Protein AF-A0A2G3EDQ9-F1 (afdb_monomer)

Sequence (408 aa):
MSFHFKKRKYGIIYRYVVIAIGIIINITFGLIVNSFLNLPLYLDITGTVFVASVAGLLPAVLTGLLTNVIISFIIPNAFYFALLSVLAAIVAAYFVRYDKLHNIKGLIIYFIILALLGGNLTTLIHWLLLGEPQYKAVADLAHAITSTANNGVVFYLGVILVNTIIQGIDKSLASAIGFGLARFIPNKIKEDIYNSGWRQKPIPKEEIIASKIEGYRNTLLMKIIVMLVIVASSFVAIISLVSINIYFEDCKEEYSINRSVYTESVGVEDGMNVIFHSMSLPSAKLVWHCPYVVLFSSDDGKIDGPNYREYALVKLSGENDCDTIYAENIMTNNQSSEFGDWDTWEKKNKEGVECHISFRKKKNSIELAAEDAGIIIRNTTKIKEMPKIVYFALTGDECAITDIRIYK

Mean predicted aligned error: 16.29 Å

Secondary structure (DSSP, 8-state):
--PPP---GGGHHHHHHHHHHHHHHHHHHHHHIIIII--S---TTHHHHHHHHHH-HHHHHHHHHHHHHHHHTTSGGGGGGHHHHHHHHHHHHHHHHTT-TTSHHHHHHHHHHHHHHHHHHHHHHIIIIISS-SSHHHHHHHHHHTTT---HHHHHHHHHHHHHHHHHHHHHHHHHHHHHHHHTS-HHHHHHHHHSS-S-----HHHHHHHHHTTTHHHHHHHHHHHHHHHHHHHHHHHHHHHHHHHHHHHHHHHHHTTS--PPPEE--TT-EEEEEEEE-TT--STT-SEEEEEEE-SSS-TT-TT-EEEEEEETTS-BPPPPSSEEEEEEEEE-TTT--HHHHHHHHHH-EEEEEEEEEETTEEEEEEEETTEEEEEEEEESS--S--EEEEEESSEEEEEEEEE-

Structure (mmCIF, N/CA/C/O backbone):
data_AF-A0A2G3EDQ9-F1
#
_entry.id   AF-A0A2G3EDQ9-F1
#
loop_
_atom_site.group_PDB
_atom_site.id
_atom_site.type_symbol
_atom_site.label_atom_id
_atom_site.label_alt_id
_atom_site.label_comp_id
_atom_site.label_asym_id
_atom_site.label_entity_id
_atom_site.label_seq_id
_atom_site.pdbx_PDB_ins_code
_atom_site.Cartn_x
_atom_site.Cartn_y
_atom_site.Cartn_z
_atom_site.occupancy
_atom_site.B_iso_or_equiv
_atom_site.auth_seq_id
_atom_site.auth_comp_id
_atom_site.auth_asym_id
_atom_site.auth_atom_id
_atom_site.pdbx_PDB_model_num
ATOM 1 N N . MET A 1 1 ? -17.637 1.745 35.707 1.00 40.81 1 MET A N 1
ATOM 2 C CA . MET A 1 1 ? -18.800 0.822 35.688 1.00 40.81 1 MET A CA 1
ATOM 3 C C . MET A 1 1 ? -18.420 -0.491 36.373 1.00 40.81 1 MET A C 1
ATOM 5 O O . MET A 1 1 ? -17.334 -0.984 36.092 1.00 40.81 1 MET A O 1
ATOM 9 N N . SER A 1 2 ? -19.222 -1.007 37.312 1.00 32.91 2 SER A N 1
ATOM 10 C CA . SER A 1 2 ? -19.000 -2.311 37.969 1.00 32.91 2 SER A CA 1
ATOM 11 C C . SER A 1 2 ? -20.007 -3.305 37.396 1.00 32.91 2 SER A C 1
ATOM 13 O O . SER A 1 2 ? -21.205 -3.078 37.528 1.00 32.91 2 SER A O 1
ATOM 15 N N . PHE A 1 3 ? -19.541 -4.343 36.701 1.00 46.22 3 PHE A N 1
ATOM 16 C CA . PHE A 1 3 ? -20.404 -5.332 36.052 1.00 46.22 3 PHE A CA 1
ATOM 17 C C . PHE A 1 3 ? -20.507 -6.589 36.924 1.00 46.22 3 PHE A C 1
ATOM 19 O O . PHE A 1 3 ? -19.488 -7.163 37.307 1.00 46.22 3 PHE A O 1
ATOM 26 N N . HIS A 1 4 ? -21.729 -7.026 37.239 1.00 41.38 4 HIS A N 1
ATOM 27 C CA . HIS A 1 4 ? -21.984 -8.295 37.927 1.00 41.38 4 HIS A CA 1
ATOM 28 C C . HIS A 1 4 ? -22.074 -9.445 36.912 1.00 41.38 4 HIS A C 1
ATOM 30 O O . HIS A 1 4 ? -22.873 -9.410 35.976 1.00 41.38 4 HIS A O 1
ATOM 36 N N . PHE A 1 5 ? -21.250 -10.480 37.092 1.00 48.59 5 PHE A N 1
ATOM 37 C CA . PHE A 1 5 ? -21.144 -11.589 36.143 1.00 48.59 5 PHE A CA 1
ATOM 38 C C . PHE A 1 5 ? -22.142 -12.718 36.444 1.00 48.59 5 PHE A C 1
ATOM 40 O O . PHE A 1 5 ? -22.149 -13.289 37.533 1.00 48.59 5 PHE A O 1
ATOM 47 N N . LYS A 1 6 ? -22.933 -13.115 35.436 1.00 53.16 6 LYS A N 1
ATOM 48 C CA . LYS A 1 6 ? -23.719 -14.365 35.416 1.00 53.16 6 LYS A CA 1
ATOM 49 C C . LYS A 1 6 ? -23.576 -15.018 34.042 1.00 53.16 6 LYS A C 1
ATOM 51 O O . LYS A 1 6 ? -23.957 -14.431 33.034 1.00 53.16 6 LYS A O 1
ATOM 56 N N . LYS A 1 7 ? -23.048 -16.246 33.987 1.00 47.47 7 LYS A N 1
ATOM 57 C CA . LYS A 1 7 ? -22.826 -16.993 32.735 1.00 47.47 7 LYS A CA 1
ATOM 58 C C . LYS A 1 7 ? -24.171 -17.234 32.030 1.00 47.47 7 LYS A C 1
ATOM 60 O O . LYS A 1 7 ? -24.994 -17.999 32.526 1.00 47.47 7 LYS A O 1
ATOM 65 N N . ARG A 1 8 ? -24.405 -16.589 30.883 1.00 55.50 8 ARG A N 1
ATOM 66 C CA . ARG A 1 8 ? -25.641 -16.727 30.088 1.00 55.50 8 ARG A CA 1
ATOM 67 C C . ARG A 1 8 ? -25.301 -17.007 28.621 1.00 55.50 8 ARG A C 1
ATOM 69 O O . ARG A 1 8 ? -24.430 -16.357 28.053 1.00 55.50 8 ARG A O 1
ATOM 76 N N . LYS A 1 9 ? -25.988 -17.975 27.997 1.00 54.25 9 LYS A N 1
ATOM 77 C CA . LYS A 1 9 ? -25.802 -18.340 26.571 1.00 54.25 9 LYS A CA 1
ATOM 78 C C . LYS A 1 9 ? -26.316 -17.266 25.590 1.00 54.25 9 LYS A C 1
ATOM 80 O O . LYS A 1 9 ? -25.857 -17.224 24.457 1.00 54.25 9 LYS A O 1
ATOM 85 N N . TYR A 1 10 ? -27.217 -16.383 26.026 1.00 58.97 10 TYR A N 1
ATOM 86 C CA . TYR A 1 10 ? -28.000 -15.493 25.153 1.00 58.97 10 TYR A CA 1
ATOM 87 C C . TYR A 1 10 ? -27.247 -14.290 24.544 1.00 58.97 10 TYR A C 1
ATOM 89 O O . TYR A 1 10 ? -27.772 -13.645 23.645 1.00 58.97 10 TYR A O 1
ATOM 97 N N . GLY A 1 11 ? -26.017 -13.985 24.973 1.00 66.38 11 GLY A N 1
ATOM 98 C CA . GLY A 1 11 ? -25.281 -12.804 24.487 1.00 66.38 11 GLY A CA 1
ATOM 99 C C . GLY A 1 11 ? -24.448 -12.991 23.209 1.00 66.38 11 GLY A C 1
ATOM 100 O O . GLY A 1 11 ? -23.880 -12.026 22.704 1.00 66.38 11 GLY A O 1
ATOM 101 N N . ILE A 1 12 ? -24.345 -14.221 22.691 1.00 77.06 12 ILE A N 1
ATOM 102 C CA . ILE A 1 12 ? -23.493 -14.539 21.530 1.00 77.06 12 ILE A CA 1
ATOM 103 C C . ILE A 1 12 ? -23.987 -13.837 20.259 1.00 77.06 12 ILE A C 1
ATOM 105 O O . ILE A 1 12 ? -23.182 -13.276 19.523 1.00 77.06 12 ILE A O 1
ATOM 109 N N . ILE A 1 13 ? -25.301 -13.817 20.028 1.00 84.44 13 ILE A N 1
ATOM 110 C CA . ILE A 1 13 ? -25.895 -13.190 18.838 1.00 84.44 13 ILE A CA 1
ATOM 111 C C . ILE A 1 13 ? -25.602 -11.687 18.827 1.00 84.44 13 ILE A C 1
ATOM 113 O O . ILE A 1 13 ? -25.106 -11.164 17.833 1.00 84.44 13 ILE A O 1
ATOM 117 N N . TYR A 1 14 ? -25.809 -11.004 19.959 1.00 86.50 14 TYR A N 1
ATOM 118 C CA . TYR A 1 14 ? -25.550 -9.567 20.074 1.00 86.50 14 TYR A CA 1
ATOM 119 C C . TYR A 1 14 ? -24.096 -9.192 19.770 1.00 86.50 14 TYR A C 1
ATOM 121 O O . TYR A 1 14 ? -23.846 -8.118 19.233 1.00 86.50 14 TYR A O 1
ATOM 129 N N . ARG A 1 15 ? -23.128 -10.073 20.052 1.00 85.25 15 ARG A N 1
ATOM 130 C CA . ARG A 1 15 ? -21.724 -9.839 19.683 1.00 85.25 15 ARG A CA 1
ATOM 131 C C . ARG A 1 15 ? -21.505 -9.836 18.185 1.00 85.25 15 ARG A C 1
ATOM 133 O O . ARG A 1 15 ? -20.870 -8.917 17.687 1.00 85.25 15 ARG A O 1
ATOM 140 N N . TYR A 1 16 ? -22.001 -10.855 17.488 1.00 89.00 16 TYR A N 1
ATOM 141 C CA . TYR A 1 16 ? -21.851 -10.931 16.037 1.00 89.00 16 TYR A CA 1
ATOM 142 C C . TYR A 1 16 ? -22.556 -9.764 15.351 1.00 89.00 16 TYR A C 1
ATOM 144 O O . TYR A 1 16 ? -21.994 -9.173 14.436 1.00 89.00 16 TYR A O 1
ATOM 152 N N . VAL A 1 17 ? -23.723 -9.363 15.865 1.00 92.50 17 VAL A N 1
ATOM 153 C CA . VAL A 1 17 ? -24.429 -8.162 15.405 1.00 92.50 17 VAL A CA 1
ATOM 154 C C . VAL A 1 17 ? -23.576 -6.908 15.609 1.00 92.50 17 VAL A C 1
ATOM 156 O O . VAL A 1 17 ? -23.418 -6.125 14.681 1.00 92.50 17 VAL A O 1
ATOM 159 N N . VAL A 1 18 ? -22.970 -6.726 16.786 1.00 93.06 18 VAL A N 1
ATOM 160 C CA . VAL A 1 18 ? -22.102 -5.568 17.058 1.00 93.06 18 VAL A CA 1
ATOM 161 C C . VAL A 1 18 ? -20.852 -5.560 16.173 1.00 93.06 18 VAL A C 1
ATOM 163 O O . VAL A 1 18 ? -20.477 -4.496 15.692 1.00 93.06 18 VAL A O 1
ATOM 166 N N . ILE A 1 19 ? -20.243 -6.719 15.905 1.00 93.25 19 ILE A N 1
ATOM 167 C CA . ILE A 1 19 ? -19.115 -6.844 14.965 1.00 93.25 19 ILE A CA 1
ATOM 168 C C . ILE A 1 19 ? -19.551 -6.440 13.553 1.00 93.25 19 ILE A C 1
ATOM 170 O O . ILE A 1 19 ? -18.892 -5.614 12.929 1.00 93.25 19 ILE A O 1
ATOM 174 N N . ALA A 1 20 ? -20.678 -6.970 13.067 1.00 95.69 20 ALA A N 1
ATOM 175 C CA . ALA A 1 20 ? -21.206 -6.641 11.744 1.00 95.69 20 ALA A CA 1
ATOM 176 C C . ALA A 1 20 ? -21.510 -5.140 11.609 1.00 95.69 20 ALA A C 1
ATOM 178 O O . ALA A 1 20 ? -21.110 -4.517 10.629 1.00 95.69 20 ALA A O 1
ATOM 179 N N . ILE A 1 21 ? -22.134 -4.536 12.626 1.00 96.12 21 ILE A N 1
ATOM 180 C CA . ILE A 1 21 ? -22.368 -3.087 12.685 1.00 96.12 21 ILE A CA 1
ATOM 181 C C . ILE A 1 21 ? -21.040 -2.322 12.655 1.00 96.12 21 ILE A C 1
ATOM 183 O O . ILE A 1 21 ? -20.920 -1.347 11.922 1.00 96.12 21 ILE A O 1
ATOM 187 N N . GLY A 1 22 ? -20.032 -2.765 13.410 1.00 97.19 22 GLY A N 1
ATOM 188 C CA . GLY A 1 22 ? -18.701 -2.158 13.396 1.00 97.19 22 GLY A CA 1
ATOM 189 C C . GLY A 1 22 ? -18.058 -2.167 12.007 1.00 97.19 22 GLY A C 1
ATOM 190 O O . GLY A 1 22 ? -17.542 -1.141 11.573 1.00 97.19 22 GLY A O 1
ATOM 191 N N . ILE A 1 23 ? -18.146 -3.288 11.285 1.00 96.44 23 ILE A N 1
ATOM 192 C CA . ILE A 1 23 ? -17.636 -3.403 9.910 1.00 96.44 23 ILE A CA 1
ATOM 193 C C . ILE A 1 23 ? -18.372 -2.422 8.988 1.00 96.44 23 ILE A C 1
ATOM 195 O O . ILE A 1 23 ? -17.733 -1.663 8.263 1.00 96.44 23 ILE A O 1
ATOM 199 N N . ILE A 1 24 ? -19.707 -2.382 9.060 1.00 96.25 24 ILE A N 1
ATOM 200 C CA . ILE A 1 24 ? -20.528 -1.467 8.254 1.00 96.25 24 ILE A CA 1
ATOM 201 C C . ILE A 1 24 ? -20.167 -0.007 8.545 1.00 96.25 24 ILE A C 1
ATOM 203 O O . ILE A 1 24 ? -20.029 0.778 7.611 1.00 96.25 24 ILE A O 1
ATOM 207 N N . ILE A 1 25 ? -19.977 0.359 9.817 1.00 96.25 25 ILE A N 1
ATOM 208 C CA . ILE A 1 25 ? -19.559 1.709 10.213 1.00 96.25 25 ILE A CA 1
ATOM 209 C C . ILE A 1 25 ? -18.210 2.049 9.580 1.00 96.25 25 ILE A C 1
ATOM 211 O O . ILE A 1 25 ? -18.101 3.098 8.955 1.00 96.25 25 ILE A O 1
ATOM 215 N N . ASN A 1 26 ? -17.202 1.181 9.709 1.00 95.31 26 ASN A N 1
ATOM 216 C CA . ASN A 1 26 ? -15.881 1.448 9.141 1.00 95.31 26 ASN A CA 1
ATOM 217 C C . ASN A 1 26 ? -15.952 1.668 7.622 1.00 95.31 26 ASN A C 1
ATOM 219 O O . ASN A 1 26 ? -15.421 2.658 7.127 1.00 95.31 26 ASN A O 1
ATOM 223 N N . ILE A 1 27 ? -16.650 0.783 6.900 1.00 92.12 27 ILE A N 1
ATOM 224 C CA . ILE A 1 27 ? -16.809 0.883 5.442 1.00 92.12 27 ILE A CA 1
ATOM 225 C C . ILE A 1 27 ? -17.548 2.173 5.073 1.00 92.12 27 ILE A C 1
ATOM 227 O O . ILE A 1 27 ? -17.094 2.922 4.216 1.00 92.12 27 ILE A O 1
ATOM 231 N N . THR A 1 28 ? -18.665 2.465 5.742 1.00 91.12 28 THR A N 1
ATOM 232 C CA . THR A 1 28 ? -19.499 3.636 5.433 1.00 91.12 28 THR A CA 1
ATOM 233 C C . THR A 1 28 ? -18.738 4.938 5.667 1.00 91.12 28 THR A C 1
ATOM 235 O O . THR A 1 28 ? -18.740 5.809 4.804 1.00 91.12 28 THR A O 1
ATOM 238 N N . PHE A 1 29 ? -18.058 5.078 6.807 1.00 89.75 29 PHE A N 1
ATOM 239 C CA . PHE A 1 29 ? -17.274 6.279 7.098 1.00 89.75 29 PHE A CA 1
ATOM 240 C C . PHE A 1 29 ? -16.071 6.421 6.162 1.00 89.75 29 PHE A C 1
ATOM 242 O O . PHE A 1 29 ? -15.833 7.524 5.674 1.00 89.75 29 PHE A O 1
ATOM 249 N N . GLY A 1 30 ? -15.378 5.321 5.848 1.00 84.56 30 GLY A N 1
ATOM 250 C CA . GLY A 1 30 ? -14.291 5.325 4.868 1.00 84.56 30 GLY A CA 1
ATOM 251 C C . GLY A 1 30 ? -14.747 5.796 3.487 1.00 84.56 30 GLY A C 1
ATOM 252 O O . GLY A 1 30 ? -14.107 6.655 2.884 1.00 84.56 30 GLY A O 1
ATOM 253 N N . LEU A 1 31 ? -15.900 5.309 3.017 1.00 82.06 31 LEU A N 1
ATOM 254 C CA . LEU A 1 31 ? -16.490 5.743 1.749 1.00 82.06 31 LEU A CA 1
ATOM 255 C C . LEU A 1 31 ? -16.952 7.204 1.788 1.00 82.06 31 LEU A C 1
ATOM 257 O O . LEU A 1 31 ? -16.724 7.935 0.831 1.00 82.06 31 LEU A O 1
ATOM 261 N N . ILE A 1 32 ? -17.572 7.660 2.882 1.00 83.94 32 ILE A N 1
ATOM 262 C CA . ILE A 1 32 ? -18.048 9.048 2.993 1.00 83.94 32 ILE A CA 1
ATOM 263 C C . ILE A 1 32 ? -16.886 10.037 2.880 1.00 83.94 32 ILE A C 1
ATOM 265 O O . ILE A 1 32 ? -16.965 11.011 2.132 1.00 83.94 32 ILE A O 1
ATOM 269 N N . VAL A 1 33 ? -15.804 9.794 3.618 1.00 81.75 33 VAL A N 1
ATOM 270 C CA . VAL A 1 33 ? -14.663 10.711 3.636 1.00 81.75 33 VAL A CA 1
ATOM 271 C C . VAL A 1 33 ? -13.962 10.746 2.283 1.00 81.75 33 VAL A C 1
ATOM 273 O O . VAL A 1 33 ? -13.669 11.833 1.786 1.00 81.75 33 VAL A O 1
ATOM 276 N N . ASN A 1 34 ? -13.763 9.575 1.674 1.00 72.56 34 ASN A N 1
ATOM 277 C CA . ASN A 1 34 ? -13.078 9.453 0.395 1.00 72.56 34 ASN A CA 1
ATOM 278 C C . ASN A 1 34 ? -13.922 10.012 -0.767 1.00 72.56 34 ASN A C 1
ATOM 280 O O . ASN A 1 34 ? -13.425 10.786 -1.572 1.00 72.56 34 ASN A O 1
ATOM 284 N N . SER A 1 35 ? -15.216 9.686 -0.834 1.00 73.12 35 SER A N 1
ATOM 285 C CA . SER A 1 35 ? -16.055 10.031 -1.992 1.00 73.12 35 SER A CA 1
ATOM 286 C C . SER A 1 35 ? -16.769 11.382 -1.901 1.00 73.12 35 SER A C 1
ATOM 288 O O . SER A 1 35 ? -17.098 11.945 -2.940 1.00 73.12 35 SER A O 1
ATOM 290 N N . PHE A 1 36 ? -17.050 11.905 -0.701 1.00 70.00 36 PHE A N 1
ATOM 291 C CA . PHE A 1 36 ? -17.861 13.127 -0.551 1.00 70.00 36 PHE A CA 1
ATOM 292 C C . PHE A 1 36 ? -17.095 14.323 0.008 1.00 70.00 36 PHE A C 1
ATOM 294 O O . PHE A 1 36 ? -17.443 15.458 -0.310 1.00 70.00 36 PHE A O 1
ATOM 301 N N . LEU A 1 37 ? -16.092 14.096 0.860 1.00 70.50 37 LEU A N 1
ATOM 302 C CA . LEU A 1 37 ? -15.406 15.181 1.568 1.00 70.50 37 LEU A CA 1
ATOM 303 C C . LEU A 1 37 ? -14.033 15.523 0.976 1.00 70.50 37 LEU A C 1
ATOM 305 O O . LEU A 1 37 ? -13.543 16.616 1.249 1.00 70.50 37 LEU A O 1
ATOM 309 N N . ASN A 1 38 ? -13.425 14.634 0.177 1.00 70.69 38 ASN A N 1
ATOM 310 C CA . ASN A 1 38 ? -12.073 14.803 -0.383 1.00 70.69 38 ASN A CA 1
ATOM 311 C C . ASN A 1 38 ? -11.037 15.248 0.672 1.00 70.69 38 ASN A C 1
ATOM 313 O O . ASN A 1 38 ? -10.124 16.026 0.394 1.00 70.69 38 ASN A O 1
ATOM 317 N N . LEU A 1 39 ? -11.192 14.771 1.911 1.00 74.75 39 LEU A N 1
ATOM 318 C CA . LEU A 1 39 ? -10.264 15.046 3.004 1.00 74.75 39 LEU A CA 1
ATOM 319 C C . LEU A 1 39 ? -9.207 13.935 3.068 1.00 74.75 39 LEU A C 1
ATOM 321 O O . LEU A 1 39 ? -9.553 12.776 2.848 1.00 74.75 39 LEU A O 1
ATOM 325 N N . PRO A 1 40 ? -7.951 14.236 3.452 1.00 74.44 40 PRO A N 1
ATOM 326 C CA . PRO A 1 40 ? -6.901 13.232 3.649 1.00 74.44 40 PRO A CA 1
ATOM 327 C C . PRO A 1 40 ? -7.097 12.465 4.974 1.00 74.44 40 PRO A C 1
ATOM 329 O O . PRO A 1 40 ? -6.183 12.352 5.786 1.00 74.44 40 PRO A O 1
ATOM 332 N N . LEU A 1 41 ? -8.316 11.993 5.232 1.00 82.00 41 LEU A N 1
ATOM 333 C CA . LEU A 1 41 ? -8.727 11.254 6.426 1.00 82.00 41 LEU A CA 1
ATOM 334 C C . LEU A 1 41 ? -9.335 9.909 5.994 1.00 82.00 41 LEU A C 1
ATOM 336 O O . LEU A 1 41 ? -9.728 9.740 4.844 1.00 82.00 41 LEU A O 1
ATOM 340 N N . TYR A 1 42 ? -9.428 8.953 6.914 1.00 81.94 42 TYR A N 1
ATOM 341 C CA . TYR A 1 42 ? -9.903 7.597 6.630 1.00 81.94 42 TYR A CA 1
ATOM 342 C C . TYR A 1 42 ? -11.126 7.207 7.466 1.00 81.94 42 TYR A C 1
ATOM 344 O O . TYR A 1 42 ? -12.017 6.536 6.961 1.00 81.94 42 TYR A O 1
ATOM 352 N N . LEU A 1 43 ? -11.189 7.597 8.746 1.00 89.81 43 LEU A N 1
ATOM 353 C CA . LEU A 1 43 ? -12.246 7.236 9.712 1.00 89.81 43 LEU A CA 1
ATOM 354 C C . LEU A 1 43 ? -12.594 5.731 9.782 1.00 89.81 43 LEU A C 1
ATOM 356 O O . LEU A 1 43 ? -13.623 5.323 10.330 1.00 89.81 43 LEU A O 1
ATOM 360 N N . ASP A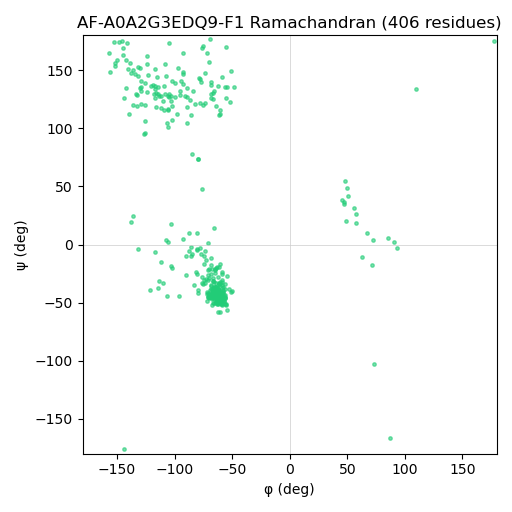 1 44 ? -11.677 4.898 9.316 1.00 88.19 44 ASP A N 1
ATOM 361 C CA . ASP A 1 44 ? -11.771 3.459 9.063 1.00 88.19 44 ASP A CA 1
ATOM 362 C C . ASP A 1 44 ? -11.694 2.584 10.323 1.00 88.19 44 ASP A C 1
ATOM 364 O O . ASP A 1 44 ? -11.928 1.379 10.270 1.00 88.19 44 ASP A O 1
ATOM 368 N N . ILE A 1 45 ? -11.384 3.181 11.476 1.00 94.19 45 ILE A N 1
ATOM 369 C CA . ILE A 1 45 ? -11.376 2.500 12.777 1.00 94.19 45 ILE A CA 1
ATOM 370 C C . ILE A 1 45 ? -12.567 2.877 13.663 1.00 94.19 45 ILE A C 1
ATOM 372 O O . ILE A 1 45 ? -12.642 2.419 14.803 1.00 94.19 45 ILE A O 1
ATOM 376 N N . THR A 1 46 ? -13.489 3.718 13.191 1.00 97.06 46 THR A N 1
ATOM 377 C CA . THR A 1 46 ? -14.619 4.224 13.993 1.00 97.06 46 THR A CA 1
ATOM 378 C C . THR A 1 46 ? -15.447 3.087 14.595 1.00 97.06 46 THR A C 1
ATOM 380 O 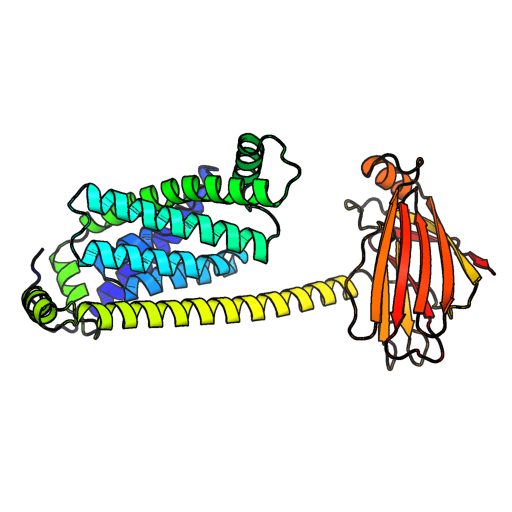O . THR A 1 46 ? -15.671 3.017 15.808 1.00 97.06 46 THR A O 1
ATOM 383 N N . GLY A 1 47 ? -15.855 2.146 13.750 1.00 96.75 47 GLY A N 1
ATOM 384 C CA . GLY A 1 47 ? -16.545 0.921 14.123 1.00 96.75 47 GLY A CA 1
ATOM 385 C C . GLY A 1 47 ? -15.671 -0.013 14.957 1.00 96.75 47 GLY A C 1
ATOM 386 O O . GLY A 1 47 ? -16.147 -0.595 15.926 1.00 96.75 47 GLY A O 1
ATOM 387 N N . THR A 1 48 ? -14.372 -0.094 14.671 1.00 96.62 48 THR A N 1
ATOM 388 C CA . THR A 1 48 ? -13.412 -0.869 15.476 1.00 96.62 48 THR A CA 1
ATOM 389 C C . THR A 1 48 ? -13.347 -0.371 16.928 1.00 96.62 48 THR A C 1
ATOM 391 O O . THR A 1 48 ? -13.425 -1.169 17.866 1.00 96.62 48 THR A O 1
ATOM 394 N N . VAL A 1 49 ? -13.278 0.947 17.139 1.00 96.44 49 VAL A N 1
ATOM 395 C CA . VAL A 1 49 ? -13.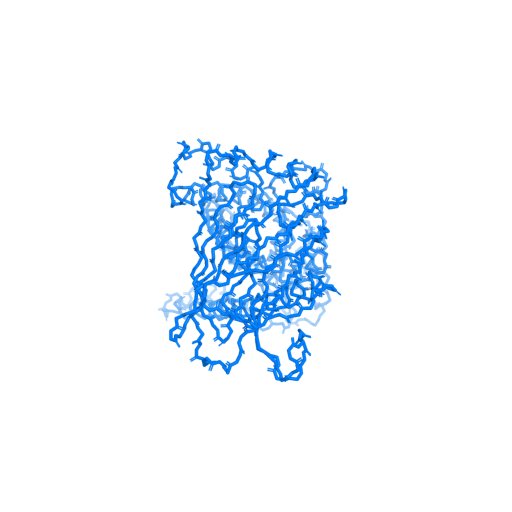278 1.581 18.471 1.00 96.44 49 VAL A CA 1
ATOM 396 C C . VAL A 1 49 ? -14.638 1.431 19.157 1.00 96.44 49 VAL A C 1
ATOM 398 O O . VAL A 1 49 ? -14.706 1.143 20.358 1.00 96.44 49 VAL A O 1
ATOM 401 N N . PHE A 1 50 ? -15.730 1.561 18.403 1.00 96.50 50 PHE A N 1
ATOM 402 C CA . PHE A 1 50 ? -17.079 1.276 18.892 1.00 96.50 50 PHE A CA 1
ATOM 403 C C . PHE A 1 50 ? -17.187 -0.160 19.432 1.00 96.50 50 PHE A C 1
ATOM 405 O O . PHE A 1 50 ? -17.579 -0.365 20.584 1.00 96.50 50 PHE A O 1
ATOM 412 N N . VAL A 1 51 ? -16.756 -1.156 18.654 1.00 95.00 51 VAL A N 1
ATOM 413 C CA . VAL A 1 51 ? -16.779 -2.565 19.068 1.00 95.00 51 VAL A CA 1
ATOM 414 C C . VAL A 1 51 ? -15.843 -2.808 20.254 1.00 95.00 51 VAL A C 1
ATOM 416 O O . VAL A 1 51 ? -16.229 -3.520 21.182 1.00 95.00 51 VAL A O 1
ATOM 419 N N . ALA A 1 52 ? -14.669 -2.170 20.302 1.00 92.62 52 ALA A N 1
ATOM 420 C CA . ALA A 1 52 ? -13.765 -2.253 21.455 1.00 92.62 52 ALA A CA 1
ATOM 421 C C . ALA A 1 52 ? -14.439 -1.779 22.747 1.00 92.62 52 ALA A C 1
ATOM 423 O O . ALA A 1 52 ? -14.235 -2.361 23.814 1.00 92.62 52 ALA A O 1
ATOM 424 N N . SER A 1 53 ? -15.287 -0.757 22.630 1.00 90.75 53 SER A N 1
ATOM 425 C CA . SER A 1 53 ? -16.004 -0.149 23.748 1.00 90.75 53 SER A CA 1
ATOM 426 C C . SER A 1 53 ? -17.165 -1.005 24.254 1.00 90.75 53 SER A C 1
ATOM 428 O O . SER A 1 53 ? -17.462 -1.019 25.451 1.00 90.75 53 SER A O 1
ATOM 430 N N . VAL A 1 54 ? -17.829 -1.725 23.348 1.00 90.38 54 VAL A N 1
ATOM 431 C CA . VAL A 1 54 ? -19.043 -2.499 23.647 1.00 90.38 54 VAL A CA 1
ATOM 432 C C . VAL A 1 54 ? -18.750 -3.970 23.932 1.00 90.38 54 VAL A C 1
ATOM 434 O O . VAL A 1 54 ? -19.306 -4.529 24.874 1.00 90.38 54 VAL A O 1
ATOM 437 N N . ALA A 1 55 ? -17.895 -4.597 23.127 1.00 87.44 55 ALA A N 1
ATOM 438 C CA . ALA A 1 55 ? -17.672 -6.041 23.113 1.00 87.44 55 ALA A CA 1
ATOM 439 C C . ALA A 1 55 ? -16.238 -6.454 23.496 1.00 87.44 55 ALA A C 1
ATOM 441 O O . ALA A 1 55 ? -15.972 -7.643 23.688 1.00 87.44 55 ALA A O 1
ATOM 442 N N . GLY A 1 56 ? -15.325 -5.493 23.662 1.00 84.88 56 GLY A N 1
ATOM 443 C CA . GLY A 1 56 ? -13.958 -5.725 24.122 1.00 84.88 56 GLY A CA 1
ATOM 444 C C . GLY A 1 56 ? -12.967 -6.054 23.003 1.00 84.88 56 GLY A C 1
ATOM 445 O O . GLY A 1 56 ? -13.228 -5.854 21.819 1.00 84.88 56 GLY A O 1
ATOM 446 N N . LEU A 1 57 ? -11.792 -6.548 23.403 1.00 84.75 57 LEU A N 1
ATOM 447 C CA . LEU A 1 57 ? -10.609 -6.625 22.543 1.00 84.75 57 LEU A CA 1
ATOM 448 C C . LEU A 1 57 ? -10.780 -7.523 21.309 1.00 84.75 57 LEU A C 1
ATOM 450 O O . LEU A 1 57 ? -10.575 -7.064 20.191 1.00 84.75 57 LEU A O 1
ATOM 454 N N . LEU A 1 58 ? -11.112 -8.803 21.498 1.00 82.75 58 LEU A N 1
ATOM 455 C CA . LEU A 1 58 ? -11.141 -9.759 20.384 1.00 82.75 58 LEU A CA 1
ATOM 456 C C . LEU A 1 58 ? -12.196 -9.412 19.321 1.00 82.75 58 LEU A C 1
ATOM 458 O O . LEU A 1 58 ? -11.841 -9.410 18.144 1.00 82.75 58 LEU A O 1
ATOM 462 N N . PRO A 1 59 ? -13.451 -9.065 19.683 1.00 89.00 59 PRO A N 1
ATOM 463 C CA . PRO A 1 59 ? -14.424 -8.581 18.706 1.00 89.00 59 PRO A CA 1
ATOM 464 C C . PRO A 1 59 ? -13.930 -7.360 17.926 1.00 89.00 59 PRO A C 1
ATOM 466 O O . PRO A 1 59 ? -14.158 -7.280 16.723 1.00 89.00 59 PRO A O 1
ATOM 469 N N . ALA A 1 60 ? -13.220 -6.436 18.579 1.00 91.75 60 ALA A N 1
ATOM 470 C CA . ALA A 1 60 ? -12.679 -5.253 17.919 1.00 91.75 60 ALA A CA 1
ATOM 471 C C . ALA A 1 60 ? -11.551 -5.593 16.941 1.00 91.75 60 ALA A C 1
ATOM 473 O O . ALA A 1 60 ? -11.575 -5.136 15.805 1.00 91.75 60 ALA A O 1
ATOM 474 N N . VAL A 1 61 ? -10.606 -6.447 17.347 1.00 89.19 61 VAL A N 1
ATOM 475 C CA . VAL A 1 61 ? -9.540 -6.949 16.463 1.00 89.19 61 VAL A CA 1
ATOM 476 C C . VAL A 1 61 ? -10.142 -7.623 15.231 1.00 89.19 61 VAL A C 1
ATOM 478 O O . VAL A 1 61 ? -9.730 -7.326 14.114 1.00 89.19 61 VAL A O 1
ATOM 481 N N . LEU A 1 62 ? -11.158 -8.471 15.424 1.00 86.88 62 LEU A N 1
ATOM 482 C CA . LEU A 1 62 ? -11.851 -9.136 14.322 1.00 86.88 62 LEU A CA 1
ATOM 483 C C . LEU A 1 62 ? -12.568 -8.132 13.410 1.00 86.88 62 LEU A C 1
ATOM 485 O O . LEU A 1 62 ? -12.493 -8.258 12.195 1.00 86.88 62 LEU A O 1
ATOM 489 N N . THR A 1 63 ? -13.215 -7.116 13.987 1.00 94.50 63 THR A N 1
ATOM 490 C CA . THR A 1 63 ? -13.887 -6.041 13.238 1.00 94.50 63 THR A CA 1
ATOM 491 C C . THR A 1 63 ? -12.895 -5.300 12.343 1.00 94.50 63 THR A C 1
ATOM 493 O O . THR A 1 63 ? -13.128 -5.187 11.142 1.00 94.50 63 THR A O 1
ATOM 496 N N . GLY A 1 64 ? -11.772 -4.838 12.902 1.00 92.06 64 GLY A N 1
ATOM 497 C CA . GLY A 1 64 ? -10.753 -4.103 12.152 1.00 92.06 64 GLY A CA 1
ATOM 498 C C . GLY A 1 64 ? -10.094 -4.948 11.062 1.00 92.06 64 GLY A C 1
ATOM 499 O O . GLY A 1 64 ? -9.938 -4.486 9.935 1.00 92.06 64 GLY A O 1
ATOM 500 N N . LEU A 1 65 ? -9.764 -6.205 11.364 1.00 87.94 65 LEU A N 1
ATOM 501 C CA . LEU A 1 65 ? -9.151 -7.113 10.397 1.00 87.94 65 LEU A CA 1
ATOM 502 C C . LEU A 1 65 ? -10.106 -7.453 9.245 1.00 87.94 65 LEU A C 1
ATOM 504 O O . LEU A 1 65 ? -9.738 -7.290 8.085 1.00 87.94 65 LEU A O 1
ATOM 508 N N . LEU A 1 66 ? -11.343 -7.866 9.550 1.00 88.44 66 LEU A N 1
ATOM 509 C CA . LEU A 1 66 ? -12.328 -8.218 8.523 1.00 88.44 66 LEU A CA 1
ATOM 510 C C . LEU A 1 66 ? -12.710 -7.020 7.658 1.00 88.44 66 LEU A C 1
ATOM 512 O O . LEU A 1 66 ? -12.888 -7.190 6.460 1.00 88.44 66 LEU A O 1
ATOM 516 N N . THR A 1 67 ? -12.795 -5.818 8.235 1.00 93.75 67 THR A N 1
ATOM 517 C CA . THR A 1 67 ? -13.043 -4.591 7.462 1.00 93.75 67 THR A CA 1
ATOM 518 C C . THR A 1 67 ? -12.003 -4.436 6.351 1.00 93.75 67 THR A C 1
ATOM 520 O O . THR A 1 67 ? -12.374 -4.284 5.192 1.00 93.75 67 THR A O 1
ATOM 523 N N . ASN A 1 68 ? -10.712 -4.515 6.686 1.00 90.12 68 ASN A N 1
ATOM 524 C CA . ASN A 1 68 ? -9.641 -4.306 5.708 1.00 90.12 68 ASN A CA 1
ATOM 525 C C . ASN A 1 68 ? -9.569 -5.432 4.669 1.00 90.12 68 ASN A C 1
ATOM 527 O O . ASN A 1 68 ? -9.332 -5.150 3.501 1.00 90.12 68 ASN A O 1
ATOM 531 N N . VAL A 1 69 ? -9.846 -6.681 5.061 1.00 85.31 69 VAL A N 1
ATOM 532 C CA . VAL A 1 69 ? -9.946 -7.811 4.117 1.00 85.31 69 VAL A CA 1
ATOM 533 C C . VAL A 1 69 ? -11.135 -7.655 3.165 1.00 85.31 69 VAL A C 1
ATOM 535 O O . VAL A 1 69 ? -11.036 -7.973 1.989 1.00 85.31 69 VAL A O 1
ATOM 538 N N . ILE A 1 70 ? -12.281 -7.167 3.644 1.00 86.62 70 ILE A N 1
ATOM 539 C CA . ILE A 1 70 ? -13.452 -6.949 2.784 1.00 86.62 70 ILE A CA 1
ATOM 540 C C . ILE A 1 70 ? -13.184 -5.800 1.807 1.00 86.62 70 ILE A C 1
ATOM 542 O O . ILE A 1 70 ? -13.465 -5.926 0.618 1.00 86.62 70 ILE A O 1
ATOM 546 N N . ILE A 1 71 ? -12.617 -4.692 2.290 1.00 85.75 71 ILE A N 1
ATOM 547 C CA . ILE A 1 71 ? -12.294 -3.541 1.440 1.00 85.75 71 ILE A CA 1
ATOM 548 C C . ILE A 1 71 ? -11.188 -3.890 0.439 1.00 85.75 71 ILE A C 1
ATOM 550 O O . ILE A 1 71 ? -11.207 -3.350 -0.664 1.00 85.75 71 ILE A O 1
ATOM 554 N N . SER A 1 72 ? -10.274 -4.818 0.749 1.00 82.81 72 SER A N 1
ATOM 555 C CA . SER A 1 72 ? -9.193 -5.175 -0.177 1.00 82.81 72 SER A CA 1
ATOM 556 C C . SER A 1 72 ? -9.664 -5.810 -1.483 1.00 82.81 72 SER A C 1
ATOM 558 O O . SER A 1 72 ? -8.944 -5.741 -2.471 1.00 82.81 72 SER A O 1
ATOM 560 N N . PHE A 1 73 ? -10.879 -6.366 -1.529 1.00 82.00 73 PHE A N 1
ATOM 561 C CA . PHE A 1 73 ? -11.489 -6.813 -2.789 1.00 82.00 73 PHE A CA 1
ATOM 562 C C . PHE A 1 73 ? -11.857 -5.657 -3.730 1.00 82.00 73 PHE A C 1
ATOM 564 O O . PHE A 1 73 ? -12.090 -5.886 -4.911 1.00 82.00 73 PHE A O 1
ATOM 571 N N . ILE A 1 74 ? -11.940 -4.431 -3.209 1.00 81.56 74 ILE A N 1
ATOM 572 C CA . ILE A 1 74 ? -12.265 -3.214 -3.963 1.00 81.56 74 ILE A CA 1
ATOM 573 C C . ILE A 1 74 ? -11.008 -2.356 -4.143 1.00 81.56 74 ILE A C 1
ATOM 575 O O . ILE A 1 74 ? -10.759 -1.834 -5.223 1.00 81.56 74 ILE A O 1
ATOM 579 N N . ILE A 1 75 ? -10.217 -2.201 -3.078 1.00 78.56 75 ILE A N 1
ATOM 580 C CA . ILE A 1 75 ? -9.000 -1.388 -3.041 1.00 78.56 75 ILE A CA 1
ATOM 581 C C . ILE A 1 75 ? -7.864 -2.285 -2.537 1.00 78.56 75 ILE A C 1
ATOM 583 O O . ILE A 1 75 ? -7.705 -2.398 -1.319 1.00 78.56 75 ILE A O 1
ATOM 587 N N . PRO A 1 76 ? -7.061 -2.907 -3.421 1.00 74.44 76 PRO A N 1
ATOM 588 C CA . PRO A 1 76 ? -6.059 -3.909 -3.035 1.00 74.44 76 PRO A CA 1
ATOM 589 C C . PRO A 1 76 ? -5.139 -3.461 -1.889 1.00 74.44 76 PRO A C 1
ATOM 591 O O . PRO A 1 76 ? -4.918 -4.200 -0.926 1.00 74.44 76 PRO A O 1
ATOM 594 N N . ASN A 1 77 ? -4.720 -2.192 -1.912 1.00 75.56 77 ASN A N 1
ATOM 595 C CA . ASN A 1 77 ? -3.833 -1.604 -0.906 1.00 75.56 77 ASN A CA 1
ATOM 596 C C . ASN A 1 77 ? -4.424 -1.570 0.516 1.00 75.56 77 ASN A C 1
ATOM 598 O O . ASN A 1 77 ? -3.673 -1.472 1.486 1.00 75.56 77 ASN A O 1
ATOM 602 N N . ALA A 1 78 ? -5.748 -1.677 0.679 1.00 80.12 78 ALA A N 1
ATOM 603 C CA . ALA A 1 78 ? -6.407 -1.659 1.987 1.00 80.12 78 ALA A CA 1
ATOM 604 C C . ALA A 1 78 ? -5.974 -2.828 2.888 1.00 80.12 78 ALA A C 1
ATOM 606 O O . ALA A 1 78 ? -5.950 -2.693 4.112 1.00 80.12 78 ALA A O 1
ATOM 607 N N . PHE A 1 79 ? -5.569 -3.959 2.302 1.00 81.88 79 PHE A N 1
ATOM 608 C CA . PHE A 1 79 ? -5.126 -5.126 3.064 1.00 81.88 79 PHE A CA 1
ATOM 609 C C . PHE A 1 79 ? -3.932 -4.806 3.980 1.00 81.88 79 PHE A C 1
ATOM 611 O O . PHE A 1 79 ? -3.885 -5.256 5.129 1.00 81.88 79 PHE A O 1
ATOM 618 N N . TYR A 1 80 ? -3.003 -3.965 3.514 1.00 81.00 80 TYR A N 1
ATOM 619 C CA . TYR A 1 80 ? -1.799 -3.586 4.259 1.00 81.00 80 TYR A CA 1
ATOM 620 C C . TYR A 1 80 ? -2.116 -2.791 5.540 1.00 81.00 80 TYR A C 1
ATOM 622 O O . TYR A 1 80 ? -1.369 -2.852 6.519 1.00 81.00 80 TYR A O 1
ATOM 630 N N . PHE A 1 81 ? -3.271 -2.119 5.594 1.00 84.88 81 PHE A N 1
ATOM 631 C CA . PHE A 1 81 ? -3.725 -1.332 6.747 1.00 84.88 81 PHE A CA 1
ATOM 632 C C . PHE A 1 81 ? -4.465 -2.168 7.810 1.00 84.88 81 PHE A C 1
ATOM 634 O O . PHE A 1 81 ? -4.794 -1.662 8.891 1.00 84.88 81 PHE A O 1
ATOM 641 N N . ALA A 1 82 ? -4.659 -3.474 7.585 1.00 86.12 82 ALA A N 1
ATOM 642 C CA . ALA A 1 82 ? -5.266 -4.370 8.571 1.00 86.12 82 ALA A CA 1
ATOM 643 C C . ALA A 1 82 ? -4.486 -4.388 9.898 1.00 86.12 82 ALA A C 1
ATOM 645 O O . ALA A 1 82 ? -5.089 -4.336 10.974 1.00 86.12 82 ALA A O 1
ATOM 646 N N . LEU A 1 83 ? -3.148 -4.386 9.839 1.00 83.25 83 LEU A N 1
ATOM 647 C CA . LEU A 1 83 ? -2.296 -4.355 11.031 1.00 83.25 83 LEU A CA 1
ATOM 648 C C . LEU A 1 83 ? -2.519 -3.081 11.860 1.00 83.25 83 LEU A C 1
ATOM 650 O O . LEU A 1 83 ? -2.661 -3.154 13.082 1.00 83.25 83 LEU A O 1
ATOM 654 N N . LEU A 1 84 ? -2.618 -1.924 11.201 1.00 87.25 84 LEU A N 1
ATOM 655 C CA . LEU A 1 84 ? -2.926 -0.643 11.844 1.00 87.25 84 LEU A CA 1
ATOM 656 C C . LEU A 1 84 ? -4.263 -0.695 12.591 1.00 87.25 84 LEU A C 1
ATOM 658 O O . LEU A 1 84 ? -4.348 -0.287 13.752 1.00 87.25 84 LEU A O 1
ATOM 662 N N . SER A 1 85 ? -5.290 -1.265 11.959 1.00 90.62 85 SER A N 1
ATOM 663 C CA . SER A 1 85 ? -6.612 -1.432 12.570 1.00 90.62 85 SER A CA 1
ATOM 664 C C . SER A 1 85 ? -6.591 -2.367 13.784 1.00 90.62 85 SER A C 1
ATOM 666 O O . SER A 1 85 ? -7.251 -2.092 14.790 1.00 90.62 85 SER A O 1
ATOM 668 N N . VAL A 1 86 ? -5.798 -3.443 13.742 1.00 88.88 86 VAL A N 1
ATOM 669 C CA . VAL A 1 86 ? -5.606 -4.356 14.882 1.00 88.88 86 VAL A CA 1
ATOM 670 C C . VAL A 1 86 ? -4.910 -3.654 16.052 1.00 88.88 86 VAL A C 1
ATOM 672 O O . VAL A 1 86 ? -5.357 -3.776 17.196 1.00 88.88 86 VAL A O 1
ATOM 675 N N . LEU A 1 87 ? -3.851 -2.883 15.789 1.00 86.31 87 LEU A N 1
ATOM 676 C CA . LEU A 1 87 ? -3.153 -2.114 16.823 1.00 86.31 87 LEU A CA 1
ATOM 677 C C . LEU A 1 87 ? -4.078 -1.069 17.459 1.00 86.31 87 LEU A C 1
ATOM 679 O O . LEU A 1 87 ? -4.145 -0.974 18.687 1.00 86.31 87 LEU A O 1
ATOM 683 N N . ALA A 1 88 ? -4.856 -0.350 16.645 1.00 91.75 88 ALA A N 1
ATOM 684 C CA . ALA A 1 88 ? -5.845 0.606 17.132 1.00 91.75 88 ALA A CA 1
ATOM 685 C C . ALA A 1 88 ? -6.910 -0.065 18.016 1.00 91.75 88 ALA A C 1
ATOM 687 O O . ALA A 1 88 ? -7.220 0.444 19.096 1.00 91.75 88 ALA A O 1
ATOM 688 N N . ALA A 1 89 ? -7.411 -1.243 17.621 1.00 92.31 89 ALA A N 1
ATOM 689 C CA . ALA A 1 89 ? -8.349 -2.029 18.423 1.00 92.31 89 ALA A CA 1
ATOM 690 C C . ALA A 1 89 ? -7.777 -2.375 19.805 1.00 92.31 89 ALA A C 1
ATOM 692 O O . ALA A 1 89 ? -8.484 -2.308 20.813 1.00 92.31 89 ALA A O 1
ATOM 693 N N . ILE A 1 90 ? -6.489 -2.722 19.866 1.00 86.56 90 ILE A N 1
ATOM 694 C CA . ILE A 1 90 ? -5.823 -3.088 21.117 1.00 86.56 90 ILE A CA 1
ATOM 695 C C . ILE A 1 90 ? -5.650 -1.894 22.037 1.00 86.56 90 ILE A C 1
ATOM 697 O O . ILE A 1 90 ? -5.974 -1.988 23.225 1.00 86.56 90 ILE A O 1
ATOM 701 N N . VAL A 1 91 ? -5.188 -0.770 21.494 1.00 87.50 91 VAL A N 1
ATOM 702 C CA . VAL A 1 91 ? -5.046 0.473 22.253 1.00 87.50 91 VAL A CA 1
ATOM 703 C C . VAL A 1 91 ? -6.416 0.922 22.776 1.00 87.50 91 VAL A C 1
ATOM 705 O O . VAL A 1 91 ? -6.559 1.154 23.978 1.00 87.50 91 VAL A O 1
ATOM 708 N N . ALA A 1 92 ? -7.449 0.943 21.928 1.00 91.75 92 ALA A N 1
ATOM 709 C CA . ALA A 1 92 ? -8.814 1.295 22.323 1.00 91.75 92 ALA A CA 1
ATOM 710 C C . ALA A 1 92 ? -9.353 0.374 23.424 1.00 91.75 92 ALA A C 1
ATOM 712 O O . ALA A 1 92 ? -9.772 0.847 24.483 1.00 91.75 92 ALA A O 1
ATOM 713 N N . ALA A 1 93 ? -9.273 -0.945 23.234 1.00 88.31 93 ALA A N 1
ATOM 714 C CA . ALA A 1 93 ? -9.758 -1.907 24.216 1.00 88.31 93 ALA A CA 1
ATOM 715 C C . ALA A 1 93 ? -9.005 -1.808 25.552 1.00 88.31 93 ALA A C 1
ATOM 717 O O . ALA A 1 93 ? -9.618 -1.937 26.613 1.00 88.31 93 ALA A O 1
ATOM 718 N N . TYR A 1 94 ? -7.694 -1.549 25.531 1.00 82.88 94 TYR A N 1
ATOM 719 C CA . TYR A 1 94 ? -6.901 -1.342 26.742 1.00 82.88 94 TYR A CA 1
ATOM 720 C C . TYR A 1 94 ? -7.365 -0.099 27.514 1.00 82.88 94 TYR A C 1
ATOM 722 O O . TYR A 1 94 ? -7.643 -0.182 28.714 1.00 82.88 94 TYR A O 1
ATOM 730 N N . PHE A 1 95 ? -7.484 1.049 26.844 1.00 86.19 95 PHE A N 1
ATOM 731 C CA . PHE A 1 95 ? -7.869 2.303 27.495 1.00 86.19 95 PHE A CA 1
ATOM 732 C C . PHE A 1 95 ? -9.308 2.279 28.022 1.00 86.19 95 PHE A C 1
ATOM 734 O O . PHE A 1 95 ? -9.550 2.762 29.132 1.00 86.19 95 PHE A O 1
ATOM 741 N N . VAL A 1 96 ? -10.233 1.651 27.289 1.00 86.81 96 VAL A N 1
ATOM 742 C CA . VAL A 1 96 ? -11.606 1.411 27.758 1.00 86.81 96 VAL A CA 1
ATOM 743 C C . VAL A 1 96 ? -11.609 0.484 28.974 1.00 86.81 96 VAL A C 1
ATOM 745 O O . VAL A 1 96 ? -12.226 0.799 29.990 1.00 86.81 96 VAL A O 1
ATOM 748 N N . ARG A 1 97 ? -10.900 -0.651 28.911 1.00 80.06 97 ARG A N 1
ATOM 749 C CA . ARG A 1 97 ? -10.923 -1.674 29.970 1.00 80.06 97 ARG A CA 1
ATOM 750 C C . ARG A 1 97 ? -10.432 -1.151 31.314 1.00 80.06 97 ARG A C 1
ATOM 752 O O . ARG A 1 97 ? -10.987 -1.509 32.350 1.00 80.06 97 ARG A O 1
ATOM 759 N N . TYR A 1 98 ? -9.378 -0.343 31.302 1.00 73.94 98 TYR A N 1
ATOM 760 C CA . TYR A 1 98 ? -8.814 0.237 32.521 1.00 73.94 98 TYR A CA 1
ATOM 761 C C . TYR A 1 98 ? -9.470 1.558 32.918 1.00 73.94 98 TYR A C 1
ATOM 763 O O . TYR A 1 98 ? -8.962 2.217 33.823 1.00 73.94 98 TYR A O 1
ATOM 771 N N . ASP A 1 99 ? -10.574 1.927 32.258 1.00 78.75 99 ASP A N 1
ATOM 772 C CA . ASP A 1 99 ? -11.307 3.163 32.508 1.00 78.75 99 ASP A CA 1
ATOM 773 C C . ASP A 1 99 ? -10.352 4.364 32.495 1.00 78.75 99 ASP A C 1
ATOM 775 O O . ASP A 1 99 ? -10.389 5.202 33.378 1.00 78.75 99 ASP A O 1
ATOM 779 N N . LYS A 1 100 ? -9.401 4.420 31.553 1.00 75.56 100 LYS A N 1
ATOM 780 C CA . LYS A 1 100 ? -8.394 5.498 31.491 1.00 75.56 100 LYS A CA 1
ATOM 781 C C . LYS A 1 100 ? -8.885 6.723 30.724 1.00 75.56 100 LYS A C 1
ATOM 783 O O . LYS A 1 100 ? -8.231 7.753 30.757 1.00 75.56 100 LYS A O 1
ATOM 788 N N . LEU A 1 101 ? -10.022 6.616 30.041 1.00 85.69 101 LEU A N 1
ATOM 789 C CA . LEU A 1 101 ? -10.569 7.670 29.182 1.00 85.69 101 LEU A CA 1
ATOM 790 C C . LEU A 1 101 ? -11.414 8.704 29.943 1.00 85.69 101 LEU A C 1
ATOM 792 O O . LEU A 1 101 ? -11.782 9.719 29.363 1.00 85.69 101 LEU A O 1
ATOM 796 N N . HIS A 1 102 ? -11.721 8.479 31.229 1.00 82.31 102 HIS A N 1
ATOM 797 C CA . HIS A 1 102 ? -12.475 9.446 32.040 1.00 82.31 102 HIS A CA 1
ATOM 798 C C . HIS A 1 102 ? -11.664 10.705 32.382 1.00 82.31 102 HIS A C 1
ATOM 800 O O . HIS A 1 102 ? -12.249 11.730 32.719 1.00 82.31 102 HIS A O 1
ATOM 806 N N . ASN A 1 103 ? -10.327 10.630 32.345 1.00 84.44 103 ASN A N 1
ATOM 807 C CA . ASN A 1 103 ? -9.452 11.754 32.650 1.00 84.44 103 ASN A CA 1
ATOM 808 C C . ASN A 1 103 ? -8.793 12.304 31.378 1.00 84.44 103 ASN A C 1
ATOM 810 O O . ASN A 1 103 ? -8.441 11.569 30.455 1.00 84.44 103 ASN A O 1
ATOM 814 N N . ILE A 1 104 ? -8.593 13.624 31.346 1.00 87.50 104 ILE A N 1
ATOM 815 C CA . ILE A 1 104 ? -8.027 14.304 30.173 1.00 87.50 104 ILE A CA 1
ATOM 816 C C . ILE A 1 104 ? -6.612 13.807 29.847 1.00 87.50 104 ILE A C 1
ATOM 818 O O . ILE A 1 104 ? -6.254 13.667 28.684 1.00 87.50 104 ILE A O 1
ATOM 822 N N . LYS A 1 105 ? -5.825 13.451 30.873 1.00 81.44 105 LYS A N 1
ATOM 823 C CA . LYS A 1 105 ? -4.467 12.918 30.700 1.00 81.44 105 LYS A CA 1
ATOM 824 C C . LYS A 1 105 ? -4.468 11.583 29.955 1.00 81.44 105 LYS A C 1
ATOM 826 O O . LYS A 1 105 ? -3.677 11.398 29.039 1.00 81.44 105 LYS A O 1
ATOM 831 N N . GLY A 1 106 ? -5.343 10.653 30.328 1.00 80.88 106 GLY A N 1
ATOM 832 C CA . GLY A 1 106 ? -5.456 9.358 29.667 1.00 80.88 106 GLY A CA 1
ATOM 833 C C . GLY A 1 106 ? -6.000 9.483 28.249 1.00 80.88 106 GLY A C 1
ATOM 834 O O . GLY A 1 106 ? -5.519 8.779 27.368 1.00 80.88 106 GLY A O 1
ATOM 835 N N . LEU A 1 107 ? -6.912 10.428 28.008 1.00 87.25 107 LEU A N 1
ATOM 836 C CA . LEU A 1 107 ? -7.388 10.751 26.663 1.00 87.25 107 LEU A CA 1
ATOM 837 C C . LEU A 1 107 ? -6.263 11.299 25.763 1.00 87.25 107 LEU A C 1
ATOM 839 O O . LEU A 1 107 ? -6.093 10.827 24.643 1.00 87.25 107 LEU A O 1
ATOM 843 N N . ILE A 1 108 ? -5.447 12.232 26.267 1.00 85.12 108 ILE A N 1
ATOM 844 C CA . ILE A 1 108 ? -4.294 12.777 25.530 1.00 85.12 108 ILE A CA 1
ATOM 845 C C . ILE A 1 108 ? -3.277 11.673 25.214 1.00 85.12 108 ILE A C 1
ATOM 847 O O . ILE A 1 108 ? -2.840 11.547 24.074 1.00 85.12 108 ILE A O 1
ATOM 851 N N . ILE A 1 109 ? -2.927 10.835 26.198 1.00 81.69 109 ILE A N 1
ATOM 852 C CA . ILE A 1 109 ? -1.983 9.725 25.989 1.00 81.69 109 ILE A CA 1
ATOM 853 C C . ILE A 1 109 ? -2.526 8.740 24.944 1.00 81.69 109 ILE A C 1
ATOM 855 O O . ILE A 1 109 ? -1.768 8.272 24.099 1.00 81.69 109 ILE A O 1
ATOM 859 N N . TYR A 1 110 ? -3.825 8.437 24.982 1.00 85.62 110 TYR A N 1
ATOM 860 C CA . TYR A 1 110 ? -4.477 7.579 23.993 1.00 85.62 110 TYR A CA 1
ATOM 861 C C . TYR A 1 110 ? -4.302 8.119 22.565 1.00 85.62 110 TYR A C 1
ATOM 863 O O . TYR A 1 110 ? -3.864 7.377 21.686 1.00 85.62 110 TYR A O 1
ATOM 871 N N . PHE A 1 111 ? -4.564 9.411 22.346 1.00 88.88 111 PHE A N 1
ATOM 872 C CA . PHE A 1 111 ? -4.410 10.031 21.027 1.00 88.88 111 PHE A CA 1
ATOM 873 C C . PHE A 1 111 ? -2.956 10.096 20.564 1.00 88.88 111 PHE A C 1
ATOM 875 O O . PHE A 1 111 ? -2.685 9.782 19.410 1.00 88.88 111 PHE A O 1
ATOM 882 N N . ILE A 1 112 ? -2.012 10.414 21.454 1.00 82.44 112 ILE A N 1
ATOM 883 C CA . ILE A 1 112 ? -0.580 10.419 21.117 1.00 82.44 112 ILE A CA 1
ATOM 884 C C . ILE A 1 112 ? -0.121 9.025 20.673 1.00 82.44 112 ILE A C 1
ATOM 886 O O . ILE A 1 112 ? 0.579 8.901 19.671 1.00 82.44 112 ILE A O 1
ATOM 890 N N . ILE A 1 113 ? -0.534 7.968 21.381 1.00 81.56 113 ILE A N 1
ATOM 891 C CA . ILE A 1 113 ? -0.180 6.590 21.012 1.00 81.56 113 ILE A CA 1
ATOM 892 C C . ILE A 1 113 ? -0.731 6.246 19.625 1.00 81.56 113 ILE A C 1
ATOM 894 O O . ILE A 1 113 ? 0.003 5.702 18.803 1.00 81.56 113 ILE A O 1
ATOM 898 N N . LEU A 1 114 ? -1.998 6.569 19.344 1.00 85.62 114 LEU A N 1
ATOM 899 C CA . LEU A 1 114 ? -2.589 6.304 18.031 1.00 85.62 114 LEU A CA 1
ATOM 900 C C . LEU A 1 114 ? -1.943 7.129 16.914 1.00 85.62 114 LEU A C 1
ATOM 902 O O . LEU A 1 114 ? -1.718 6.584 15.838 1.00 85.62 114 LEU A O 1
ATOM 906 N N . ALA A 1 115 ? -1.605 8.394 17.171 1.00 84.81 115 ALA A N 1
ATOM 907 C CA . ALA A 1 115 ? -0.925 9.262 16.214 1.00 84.81 115 ALA A CA 1
ATOM 908 C C . ALA A 1 115 ? 0.456 8.710 15.843 1.00 84.81 115 ALA A C 1
ATOM 910 O O . ALA A 1 115 ? 0.774 8.581 14.665 1.00 84.81 115 ALA A O 1
ATOM 911 N N . LEU A 1 116 ? 1.256 8.323 16.843 1.00 77.94 116 LEU A N 1
ATOM 912 C CA . LEU A 1 116 ? 2.593 7.774 16.622 1.00 77.94 116 LEU A CA 1
ATOM 913 C C . LEU A 1 116 ? 2.541 6.419 15.911 1.00 77.94 116 LEU A C 1
ATOM 915 O O . LEU A 1 116 ? 3.272 6.218 14.945 1.00 77.94 116 LEU A O 1
ATOM 919 N N . LEU A 1 117 ? 1.671 5.501 16.345 1.00 80.38 117 LEU A N 1
ATOM 920 C CA . LEU A 1 117 ? 1.506 4.205 15.675 1.00 80.38 117 LEU A CA 1
ATOM 921 C C . LEU A 1 117 ? 1.015 4.381 14.235 1.00 80.38 117 LEU A C 1
ATOM 923 O O . LEU A 1 117 ? 1.569 3.775 13.323 1.00 80.38 117 LEU A O 1
ATOM 927 N N . GLY A 1 118 ? 0.004 5.231 14.044 1.00 80.75 118 GLY A N 1
ATOM 928 C CA . GLY A 1 118 ? -0.578 5.547 12.747 1.00 80.75 118 GLY A CA 1
ATOM 929 C C . GLY A 1 118 ? 0.445 6.153 11.798 1.00 80.75 118 GLY A C 1
ATOM 930 O O . GLY A 1 118 ? 0.691 5.588 10.739 1.00 80.75 118 GLY A O 1
ATOM 931 N N . GLY A 1 119 ? 1.067 7.266 12.187 1.00 80.38 119 GLY A N 1
ATOM 932 C CA . GLY A 1 119 ? 2.006 8.008 11.349 1.00 80.38 119 GLY A CA 1
ATOM 933 C C . GLY A 1 119 ? 3.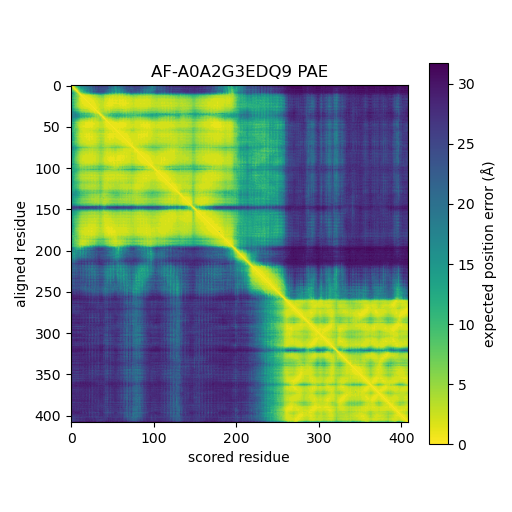218 7.184 10.930 1.00 80.38 119 GLY A C 1
ATOM 934 O O . GLY A 1 119 ? 3.489 7.066 9.739 1.00 80.38 119 GLY A O 1
ATOM 935 N N . ASN A 1 120 ? 3.903 6.552 11.889 1.00 76.69 120 ASN A N 1
ATOM 936 C CA . ASN A 1 120 ? 5.107 5.770 11.593 1.00 76.69 120 ASN A CA 1
ATOM 937 C C . ASN A 1 120 ? 4.798 4.560 10.709 1.00 76.69 120 ASN A C 1
ATOM 939 O O . ASN A 1 120 ? 5.491 4.330 9.721 1.00 76.69 120 ASN A O 1
ATOM 943 N N . LEU A 1 121 ? 3.757 3.791 11.043 1.00 82.19 121 LEU A N 1
ATOM 944 C CA . LEU A 1 121 ? 3.459 2.568 10.304 1.00 82.19 121 LEU A CA 1
ATOM 945 C C . LEU A 1 121 ? 2.855 2.874 8.926 1.00 82.19 121 LEU A C 1
ATOM 947 O O . LEU A 1 121 ? 3.157 2.164 7.978 1.00 82.19 121 LEU A O 1
ATOM 951 N N . THR A 1 122 ? 2.081 3.958 8.789 1.00 83.75 122 THR A N 1
ATOM 952 C CA . THR A 1 122 ? 1.595 4.432 7.480 1.00 83.75 122 THR A CA 1
ATOM 953 C C . THR A 1 122 ? 2.755 4.825 6.579 1.00 8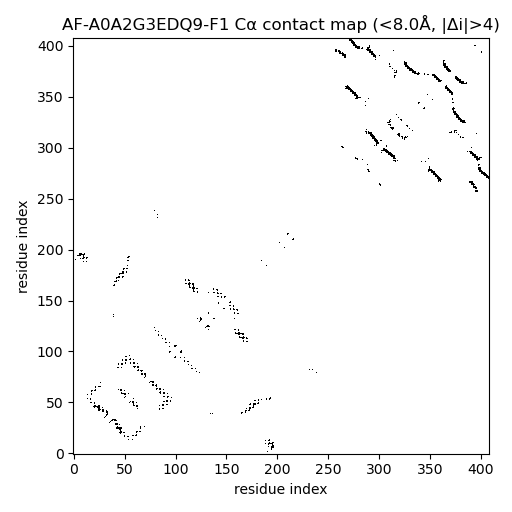3.75 122 THR A C 1
ATOM 955 O O . THR A 1 122 ? 2.835 4.334 5.460 1.00 83.75 122 THR A O 1
ATOM 958 N N . THR A 1 123 ? 3.685 5.652 7.071 1.00 82.88 123 THR A N 1
ATOM 959 C CA . THR A 1 123 ? 4.852 6.047 6.274 1.00 82.88 123 THR A CA 1
ATOM 960 C C . THR A 1 123 ? 5.712 4.842 5.906 1.00 82.88 123 THR A C 1
ATOM 962 O O . THR A 1 123 ? 6.160 4.754 4.770 1.00 82.88 123 THR A O 1
ATOM 965 N N . LEU A 1 124 ? 5.897 3.885 6.824 1.00 79.00 124 LEU A N 1
ATOM 966 C CA . LEU A 1 124 ? 6.634 2.654 6.537 1.00 79.00 124 LEU A CA 1
ATOM 967 C C . LEU A 1 124 ? 5.962 1.824 5.434 1.00 79.00 124 LEU A C 1
ATOM 969 O O . LEU A 1 124 ? 6.645 1.359 4.527 1.00 79.00 124 LEU A O 1
ATOM 973 N N . ILE A 1 125 ? 4.638 1.651 5.504 1.00 80.25 125 ILE A N 1
ATOM 974 C CA . ILE A 1 125 ? 3.849 0.942 4.486 1.00 80.25 125 ILE A CA 1
ATOM 975 C C . ILE A 1 125 ? 3.983 1.647 3.133 1.00 80.25 125 ILE A C 1
ATOM 977 O O . ILE A 1 125 ? 4.275 0.992 2.138 1.00 80.25 125 ILE A O 1
ATOM 981 N N . HIS A 1 126 ? 3.822 2.973 3.097 1.00 82.88 126 HIS A N 1
ATOM 982 C CA . HIS A 1 126 ? 3.960 3.763 1.872 1.00 82.88 126 HIS A CA 1
ATOM 983 C C . HIS A 1 126 ? 5.363 3.636 1.270 1.00 82.88 126 HIS A C 1
ATOM 985 O O . HIS A 1 126 ? 5.483 3.354 0.088 1.00 82.88 126 HIS A O 1
ATOM 991 N N . TRP A 1 127 ? 6.426 3.732 2.069 1.00 77.19 127 TRP A N 1
ATOM 992 C CA . TRP A 1 127 ? 7.792 3.637 1.541 1.00 77.19 127 TRP A CA 1
ATOM 993 C C . TRP A 1 127 ? 8.174 2.239 1.061 1.00 77.19 127 TRP A C 1
ATOM 995 O O . TRP A 1 127 ? 8.814 2.108 0.024 1.00 77.19 127 TRP A O 1
ATOM 1005 N N . LEU A 1 128 ? 7.816 1.197 1.820 1.00 71.94 128 LEU A N 1
ATOM 1006 C CA . LEU A 1 128 ? 8.198 -0.176 1.483 1.00 71.94 128 LEU A CA 1
ATOM 1007 C C . LEU A 1 128 ? 7.393 -0.749 0.317 1.00 71.94 128 LEU A C 1
ATOM 1009 O O . LEU A 1 128 ? 7.908 -1.617 -0.379 1.00 71.94 128 LEU A O 1
ATOM 1013 N N . LEU A 1 129 ? 6.139 -0.322 0.144 1.00 71.75 129 LEU A N 1
ATOM 1014 C CA . LEU A 1 129 ? 5.233 -0.915 -0.843 1.00 71.75 129 LEU A CA 1
ATOM 1015 C C . LEU A 1 129 ? 4.934 0.001 -2.027 1.00 71.75 129 LEU A C 1
ATOM 1017 O O . LEU A 1 129 ? 4.709 -0.507 -3.117 1.00 71.75 129 LEU A O 1
ATOM 1021 N N . LEU A 1 130 ? 4.890 1.319 -1.819 1.00 68.69 130 LEU A N 1
ATOM 1022 C CA . LEU A 1 130 ? 4.476 2.283 -2.844 1.00 68.69 130 LEU A CA 1
ATOM 1023 C C . LEU A 1 130 ? 5.629 3.175 -3.323 1.00 68.69 130 LEU A C 1
ATOM 1025 O O . LEU A 1 130 ? 5.482 3.850 -4.330 1.00 68.69 130 LEU A O 1
ATOM 1029 N N . GLY A 1 131 ? 6.754 3.231 -2.601 1.00 71.88 131 GLY A N 1
ATOM 1030 C CA . GLY A 1 131 ? 7.885 4.120 -2.901 1.00 71.88 131 GLY A CA 1
ATOM 1031 C C . GLY A 1 131 ? 7.622 5.610 -2.631 1.00 71.88 131 GLY A C 1
ATOM 1032 O O . GLY A 1 131 ? 8.569 6.376 -2.460 1.00 71.88 131 GLY A O 1
ATOM 1033 N N . GLU A 1 132 ? 6.357 6.019 -2.511 1.00 77.56 132 GLU A N 1
ATOM 1034 C CA . GLU A 1 132 ? 5.928 7.404 -2.320 1.00 77.56 132 GLU A CA 1
ATOM 1035 C C . GLU A 1 132 ? 4.689 7.534 -1.402 1.00 77.56 132 GLU A C 1
ATOM 1037 O O . GLU A 1 132 ? 3.982 6.551 -1.147 1.00 77.56 132 GLU A O 1
ATOM 1042 N N . PRO A 1 133 ? 4.396 8.736 -0.857 1.00 81.38 133 PRO A N 1
ATOM 1043 C CA . PRO A 1 133 ? 3.190 8.970 -0.065 1.00 81.38 133 PRO A CA 1
ATOM 1044 C C . PRO A 1 133 ? 1.907 8.831 -0.899 1.00 81.38 133 PRO A C 1
ATOM 1046 O O . PRO A 1 133 ? 1.753 9.481 -1.926 1.00 81.38 133 PRO A O 1
ATOM 1049 N N . GLN A 1 134 ? 0.923 8.082 -0.393 1.00 77.38 134 GLN A N 1
ATOM 1050 C CA . GLN A 1 134 ? -0.335 7.812 -1.113 1.00 77.38 134 GLN A CA 1
ATOM 1051 C C . GLN A 1 134 ? -1.174 9.063 -1.429 1.00 77.38 134 GLN A C 1
ATOM 1053 O O . GLN A 1 134 ? -1.875 9.109 -2.438 1.00 77.38 134 GLN A O 1
ATOM 1058 N N . TYR A 1 135 ? -1.161 10.067 -0.550 1.00 81.44 135 TYR A N 1
ATOM 1059 C CA . TYR A 1 135 ? -1.893 11.311 -0.773 1.00 81.44 135 TYR A CA 1
ATOM 1060 C C . TYR A 1 135 ? -0.941 12.415 -1.201 1.00 81.44 135 TYR A C 1
ATOM 1062 O O . TYR A 1 135 ? -0.058 12.804 -0.436 1.00 81.44 135 TYR A O 1
ATOM 1070 N N . LYS A 1 136 ? -1.217 13.021 -2.359 1.00 83.12 136 LYS A N 1
ATOM 1071 C CA . LYS A 1 136 ? -0.473 14.184 -2.854 1.00 83.12 136 LYS A CA 1
ATOM 1072 C C . LYS A 1 136 ? -0.366 15.306 -1.813 1.00 83.12 136 LYS A C 1
ATOM 1074 O O . LYS A 1 136 ? 0.710 15.846 -1.605 1.00 83.12 136 LYS A O 1
ATOM 1079 N N . ALA A 1 137 ? -1.444 15.579 -1.073 1.00 84.06 137 ALA A N 1
ATOM 1080 C CA . ALA A 1 137 ? -1.447 16.588 -0.011 1.00 84.06 137 ALA A CA 1
ATOM 1081 C C . ALA A 1 137 ? -0.403 16.323 1.096 1.00 84.06 137 ALA A C 1
ATOM 1083 O O . ALA A 1 137 ? 0.127 17.265 1.680 1.00 84.06 137 ALA A O 1
ATOM 1084 N N . VAL A 1 138 ? -0.096 15.052 1.387 1.00 86.31 138 VAL A N 1
ATOM 1085 C CA . VAL A 1 138 ? 0.952 14.673 2.349 1.00 86.31 138 VAL A CA 1
ATOM 1086 C C . VAL A 1 138 ? 2.329 14.988 1.778 1.00 86.31 138 VAL A C 1
ATOM 1088 O O . VAL A 1 138 ? 3.153 15.564 2.486 1.00 86.31 138 VAL A O 1
ATOM 1091 N N . ALA A 1 139 ? 2.567 14.638 0.512 1.00 86.00 139 ALA A N 1
ATOM 1092 C CA . ALA A 1 139 ? 3.822 14.922 -0.176 1.00 86.00 139 ALA A CA 1
ATOM 1093 C C . ALA A 1 139 ? 4.068 16.436 -0.287 1.00 86.00 139 ALA A C 1
ATOM 1095 O O . ALA A 1 139 ? 5.125 16.912 0.123 1.00 86.00 139 ALA A O 1
ATOM 1096 N N . ASP A 1 140 ? 3.069 17.200 -0.734 1.00 86.69 140 ASP A N 1
ATOM 1097 C CA . ASP A 1 140 ? 3.144 18.659 -0.873 1.00 86.69 140 ASP A CA 1
ATOM 1098 C C . ASP A 1 140 ? 3.453 19.334 0.473 1.00 86.69 140 ASP A C 1
ATOM 1100 O O . ASP A 1 140 ? 4.335 20.194 0.568 1.00 86.69 140 ASP A O 1
ATOM 1104 N N . LEU A 1 141 ? 2.772 18.914 1.547 1.00 87.50 141 LEU A N 1
ATOM 1105 C CA . LEU A 1 141 ? 3.007 19.469 2.878 1.00 87.50 141 LEU A CA 1
ATOM 1106 C C . LEU A 1 141 ? 4.384 19.073 3.424 1.00 87.50 141 LEU A C 1
ATOM 1108 O O . LEU A 1 141 ? 5.045 19.903 4.045 1.00 87.50 141 LEU A O 1
ATOM 1112 N N . ALA A 1 142 ? 4.838 17.841 3.168 1.00 88.62 142 ALA A N 1
ATOM 1113 C CA . ALA A 1 142 ? 6.176 17.391 3.537 1.00 88.62 142 ALA A CA 1
ATOM 1114 C C . ALA A 1 142 ? 7.254 18.216 2.816 1.00 88.62 142 ALA A C 1
ATOM 1116 O O . ALA A 1 142 ? 8.160 18.730 3.469 1.00 88.62 142 ALA A O 1
ATOM 1117 N N . HIS A 1 143 ? 7.112 18.443 1.506 1.00 86.56 143 HIS A N 1
ATOM 1118 C CA . HIS A 1 143 ? 8.017 19.299 0.738 1.00 86.56 143 HIS A CA 1
ATOM 1119 C C . HIS A 1 143 ? 8.065 20.731 1.281 1.00 86.56 143 HIS A C 1
ATOM 1121 O O . HIS A 1 143 ? 9.159 21.292 1.413 1.00 86.56 143 HIS A O 1
ATOM 1127 N N . ALA A 1 144 ? 6.909 21.293 1.653 1.00 87.25 144 ALA A N 1
ATOM 1128 C CA . ALA A 1 144 ? 6.809 22.637 2.213 1.00 87.25 144 ALA A CA 1
ATOM 1129 C C . ALA A 1 144 ? 7.573 22.784 3.542 1.00 87.25 144 ALA A C 1
ATOM 1131 O O . ALA A 1 144 ? 8.260 23.784 3.744 1.00 87.25 144 ALA A O 1
ATOM 1132 N N . ILE A 1 145 ? 7.503 21.788 4.436 1.00 86.19 145 ILE A N 1
ATOM 1133 C CA . ILE A 1 145 ? 8.192 21.845 5.739 1.00 86.19 145 ILE A CA 1
ATOM 1134 C C . ILE A 1 145 ? 9.675 21.464 5.665 1.00 86.19 145 ILE A C 1
ATOM 1136 O O . ILE A 1 145 ? 10.448 21.873 6.527 1.00 86.19 145 ILE A O 1
ATOM 1140 N N . THR A 1 146 ? 10.092 20.698 4.651 1.00 84.12 146 THR A N 1
ATOM 1141 C CA . THR A 1 146 ? 11.499 20.300 4.461 1.00 84.12 146 THR A CA 1
ATOM 1142 C C . THR A 1 146 ? 12.288 21.242 3.552 1.00 84.12 146 THR A C 1
ATOM 1144 O O . THR A 1 146 ? 13.442 20.954 3.239 1.00 84.12 146 THR A O 1
ATOM 1147 N N . SER A 1 147 ? 11.675 22.348 3.108 1.00 65.38 147 SER A N 1
ATOM 1148 C CA . SER A 1 147 ? 12.313 23.430 2.345 1.00 65.38 147 SER A CA 1
ATOM 1149 C C . SER A 1 147 ? 13.173 22.945 1.168 1.00 65.38 147 SER A C 1
ATOM 1151 O O . SER A 1 147 ? 14.351 23.287 1.074 1.00 65.38 147 SER A O 1
ATOM 1153 N N . THR A 1 148 ? 12.601 22.140 0.265 1.00 59.34 148 THR A N 1
ATOM 1154 C CA . THR A 1 148 ? 13.292 21.650 -0.955 1.00 59.34 148 THR A CA 1
ATOM 1155 C C . THR A 1 148 ? 14.587 20.871 -0.679 1.00 59.34 148 THR A C 1
ATOM 1157 O O . THR A 1 148 ? 15.495 20.848 -1.506 1.00 59.34 148 THR A O 1
ATOM 1160 N N . ALA A 1 149 ? 14.728 20.245 0.493 1.00 53.41 149 ALA A N 1
ATOM 1161 C CA . ALA A 1 149 ? 15.903 19.432 0.770 1.00 53.41 149 ALA A CA 1
ATOM 1162 C C . ALA A 1 149 ? 16.000 18.277 -0.247 1.00 53.41 149 ALA A C 1
ATOM 1164 O O . ALA A 1 149 ? 15.228 17.326 -0.176 1.00 53.41 149 ALA A O 1
ATOM 1165 N N . ASN A 1 150 ? 17.013 18.304 -1.122 1.00 58.00 150 ASN A N 1
ATOM 1166 C CA . ASN A 1 150 ? 17.396 17.192 -2.015 1.00 58.00 150 ASN A CA 1
ATOM 1167 C C . ASN A 1 150 ? 17.917 15.952 -1.252 1.00 58.00 150 ASN A C 1
ATOM 1169 O O . ASN A 1 150 ? 18.550 15.068 -1.824 1.00 58.00 150 ASN A O 1
ATOM 1173 N N . ASN A 1 151 ? 17.699 15.892 0.063 1.00 68.75 151 ASN A N 1
ATOM 1174 C CA . ASN A 1 151 ? 18.086 14.784 0.913 1.00 68.75 151 ASN A CA 1
ATOM 1175 C C . ASN A 1 151 ? 16.845 13.938 1.212 1.00 68.75 151 ASN A C 1
ATOM 1177 O O . ASN A 1 151 ? 15.999 14.332 2.019 1.00 68.75 151 ASN A O 1
ATOM 1181 N N . GLY A 1 152 ? 16.774 12.754 0.597 1.00 74.19 152 GLY A N 1
ATOM 1182 C CA . GLY A 1 152 ? 15.662 11.816 0.767 1.00 74.19 152 GLY A CA 1
ATOM 1183 C C . GLY A 1 152 ? 15.370 11.450 2.227 1.00 74.19 152 GLY A C 1
ATOM 1184 O O . GLY A 1 152 ? 14.219 11.200 2.571 1.00 74.19 152 GLY A O 1
ATOM 1185 N N . VAL A 1 153 ? 16.365 11.508 3.122 1.00 79.38 153 VAL A N 1
ATOM 1186 C CA . VAL A 1 153 ? 16.167 11.265 4.562 1.00 79.38 153 VAL A CA 1
ATOM 1187 C C . VAL A 1 153 ? 15.392 12.405 5.222 1.00 79.38 153 VAL A C 1
ATOM 1189 O O . VAL A 1 153 ? 14.506 12.160 6.037 1.00 79.38 153 VAL A O 1
ATOM 1192 N N . VAL A 1 154 ? 15.698 13.658 4.875 1.00 82.81 154 VAL A N 1
ATOM 1193 C CA . VAL A 1 154 ? 15.003 14.827 5.439 1.00 82.81 154 VAL A CA 1
ATOM 1194 C C . VAL A 1 154 ? 13.555 14.849 4.959 1.00 82.81 154 VAL A C 1
ATOM 1196 O O . VAL A 1 154 ? 12.654 15.042 5.774 1.00 82.81 154 VAL A O 1
ATOM 1199 N N . PHE A 1 155 ? 13.328 14.563 3.673 1.00 84.81 155 PHE A N 1
ATOM 1200 C CA . PHE A 1 155 ? 11.982 14.410 3.121 1.00 84.81 155 PHE A CA 1
ATOM 1201 C C . PHE A 1 155 ? 11.196 13.297 3.827 1.00 84.81 155 PHE A C 1
ATOM 1203 O O . PHE A 1 155 ? 10.082 13.532 4.292 1.00 84.81 155 PHE A O 1
ATOM 1210 N N . TYR A 1 156 ? 11.805 12.121 4.011 1.00 81.50 156 TYR A N 1
ATOM 1211 C CA . TYR A 1 156 ? 11.201 11.003 4.739 1.00 81.50 156 TYR A CA 1
ATOM 1212 C C . TYR A 1 156 ? 10.775 11.380 6.167 1.00 81.50 156 TYR A C 1
ATOM 1214 O O . TYR A 1 156 ? 9.647 11.100 6.581 1.00 81.50 156 TYR A O 1
ATOM 1222 N N . LEU A 1 157 ? 11.637 12.075 6.918 1.00 83.12 157 LEU A N 1
ATOM 1223 C CA . LEU A 1 157 ? 11.300 12.569 8.259 1.00 83.12 157 LEU A CA 1
ATOM 1224 C C . LEU A 1 157 ? 10.160 13.600 8.227 1.00 83.12 157 LEU A C 1
ATOM 1226 O O . LEU A 1 157 ? 9.298 13.587 9.109 1.00 83.12 157 LEU A O 1
ATOM 1230 N N . GLY A 1 158 ? 10.121 14.451 7.197 1.00 87.50 158 GLY A N 1
ATOM 1231 C CA . GLY A 1 158 ? 9.009 15.365 6.937 1.00 87.50 158 GLY A CA 1
ATOM 1232 C C . GLY A 1 158 ? 7.688 14.624 6.729 1.00 87.50 158 GLY A C 1
ATOM 1233 O O . GLY A 1 158 ? 6.687 14.955 7.366 1.00 87.50 158 GLY A O 1
ATOM 1234 N N . VAL A 1 159 ? 7.691 13.560 5.921 1.00 87.38 159 VAL A N 1
ATOM 1235 C CA . VAL A 1 159 ? 6.503 12.724 5.698 1.00 87.38 159 VAL A CA 1
ATOM 1236 C C . VAL A 1 159 ? 6.055 12.035 6.986 1.00 87.38 159 VAL A C 1
ATOM 1238 O O . VAL A 1 159 ? 4.860 12.035 7.278 1.00 87.38 159 VAL A O 1
ATOM 1241 N N . ILE A 1 160 ? 6.972 11.496 7.802 1.00 84.12 160 ILE A N 1
ATOM 1242 C CA . ILE A 1 160 ? 6.619 10.933 9.121 1.00 84.12 160 ILE A CA 1
ATOM 1243 C C . ILE A 1 160 ? 5.898 11.972 9.980 1.00 84.12 160 ILE A C 1
ATOM 1245 O O . ILE A 1 160 ? 4.871 11.651 10.584 1.00 84.12 160 ILE A O 1
ATOM 1249 N N . LEU A 1 161 ? 6.410 13.203 10.044 1.00 87.88 161 LEU A N 1
ATOM 1250 C CA . LEU A 1 161 ? 5.803 14.261 10.847 1.00 87.88 161 LEU A CA 1
ATOM 1251 C C . LEU A 1 161 ? 4.389 14.592 10.353 1.00 87.88 161 LEU A C 1
ATOM 1253 O O . LEU A 1 161 ? 3.447 14.588 11.148 1.00 87.88 161 LEU A O 1
ATOM 1257 N N . VAL A 1 162 ? 4.231 14.816 9.046 1.00 91.19 162 VAL A N 1
ATOM 1258 C CA . VAL A 1 162 ? 2.933 15.127 8.430 1.00 91.19 162 VAL A CA 1
ATOM 1259 C C . VAL A 1 162 ? 1.934 13.990 8.646 1.00 91.19 162 VAL A C 1
ATOM 1261 O O . VAL A 1 162 ? 0.834 14.229 9.150 1.00 91.19 162 VAL A O 1
ATOM 1264 N N . ASN A 1 163 ? 2.321 12.747 8.350 1.00 88.62 163 ASN A N 1
ATOM 1265 C CA . ASN A 1 163 ? 1.460 11.583 8.547 1.00 88.62 163 ASN A CA 1
ATOM 1266 C C . ASN A 1 163 ? 1.099 11.381 10.018 1.00 88.62 163 ASN A C 1
ATOM 1268 O O . ASN A 1 163 ? -0.035 11.025 10.317 1.00 88.62 163 ASN A O 1
ATOM 1272 N N . THR A 1 164 ? 2.013 11.640 10.953 1.00 86.62 164 THR A N 1
ATOM 1273 C CA . THR A 1 164 ? 1.715 11.559 12.393 1.00 86.62 164 THR A CA 1
ATOM 1274 C C . THR A 1 164 ? 0.634 12.559 12.795 1.00 86.62 164 THR A C 1
ATOM 1276 O O . THR A 1 164 ? -0.267 12.209 13.556 1.00 86.62 164 THR A O 1
ATOM 1279 N N . ILE A 1 165 ? 0.682 13.784 12.266 1.00 90.69 165 ILE A N 1
ATOM 1280 C CA . ILE A 1 165 ? -0.325 14.815 12.547 1.00 90.69 165 ILE A CA 1
ATOM 1281 C C . ILE A 1 165 ? -1.674 14.425 11.937 1.00 90.69 165 ILE A C 1
ATOM 1283 O O . ILE A 1 165 ? -2.679 14.392 12.649 1.00 90.69 165 ILE A O 1
ATOM 1287 N N 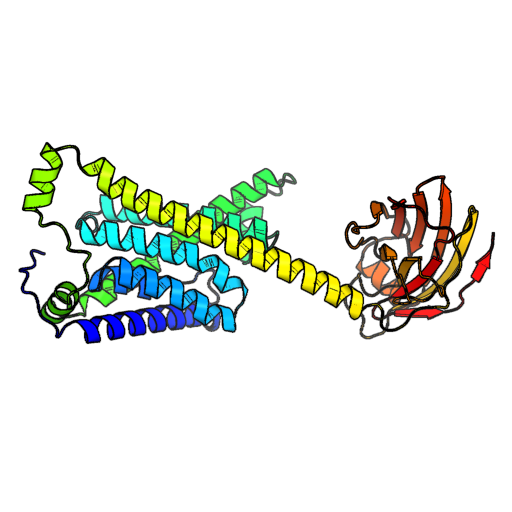. ILE A 1 166 ? -1.695 14.086 10.646 1.00 90.12 166 ILE A N 1
ATOM 1288 C CA . ILE A 1 166 ? -2.924 13.728 9.926 1.00 90.12 166 ILE A CA 1
ATOM 1289 C C . ILE A 1 166 ? -3.568 12.487 10.545 1.00 90.12 166 ILE A C 1
ATOM 1291 O O . ILE A 1 166 ? -4.753 12.512 10.877 1.00 90.12 166 ILE A O 1
ATOM 1295 N N . GLN A 1 167 ? -2.787 11.433 10.797 1.00 87.81 167 GLN A N 1
ATOM 1296 C CA . GLN A 1 167 ? -3.290 10.225 11.450 1.00 87.81 167 GLN A CA 1
ATOM 1297 C C . GLN A 1 167 ? -3.706 10.490 12.897 1.00 87.81 167 GLN A C 1
ATOM 1299 O O . GLN A 1 167 ? -4.666 9.896 13.383 1.00 87.81 167 GLN A O 1
ATOM 1304 N N . GLY A 1 168 ? -3.038 11.407 13.595 1.00 89.06 168 GLY A N 1
ATOM 1305 C CA . GLY A 1 168 ? -3.472 11.857 14.912 1.00 89.06 168 GLY A CA 1
ATOM 1306 C C . GLY A 1 168 ? -4.872 12.466 14.878 1.00 89.06 168 GLY A C 1
ATOM 1307 O O . GLY A 1 168 ? -5.719 12.084 15.687 1.00 89.06 168 GLY A O 1
ATOM 1308 N N . ILE A 1 169 ? -5.140 13.362 13.925 1.00 92.06 169 ILE A N 1
ATOM 1309 C CA . ILE A 1 169 ? -6.456 13.988 13.735 1.00 92.06 169 ILE A CA 1
ATOM 1310 C C . ILE A 1 169 ? -7.500 12.933 13.354 1.00 92.06 169 ILE A C 1
ATOM 1312 O O . ILE A 1 169 ? -8.535 12.835 14.016 1.00 92.06 169 ILE A O 1
ATOM 1316 N N . ASP A 1 170 ? -7.202 12.104 12.351 1.00 92.06 170 ASP A N 1
ATOM 1317 C CA . ASP A 1 170 ? -8.078 11.035 11.867 1.00 92.06 170 ASP A CA 1
ATOM 1318 C C . ASP A 1 170 ? -8.504 10.089 12.994 1.00 92.06 170 ASP A C 1
ATOM 1320 O O . ASP A 1 170 ? -9.691 9.921 13.285 1.00 92.06 170 ASP A O 1
ATOM 1324 N N . LYS A 1 171 ? -7.526 9.506 13.691 1.00 90.69 171 LYS A N 1
ATOM 1325 C CA . LYS A 1 171 ? -7.773 8.485 14.711 1.00 90.69 171 LYS A CA 1
ATOM 1326 C C . LYS A 1 171 ? -8.427 9.079 15.954 1.00 90.69 171 LYS A C 1
ATOM 1328 O O . LYS A 1 171 ? -9.200 8.383 16.620 1.00 90.69 171 LYS A O 1
ATOM 1333 N N . SER A 1 172 ? -8.177 10.356 16.249 1.00 91.31 172 SER A N 1
ATOM 1334 C CA . SER A 1 172 ? -8.875 11.077 17.317 1.00 91.31 172 SER A CA 1
ATOM 1335 C C . SER A 1 172 ? -10.347 11.285 16.976 1.00 91.31 172 SER A C 1
ATOM 1337 O O . SER A 1 172 ? -11.209 10.967 17.799 1.00 91.31 172 SER A O 1
ATOM 1339 N N . LEU A 1 173 ? -10.644 11.743 15.757 1.00 93.69 173 LEU A N 1
ATOM 1340 C CA . LEU A 1 173 ? -12.009 11.948 15.281 1.00 93.69 173 LEU A CA 1
ATOM 1341 C C . LEU A 1 173 ? -12.780 10.622 15.213 1.00 93.69 173 LEU A C 1
ATOM 1343 O O . LEU A 1 173 ? -13.854 10.505 15.806 1.00 93.69 173 LEU A O 1
ATOM 1347 N N . ALA A 1 174 ? -12.194 9.593 14.598 1.00 95.00 174 ALA A N 1
ATOM 1348 C CA . ALA A 1 174 ? -12.770 8.252 14.515 1.00 95.00 174 ALA A CA 1
ATOM 1349 C C . ALA A 1 174 ? -13.063 7.667 15.905 1.00 95.00 174 ALA A C 1
ATOM 1351 O O . ALA A 1 174 ? -14.138 7.118 16.158 1.00 95.00 174 ALA A O 1
ATOM 1352 N N . SER A 1 175 ? -12.128 7.831 16.847 1.00 94.88 175 SER A N 1
ATOM 1353 C CA . SER A 1 175 ? -12.312 7.354 18.218 1.00 94.88 175 SER A CA 1
ATOM 1354 C C . SER A 1 175 ? -13.403 8.121 18.955 1.00 94.88 175 SER A C 1
ATOM 1356 O O . SER A 1 175 ? -14.209 7.507 19.651 1.00 94.88 175 SER A O 1
ATOM 1358 N N . ALA A 1 176 ? -13.461 9.446 18.805 1.00 94.00 176 ALA A N 1
ATOM 1359 C CA . ALA A 1 176 ? -14.499 10.267 19.420 1.00 94.00 176 ALA A CA 1
ATOM 1360 C C . ALA A 1 176 ? -15.897 9.845 18.942 1.00 94.00 176 ALA A C 1
ATOM 1362 O O . ALA A 1 176 ? -16.792 9.646 19.768 1.00 94.00 176 ALA A O 1
ATOM 1363 N N . ILE A 1 177 ? -16.057 9.622 17.633 1.00 95.25 177 ILE A N 1
ATOM 1364 C CA . ILE A 1 177 ? -17.303 9.119 17.043 1.00 95.25 177 ILE A CA 1
ATOM 1365 C C . ILE A 1 177 ? -17.610 7.715 17.579 1.00 95.25 177 ILE A C 1
ATOM 1367 O O . ILE A 1 177 ? -18.705 7.485 18.089 1.00 95.25 177 ILE A O 1
ATOM 1371 N N . GLY A 1 178 ? -16.645 6.790 17.555 1.00 95.94 178 GLY A N 1
ATOM 1372 C CA . GLY A 1 178 ? -16.828 5.418 18.038 1.00 9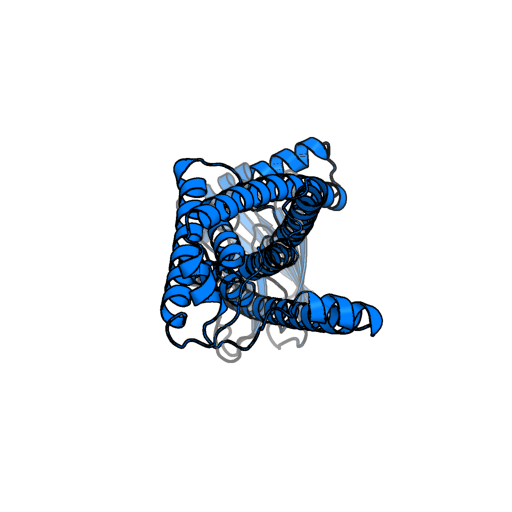5.94 178 GLY A CA 1
ATOM 1373 C C . GLY A 1 178 ? -17.230 5.338 19.518 1.00 95.94 178 GLY A C 1
ATOM 1374 O O . GLY A 1 178 ? -18.166 4.618 19.879 1.00 95.94 178 GLY A O 1
ATOM 1375 N N . PHE A 1 179 ? -16.583 6.125 20.384 1.00 93.50 179 PHE A N 1
ATOM 1376 C CA . PHE A 1 179 ? -16.953 6.240 21.798 1.00 93.50 179 PHE A CA 1
ATOM 1377 C C . PHE A 1 179 ? -18.332 6.877 21.984 1.00 93.50 179 PHE A C 1
ATOM 1379 O O . PHE A 1 179 ? -19.088 6.443 22.857 1.00 93.50 179 PHE A O 1
ATOM 1386 N N . GLY A 1 180 ? -18.678 7.877 21.168 1.00 93.94 180 GLY A N 1
ATOM 1387 C CA . GLY A 1 180 ? -20.009 8.481 21.133 1.00 93.94 180 GLY A CA 1
ATOM 1388 C C . GLY A 1 180 ? -21.090 7.458 20.782 1.00 93.94 180 GLY A C 1
ATOM 1389 O O . GLY A 1 180 ? -22.044 7.293 21.541 1.00 93.94 180 GLY A O 1
ATOM 1390 N N . LEU A 1 181 ? -20.892 6.692 19.705 1.00 94.88 181 LEU A N 1
ATOM 1391 C CA . LEU A 1 181 ? -21.799 5.624 19.272 1.00 94.88 181 LEU A CA 1
ATOM 1392 C C . LEU A 1 181 ? -22.005 4.568 20.367 1.00 94.88 181 LEU A C 1
ATOM 1394 O O . LEU A 1 181 ? -23.125 4.121 20.618 1.00 94.88 181 LEU A O 1
ATOM 1398 N N . ALA A 1 182 ? -20.943 4.221 21.097 1.00 91.88 182 ALA A N 1
ATOM 1399 C CA . ALA A 1 182 ? -21.016 3.251 22.184 1.00 91.88 182 ALA A CA 1
ATOM 1400 C C . ALA A 1 182 ? -21.894 3.718 23.359 1.00 91.88 182 ALA A C 1
ATOM 1402 O O . ALA A 1 182 ? -22.387 2.879 24.122 1.00 91.88 182 ALA A O 1
ATOM 1403 N N . ARG A 1 183 ? -22.124 5.029 23.532 1.00 90.12 183 ARG A N 1
ATOM 1404 C CA . ARG A 1 183 ? -23.005 5.559 24.590 1.00 90.12 183 ARG A CA 1
ATOM 1405 C C . ARG A 1 183 ? -24.482 5.273 24.332 1.00 90.12 183 ARG A C 1
ATOM 1407 O O . ARG A 1 183 ? -25.216 5.126 25.303 1.00 90.12 183 ARG A O 1
ATOM 1414 N N . PHE A 1 184 ? -24.897 5.108 23.076 1.00 92.06 184 PHE A N 1
ATOM 1415 C CA . PHE A 1 184 ? -26.287 4.787 22.734 1.00 92.06 184 PHE A CA 1
ATOM 1416 C C . PHE A 1 184 ? -26.675 3.337 23.042 1.00 92.06 184 PHE A C 1
ATOM 1418 O O . PHE A 1 184 ? -27.860 3.024 23.121 1.00 92.06 184 PHE A O 1
ATOM 1425 N N . ILE A 1 185 ? -25.702 2.442 23.250 1.00 90.31 185 ILE A N 1
ATOM 1426 C CA . ILE A 1 185 ? -25.984 1.038 23.559 1.00 90.31 185 ILE A CA 1
ATOM 1427 C C . ILE A 1 185 ? -26.387 0.882 25.041 1.00 90.31 185 ILE A C 1
ATOM 1429 O O . ILE A 1 185 ? -25.574 1.199 25.923 1.00 90.31 185 ILE A O 1
ATOM 1433 N N . PRO A 1 186 ? -27.587 0.336 25.340 1.00 89.31 186 PRO A N 1
ATOM 1434 C CA . PRO A 1 186 ? -28.061 0.114 26.703 1.00 89.31 186 PRO A CA 1
ATOM 1435 C C . PRO A 1 186 ? -27.137 -0.788 27.528 1.00 89.31 186 PRO A C 1
ATOM 1437 O O . PRO A 1 186 ? -26.605 -1.786 27.035 1.00 89.31 186 PRO A O 1
ATOM 1440 N N . ASN A 1 187 ? -27.019 -0.497 28.826 1.00 83.50 187 ASN A N 1
ATOM 1441 C CA . ASN A 1 187 ? -26.141 -1.236 29.744 1.00 83.50 187 ASN A CA 1
ATOM 1442 C C . ASN A 1 187 ? -26.478 -2.728 29.830 1.00 83.50 187 ASN A C 1
ATOM 1444 O O . ASN A 1 187 ? -25.572 -3.550 29.900 1.00 83.50 187 ASN A O 1
ATOM 1448 N N . LYS A 1 188 ? -27.765 -3.081 29.731 1.00 84.00 188 LYS A N 1
ATOM 1449 C CA . LYS A 1 188 ? -28.226 -4.475 29.713 1.00 84.00 188 LYS A CA 1
ATOM 1450 C C . LYS A 1 188 ? -27.650 -5.262 28.528 1.00 84.00 188 LYS A C 1
ATOM 1452 O O . LYS A 1 188 ? -27.171 -6.374 28.707 1.00 84.00 188 LYS A O 1
ATOM 1457 N N . ILE A 1 189 ? -27.635 -4.661 27.334 1.00 84.75 189 ILE A N 1
ATOM 1458 C CA . ILE A 1 189 ? -27.079 -5.295 26.129 1.00 84.75 189 ILE A CA 1
ATOM 1459 C C . ILE A 1 189 ? -25.563 -5.439 26.265 1.00 84.75 189 ILE A C 1
ATOM 1461 O O . ILE A 1 189 ? -25.022 -6.500 25.965 1.00 84.75 189 ILE A O 1
ATOM 1465 N N . LYS A 1 190 ? -24.878 -4.408 26.780 1.00 81.44 190 LYS A N 1
ATOM 1466 C CA . LYS A 1 190 ? -23.440 -4.491 27.084 1.00 81.44 190 LYS A CA 1
ATOM 1467 C C . LYS A 1 190 ? -23.157 -5.642 28.045 1.00 81.44 190 LYS A C 1
ATOM 1469 O O . LYS A 1 190 ? -22.293 -6.460 27.765 1.00 81.44 190 LYS A O 1
ATOM 1474 N N . GLU A 1 191 ? -23.903 -5.754 29.139 1.00 77.56 191 GLU A N 1
ATOM 1475 C CA . GLU A 1 191 ? -23.750 -6.843 30.109 1.00 77.56 191 GLU A CA 1
ATOM 1476 C C . GLU A 1 191 ? -23.964 -8.226 29.493 1.00 77.56 191 GLU A C 1
ATOM 1478 O O . GLU A 1 191 ? -23.177 -9.136 29.758 1.00 77.56 191 GLU A O 1
ATOM 1483 N N . ASP A 1 192 ? -24.978 -8.398 28.647 1.00 81.50 192 ASP A N 1
ATOM 1484 C CA . ASP A 1 192 ? -25.229 -9.668 27.958 1.00 81.50 192 ASP A CA 1
ATOM 1485 C C . ASP A 1 192 ? -24.085 -10.013 26.985 1.00 81.50 192 ASP A C 1
ATOM 1487 O O . ASP A 1 192 ? -23.598 -11.153 26.942 1.00 81.50 192 ASP A O 1
ATOM 1491 N N . ILE A 1 193 ? -23.584 -9.013 26.254 1.00 81.56 193 ILE A N 1
ATOM 1492 C CA . ILE A 1 193 ? -22.397 -9.121 25.401 1.00 81.56 193 ILE A CA 1
ATOM 1493 C C . ILE A 1 193 ? -21.165 -9.480 26.238 1.00 81.56 193 ILE A C 1
ATOM 1495 O O . ILE A 1 193 ? -20.415 -10.364 25.844 1.00 81.56 193 ILE A O 1
ATOM 1499 N N . TYR A 1 194 ? -20.940 -8.893 27.411 1.00 71.56 194 TYR A N 1
ATOM 1500 C CA . TYR A 1 194 ? -19.791 -9.251 28.251 1.00 71.56 194 TYR A CA 1
ATOM 1501 C C . TYR A 1 194 ? -19.912 -10.676 28.817 1.00 71.56 194 TYR A C 1
ATOM 1503 O O . TYR A 1 194 ? -18.940 -11.433 28.823 1.00 71.56 194 TYR A O 1
ATOM 1511 N N . ASN A 1 195 ? -21.113 -11.091 29.219 1.00 70.75 195 ASN A N 1
ATOM 1512 C CA . ASN A 1 195 ? -21.361 -12.362 29.908 1.00 70.75 195 ASN A CA 1
ATOM 1513 C C . ASN A 1 195 ? -21.453 -13.609 29.002 1.00 70.75 195 ASN A C 1
ATOM 1515 O O . ASN A 1 195 ? -21.577 -14.735 29.500 1.00 70.75 195 ASN A O 1
ATOM 1519 N N . SER A 1 196 ? -21.385 -13.457 27.679 1.00 68.31 196 SER A N 1
ATOM 1520 C CA . SER A 1 196 ? -21.589 -14.555 26.723 1.00 68.31 196 SER A CA 1
ATOM 1521 C C . SER A 1 196 ? -20.368 -15.470 26.534 1.00 68.31 196 SER A C 1
ATOM 1523 O O . SER A 1 196 ? -19.702 -15.458 25.515 1.00 68.31 196 SER A O 1
ATOM 1525 N N . GLY A 1 197 ? -20.042 -16.327 27.497 1.00 55.81 197 GLY A N 1
ATOM 1526 C CA . GLY A 1 197 ? -19.315 -17.597 27.265 1.00 55.81 197 GLY A CA 1
ATOM 1527 C C . GLY A 1 197 ? -17.874 -17.604 26.698 1.00 55.81 197 GLY A C 1
ATOM 1528 O O . GLY A 1 197 ? -17.247 -18.660 26.739 1.00 55.81 197 GLY A O 1
ATOM 1529 N N . TRP A 1 198 ? -17.309 -16.497 26.208 1.00 56.50 198 TRP A N 1
ATOM 1530 C CA . TRP A 1 198 ? -15.965 -16.455 25.607 1.00 56.50 198 TRP A CA 1
ATOM 1531 C C . TRP A 1 198 ? -14.899 -16.180 26.679 1.00 56.50 198 TRP A C 1
ATOM 1533 O O . TRP A 1 198 ? -15.083 -15.352 27.568 1.00 56.50 198 TRP A O 1
ATOM 1543 N N . ARG A 1 199 ? -13.801 -16.945 26.628 1.00 49.22 199 ARG A N 1
ATOM 1544 C CA . ARG A 1 199 ? -12.828 -17.193 27.710 1.00 49.22 199 ARG A CA 1
ATOM 1545 C C . ARG A 1 199 ? -11.915 -16.017 28.102 1.00 49.22 199 ARG A C 1
ATOM 1547 O O . ARG A 1 199 ? -11.109 -16.187 29.011 1.00 49.22 199 ARG A O 1
ATOM 1554 N N . GLN A 1 200 ? -12.037 -14.835 27.496 1.00 49.06 200 GLN A N 1
ATOM 1555 C CA . GLN A 1 200 ? -11.365 -13.627 27.995 1.00 49.06 200 GLN A CA 1
ATOM 1556 C C . GLN A 1 200 ? -12.219 -12.971 29.085 1.00 49.06 200 GLN A C 1
ATOM 1558 O O . GLN A 1 200 ? -12.914 -11.987 28.848 1.00 49.06 200 GLN A O 1
ATOM 1563 N N . LYS A 1 201 ? -12.183 -13.535 30.297 1.00 51.66 201 LYS A N 1
ATOM 1564 C CA . LYS A 1 201 ? -12.780 -12.888 31.471 1.00 51.66 201 LYS A CA 1
ATOM 1565 C C . LYS A 1 201 ? -11.983 -11.614 31.787 1.00 51.66 201 LYS A C 1
ATOM 1567 O O . LYS A 1 201 ? -10.764 -11.702 31.971 1.00 51.66 201 LYS A O 1
ATOM 1572 N N . PRO A 1 202 ? -12.613 -10.432 31.871 1.00 49.25 202 PRO A N 1
ATOM 1573 C CA . PRO A 1 202 ? -11.986 -9.297 32.522 1.00 49.25 202 PRO A CA 1
ATOM 1574 C C . PRO A 1 202 ? -11.723 -9.693 33.977 1.00 49.25 202 PRO A C 1
ATOM 1576 O O . PRO A 1 202 ? -12.662 -9.985 34.709 1.00 49.25 202 PRO A O 1
ATOM 1579 N N . ILE A 1 203 ? -10.451 -9.762 34.365 1.00 51.50 203 ILE A N 1
ATOM 1580 C CA . ILE A 1 203 ? -10.038 -9.986 35.756 1.00 51.50 203 ILE A CA 1
ATOM 1581 C C . ILE A 1 203 ? -10.771 -8.950 36.638 1.00 51.50 203 ILE A C 1
ATOM 1583 O O . ILE A 1 203 ? -10.662 -7.754 36.334 1.00 51.50 203 ILE A O 1
ATOM 1587 N N . PRO A 1 204 ? -11.551 -9.366 37.656 1.00 55.50 204 PRO A N 1
ATOM 1588 C CA . PRO A 1 204 ? -12.230 -8.472 38.591 1.00 55.50 204 PRO A CA 1
ATOM 1589 C C . PRO A 1 204 ? -11.269 -7.451 39.201 1.00 55.50 204 PRO A C 1
ATOM 1591 O O . PRO A 1 204 ? -10.087 -7.736 39.390 1.00 55.50 204 PRO A O 1
ATOM 1594 N N . LYS A 1 205 ? -11.760 -6.253 39.545 1.00 56.62 205 LYS A N 1
ATOM 1595 C CA . LYS A 1 205 ? -10.913 -5.208 40.147 1.00 56.62 205 LYS A CA 1
ATOM 1596 C C . LYS A 1 205 ? -10.220 -5.699 41.426 1.00 56.62 205 LYS A C 1
ATOM 1598 O O . LYS A 1 205 ? -9.070 -5.329 41.642 1.00 56.62 205 LYS A O 1
ATOM 1603 N N . GLU A 1 206 ? -10.875 -6.560 42.208 1.00 57.66 206 GLU A N 1
ATOM 1604 C CA . GLU A 1 206 ? -10.282 -7.190 43.394 1.00 57.66 206 GLU A CA 1
ATOM 1605 C C . GLU A 1 206 ? -9.101 -8.113 43.040 1.00 57.66 206 GLU A C 1
ATOM 1607 O O . GLU A 1 206 ? -8.033 -7.983 43.632 1.00 57.66 206 GLU A O 1
ATOM 1612 N N . GLU A 1 207 ? -9.230 -8.967 42.018 1.00 55.38 207 GLU A N 1
ATOM 1613 C CA . GLU A 1 207 ? -8.124 -9.806 41.521 1.00 55.38 207 GLU A CA 1
ATOM 1614 C C . GLU A 1 207 ? -7.000 -8.966 40.887 1.00 55.38 207 GLU A C 1
ATOM 1616 O O . GLU A 1 207 ? -5.832 -9.325 40.992 1.00 55.38 207 GLU A O 1
ATOM 1621 N N . ILE A 1 208 ? -7.303 -7.816 40.269 1.00 56.31 208 ILE A N 1
ATOM 1622 C CA . ILE A 1 208 ? -6.274 -6.889 39.764 1.00 56.31 208 ILE A CA 1
ATOM 1623 C C . ILE A 1 208 ? -5.470 -6.293 40.928 1.00 56.31 208 ILE A C 1
ATOM 1625 O O . ILE A 1 208 ? -4.249 -6.165 40.820 1.00 56.31 208 ILE A O 1
ATOM 1629 N N . ILE A 1 209 ? -6.129 -5.937 42.034 1.00 59.31 209 ILE A N 1
ATOM 1630 C CA . ILE A 1 209 ? -5.474 -5.421 43.244 1.00 59.31 209 ILE A CA 1
ATOM 1631 C C . ILE A 1 209 ? -4.647 -6.525 43.917 1.00 59.31 209 ILE A C 1
ATOM 1633 O O . ILE A 1 209 ? -3.494 -6.272 44.260 1.00 59.31 209 ILE A O 1
ATOM 1637 N N . ALA A 1 210 ? -5.169 -7.752 44.003 1.00 56.56 210 ALA A N 1
ATOM 1638 C CA . ALA A 1 210 ? -4.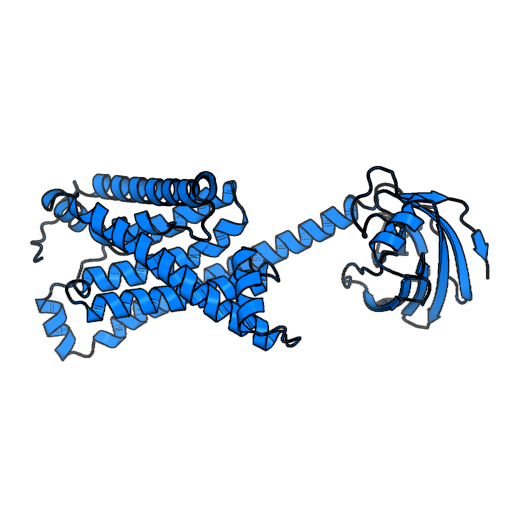428 -8.915 44.496 1.00 56.56 210 ALA A CA 1
ATOM 1639 C C . ALA A 1 210 ? -3.211 -9.245 43.604 1.00 56.56 210 ALA A C 1
ATOM 1641 O O . ALA A 1 210 ? -2.100 -9.405 44.096 1.00 56.56 210 ALA A O 1
ATOM 1642 N N . SER A 1 211 ? -3.364 -9.208 42.276 1.00 52.25 211 SER A N 1
ATOM 1643 C CA . SER A 1 211 ? -2.269 -9.438 41.314 1.00 52.25 211 SER A CA 1
ATOM 1644 C C . SER A 1 211 ? -1.197 -8.339 41.317 1.00 52.25 211 SER A C 1
ATOM 1646 O O . SER A 1 211 ? -0.065 -8.560 40.881 1.00 52.25 211 SER A O 1
ATOM 1648 N N . LYS A 1 212 ? -1.541 -7.138 41.808 1.00 51.19 212 LYS A N 1
ATOM 1649 C CA . LYS A 1 212 ? -0.609 -6.018 42.004 1.00 51.19 212 LYS A CA 1
ATOM 1650 C C . LYS A 1 212 ? 0.403 -6.312 43.116 1.00 51.19 212 LYS A C 1
ATOM 1652 O O . LYS A 1 212 ? 1.488 -5.743 43.074 1.00 51.19 212 LYS A O 1
ATOM 1657 N N . ILE A 1 213 ? 0.047 -7.185 44.063 1.00 53.25 213 ILE A N 1
ATOM 1658 C CA . ILE A 1 213 ? 0.903 -7.648 45.164 1.00 53.25 213 ILE A CA 1
ATOM 1659 C C . ILE A 1 213 ? 1.857 -8.763 44.681 1.00 53.25 213 ILE A C 1
ATOM 1661 O O . ILE A 1 213 ? 2.964 -8.882 45.189 1.00 53.25 213 ILE A O 1
ATOM 1665 N N . GLU A 1 214 ? 1.492 -9.506 43.630 1.00 50.22 214 GLU A N 1
ATOM 1666 C CA . GLU A 1 214 ? 2.202 -10.710 43.153 1.00 50.22 214 GLU A CA 1
ATOM 1667 C C . GLU A 1 214 ? 3.078 -10.518 41.890 1.00 50.22 214 GLU A C 1
ATOM 1669 O O . GLU A 1 214 ? 3.430 -11.476 41.206 1.00 50.22 214 GLU A O 1
ATOM 1674 N N . GLY A 1 215 ? 3.436 -9.284 41.514 1.00 54.50 215 GLY A N 1
ATOM 1675 C CA . GLY A 1 215 ? 4.355 -9.045 40.381 1.00 54.50 215 GLY A CA 1
ATOM 1676 C C . GLY A 1 215 ? 3.806 -9.421 38.987 1.00 54.50 215 GLY A C 1
ATOM 1677 O O . GLY A 1 215 ? 4.527 -9.371 37.990 1.00 54.50 215 GLY A O 1
ATOM 1678 N N . TYR A 1 216 ? 2.510 -9.729 38.872 1.00 48.62 216 TYR A N 1
ATOM 1679 C CA . TYR A 1 216 ? 1.887 -10.323 37.677 1.00 48.62 216 TYR A CA 1
ATOM 1680 C C . TYR A 1 216 ? 1.613 -9.336 36.518 1.00 48.62 216 TYR A C 1
ATOM 1682 O O . TYR A 1 216 ? 1.145 -9.721 35.440 1.00 48.62 216 TYR A O 1
ATOM 1690 N N . ARG A 1 217 ? 1.895 -8.033 36.698 1.00 47.91 217 ARG A N 1
ATOM 1691 C CA . ARG A 1 217 ? 1.697 -7.007 35.647 1.00 47.91 217 ARG A CA 1
ATOM 1692 C C . ARG A 1 217 ? 2.547 -7.273 34.405 1.00 47.91 217 ARG A C 1
ATOM 1694 O O . ARG A 1 217 ? 2.086 -6.990 33.300 1.00 47.91 217 ARG A O 1
ATOM 1701 N N . ASN A 1 218 ? 3.742 -7.833 34.580 1.00 52.91 218 ASN A N 1
ATOM 1702 C CA . ASN A 1 218 ? 4.660 -8.088 33.472 1.00 52.91 218 ASN A CA 1
ATOM 1703 C C . ASN A 1 218 ? 4.229 -9.307 32.646 1.00 52.91 218 ASN A C 1
ATOM 1705 O O . ASN A 1 218 ? 4.360 -9.290 31.428 1.00 52.91 218 ASN A O 1
ATOM 1709 N N . THR A 1 219 ? 3.621 -10.325 33.259 1.00 52.09 219 THR A N 1
ATOM 1710 C CA . THR A 1 219 ? 3.249 -11.581 32.588 1.00 52.09 219 THR A CA 1
ATOM 1711 C C . THR A 1 219 ? 2.077 -11.422 31.625 1.00 52.09 219 THR A C 1
ATOM 1713 O O . THR A 1 219 ? 2.090 -11.993 30.537 1.00 52.09 219 THR A O 1
ATOM 1716 N N . LEU A 1 220 ? 1.048 -10.653 31.990 1.00 49.59 220 LEU A N 1
ATOM 1717 C CA . LEU A 1 220 ? -0.149 -10.487 31.153 1.00 49.59 220 LEU A CA 1
ATOM 1718 C C . LEU A 1 220 ? 0.074 -9.479 30.020 1.00 49.59 220 LEU A C 1
ATOM 1720 O O . LEU A 1 220 ? -0.354 -9.718 28.892 1.00 49.59 220 LEU A O 1
ATOM 1724 N N . LEU A 1 221 ? 0.800 -8.394 30.310 1.00 49.91 221 LEU A N 1
ATOM 1725 C CA . LEU A 1 221 ? 1.238 -7.440 29.298 1.00 49.91 221 LEU A CA 1
ATOM 1726 C C . LEU A 1 221 ? 2.199 -8.115 28.310 1.00 49.91 221 LEU A C 1
ATOM 1728 O O . LEU A 1 221 ? 1.991 -7.975 27.112 1.00 49.91 221 LEU A O 1
ATOM 1732 N N . MET A 1 222 ? 3.158 -8.931 28.779 1.00 50.81 222 MET A N 1
ATOM 1733 C CA . MET A 1 222 ? 4.031 -9.690 27.875 1.00 50.81 222 MET A CA 1
ATOM 1734 C C . MET A 1 222 ? 3.285 -10.728 27.052 1.00 50.81 222 MET A C 1
ATOM 1736 O O . MET A 1 222 ? 3.601 -10.878 25.885 1.00 50.81 222 MET A O 1
ATOM 1740 N N . LYS A 1 223 ? 2.259 -11.404 27.577 1.00 52.97 223 LYS A N 1
ATOM 1741 C CA . LYS A 1 223 ? 1.444 -12.319 26.755 1.00 52.97 223 LYS A CA 1
ATOM 1742 C C . LYS A 1 223 ? 0.716 -11.589 25.623 1.00 52.97 223 LYS A C 1
ATOM 1744 O O . LYS A 1 223 ? 0.640 -12.113 24.518 1.00 52.97 223 LYS A O 1
ATOM 1749 N N . ILE A 1 224 ? 0.212 -10.380 25.882 1.00 52.53 224 ILE A N 1
ATOM 1750 C CA . ILE A 1 224 ? -0.433 -9.542 24.860 1.00 52.53 224 ILE A CA 1
ATOM 1751 C C . ILE A 1 224 ? 0.603 -8.987 23.877 1.00 52.53 224 ILE A C 1
ATOM 1753 O O . ILE A 1 224 ? 0.349 -9.026 22.680 1.00 52.53 224 ILE A O 1
ATOM 1757 N N . ILE A 1 225 ? 1.765 -8.527 24.355 1.00 51.47 225 ILE A N 1
ATOM 1758 C CA . ILE A 1 225 ? 2.872 -8.036 23.518 1.00 51.47 225 ILE A CA 1
ATOM 1759 C C . ILE A 1 225 ? 3.422 -9.162 22.638 1.00 51.47 225 ILE A C 1
ATOM 1761 O O . ILE A 1 225 ? 3.596 -8.960 21.448 1.00 51.47 225 ILE A O 1
ATOM 1765 N N . VAL A 1 226 ? 3.626 -10.365 23.174 1.00 50.56 226 VAL A N 1
ATOM 1766 C CA . VAL A 1 226 ? 4.082 -11.535 22.409 1.00 50.56 226 VAL A CA 1
ATOM 1767 C C . VAL A 1 226 ? 3.036 -11.943 21.376 1.00 50.56 226 VAL A C 1
ATOM 1769 O O . VAL A 1 226 ? 3.383 -12.140 20.219 1.00 50.56 226 VAL A O 1
ATOM 1772 N N . MET A 1 227 ? 1.750 -11.999 21.742 1.00 48.84 227 MET A N 1
ATOM 1773 C CA . MET A 1 227 ? 0.670 -12.254 20.779 1.00 48.84 227 MET A CA 1
ATOM 1774 C C . MET A 1 227 ? 0.646 -11.191 19.670 1.00 48.84 227 MET A C 1
ATOM 1776 O O . MET A 1 227 ? 0.497 -11.526 18.502 1.00 48.84 227 MET A O 1
ATOM 1780 N N . LEU A 1 228 ? 0.833 -9.920 20.027 1.00 49.94 228 LEU A N 1
ATOM 1781 C CA . LEU A 1 228 ? 0.920 -8.798 19.097 1.00 49.94 228 LEU A CA 1
ATOM 1782 C C . LEU A 1 228 ? 2.107 -8.900 18.147 1.00 49.94 228 LEU A C 1
ATOM 1784 O O . LEU A 1 228 ? 1.939 -8.708 16.950 1.00 49.94 228 LEU A O 1
ATOM 1788 N N . VAL A 1 229 ? 3.288 -9.209 18.678 1.00 52.47 229 VAL A N 1
ATOM 1789 C CA . VAL A 1 229 ? 4.519 -9.375 17.904 1.00 52.47 229 VAL A CA 1
ATOM 1790 C C . VAL A 1 229 ? 4.381 -10.559 16.958 1.00 52.47 229 VAL A C 1
ATOM 1792 O O . VAL A 1 229 ? 4.749 -10.434 15.797 1.00 52.47 229 VAL A O 1
ATOM 1795 N N . ILE A 1 230 ? 3.790 -11.672 17.400 1.00 52.59 230 ILE A N 1
ATOM 1796 C CA . ILE A 1 230 ? 3.533 -12.839 16.547 1.00 52.59 230 ILE A CA 1
ATOM 1797 C C . ILE A 1 230 ? 2.556 -12.481 15.425 1.00 52.59 230 ILE A C 1
ATOM 1799 O O . ILE A 1 230 ? 2.845 -12.766 14.268 1.00 52.59 230 ILE A O 1
ATOM 1803 N N . VAL A 1 231 ? 1.433 -11.824 15.739 1.00 52.78 231 VAL A N 1
ATOM 1804 C CA . VAL A 1 231 ? 0.442 -11.420 14.728 1.00 52.78 231 VAL A CA 1
ATOM 1805 C C . VAL A 1 231 ? 1.059 -10.438 13.735 1.00 52.78 231 VAL A C 1
ATOM 1807 O O . VAL A 1 231 ? 0.970 -10.674 12.535 1.00 52.78 231 VAL A O 1
ATOM 1810 N N . ALA A 1 232 ? 1.751 -9.402 14.211 1.00 52.31 232 ALA A N 1
ATOM 1811 C CA . ALA A 1 232 ? 2.434 -8.432 13.359 1.00 52.31 232 ALA A CA 1
ATOM 1812 C C . ALA A 1 232 ? 3.497 -9.096 12.470 1.00 52.31 232 ALA A C 1
ATOM 1814 O O . ALA A 1 232 ? 3.515 -8.858 11.269 1.00 52.31 232 ALA A O 1
ATOM 1815 N N . SER A 1 233 ? 4.321 -9.988 13.030 1.00 53.44 233 SER A N 1
ATOM 1816 C CA . SER A 1 233 ? 5.362 -10.707 12.279 1.00 53.44 233 SER A CA 1
ATOM 1817 C C . SER A 1 233 ? 4.765 -11.656 11.241 1.00 53.44 233 SER A C 1
ATOM 1819 O O . SER A 1 233 ? 5.254 -11.722 10.119 1.00 53.44 233 SER A O 1
ATOM 1821 N N . SER A 1 234 ? 3.677 -12.355 11.582 1.00 53.81 234 SER A N 1
ATOM 1822 C CA . SER A 1 234 ? 2.963 -13.217 10.634 1.00 53.81 234 SER A CA 1
ATOM 1823 C C . SER A 1 234 ? 2.334 -12.413 9.497 1.00 53.81 234 SER A C 1
ATOM 1825 O O . SER A 1 234 ? 2.373 -12.846 8.352 1.00 53.81 234 SER A O 1
ATOM 1827 N N . PHE A 1 235 ? 1.830 -11.212 9.791 1.00 61.59 235 PHE A N 1
ATOM 1828 C CA . PHE A 1 235 ? 1.280 -10.312 8.784 1.00 61.59 235 PHE A CA 1
ATOM 1829 C C . PHE A 1 235 ? 2.363 -9.782 7.847 1.00 61.59 235 PHE A C 1
ATOM 1831 O O . PHE A 1 235 ? 2.169 -9.814 6.640 1.00 61.59 235 PHE A O 1
ATOM 1838 N N . VAL A 1 236 ? 3.512 -9.360 8.386 1.00 56.75 236 VAL A N 1
ATOM 1839 C CA . VAL A 1 236 ? 4.670 -8.939 7.581 1.00 56.75 236 VAL A CA 1
ATOM 1840 C C . VAL A 1 236 ? 5.129 -10.076 6.674 1.00 56.75 236 VAL A C 1
ATOM 1842 O O . VAL A 1 236 ? 5.313 -9.852 5.488 1.00 56.75 236 VAL A O 1
ATOM 1845 N N . ALA A 1 237 ? 5.231 -11.304 7.187 1.00 57.12 237 ALA A N 1
ATOM 1846 C CA . ALA A 1 237 ? 5.621 -12.455 6.377 1.00 57.12 237 ALA A CA 1
ATOM 1847 C C . ALA A 1 237 ? 4.623 -12.744 5.242 1.00 57.12 237 ALA A C 1
ATOM 1849 O O . ALA A 1 237 ? 5.039 -12.983 4.112 1.00 57.12 237 ALA A O 1
ATOM 1850 N N . ILE A 1 238 ? 3.315 -12.689 5.522 1.00 66.25 238 ILE A N 1
ATOM 1851 C CA . ILE A 1 238 ? 2.267 -12.886 4.509 1.00 66.25 238 ILE A CA 1
ATOM 1852 C C . ILE A 1 238 ? 2.314 -11.769 3.464 1.00 66.25 238 ILE A C 1
ATOM 1854 O O . ILE A 1 238 ? 2.267 -12.060 2.275 1.00 66.25 238 ILE A O 1
ATOM 1858 N N . ILE A 1 239 ? 2.449 -10.512 3.894 1.00 65.25 239 ILE A N 1
ATOM 1859 C CA . ILE A 1 239 ? 2.571 -9.361 2.995 1.00 65.25 239 ILE A CA 1
ATOM 1860 C C . ILE A 1 239 ? 3.807 -9.509 2.116 1.00 65.25 239 ILE A C 1
ATOM 1862 O O . ILE A 1 239 ? 3.681 -9.408 0.907 1.00 65.25 239 ILE A O 1
ATOM 1866 N N . SER A 1 240 ? 4.975 -9.815 2.684 1.00 57.34 240 SER A N 1
ATOM 1867 C CA . SER A 1 240 ? 6.195 -10.025 1.905 1.00 57.34 240 SER A CA 1
ATOM 1868 C C . SER A 1 240 ? 6.038 -11.160 0.894 1.00 57.34 240 SER A C 1
ATOM 1870 O O . SER A 1 240 ? 6.455 -11.003 -0.244 1.00 57.34 240 SER A O 1
ATOM 1872 N N . LEU A 1 241 ? 5.398 -12.273 1.261 1.00 59.97 241 LEU A N 1
ATOM 1873 C CA . LEU A 1 241 ? 5.139 -13.379 0.333 1.00 59.97 241 LEU A CA 1
ATOM 1874 C C . LEU A 1 241 ? 4.203 -12.974 -0.811 1.00 59.97 241 LEU A C 1
ATOM 1876 O O . LEU A 1 241 ? 4.474 -13.297 -1.963 1.00 59.97 241 LEU A O 1
ATOM 1880 N N . VAL A 1 242 ? 3.118 -12.262 -0.499 1.00 70.44 242 VAL A N 1
ATOM 1881 C CA . VAL A 1 242 ? 2.161 -11.780 -1.504 1.00 70.44 242 VAL A CA 1
ATOM 1882 C C . VAL A 1 242 ? 2.807 -10.728 -2.402 1.00 70.44 242 VAL A C 1
ATOM 1884 O O . VAL A 1 242 ? 2.699 -10.844 -3.612 1.00 70.44 242 VAL A O 1
ATOM 1887 N N . SER A 1 243 ? 3.530 -9.757 -1.843 1.00 60.88 243 SER A N 1
ATOM 1888 C CA . SER A 1 243 ? 4.254 -8.734 -2.606 1.00 60.88 243 SER A CA 1
ATOM 1889 C C . SER A 1 243 ? 5.311 -9.341 -3.521 1.00 60.88 243 SER A C 1
ATOM 1891 O O . SER A 1 243 ? 5.436 -8.908 -4.657 1.00 60.88 243 SER A O 1
ATOM 1893 N N . ILE A 1 244 ? 6.040 -10.362 -3.063 1.00 63.03 244 ILE A N 1
ATOM 1894 C CA . ILE A 1 244 ? 7.003 -11.080 -3.906 1.00 63.03 244 ILE A CA 1
ATOM 1895 C C . ILE A 1 244 ? 6.280 -11.796 -5.052 1.00 63.03 244 ILE A C 1
ATOM 1897 O O . ILE A 1 244 ? 6.730 -11.718 -6.189 1.00 63.03 244 ILE A O 1
ATOM 1901 N N . ASN A 1 245 ? 5.160 -12.469 -4.776 1.00 68.81 245 ASN A N 1
ATOM 1902 C CA . ASN A 1 245 ? 4.394 -13.150 -5.820 1.00 68.81 245 ASN A CA 1
ATOM 1903 C C . ASN A 1 245 ? 3.804 -12.173 -6.839 1.00 68.81 245 ASN A C 1
ATOM 1905 O O . ASN A 1 245 ? 3.950 -12.426 -8.026 1.00 68.81 245 ASN A O 1
ATOM 1909 N N . ILE A 1 246 ? 3.210 -11.065 -6.388 1.00 63.69 246 ILE A N 1
ATOM 1910 C CA . ILE A 1 246 ? 2.665 -10.024 -7.269 1.00 63.69 246 ILE A CA 1
ATOM 1911 C C . ILE A 1 246 ? 3.784 -9.404 -8.100 1.00 63.69 246 ILE A C 1
ATOM 1913 O O . ILE A 1 246 ? 3.657 -9.351 -9.307 1.00 63.69 246 ILE A O 1
ATOM 1917 N N . TYR A 1 247 ? 4.921 -9.044 -7.499 1.00 61.56 247 TYR A N 1
ATOM 1918 C CA . TYR A 1 247 ? 6.070 -8.531 -8.249 1.00 61.56 247 TYR A CA 1
ATOM 1919 C C . TYR A 1 247 ? 6.536 -9.513 -9.334 1.00 61.56 247 TYR A C 1
ATOM 1921 O O . TYR A 1 247 ? 6.793 -9.120 -10.465 1.00 61.56 247 TYR A O 1
ATOM 1929 N N . PHE A 1 248 ? 6.610 -10.811 -9.021 1.00 58.16 248 PHE A N 1
ATOM 1930 C CA . PHE A 1 248 ? 6.973 -11.815 -10.020 1.00 58.16 248 PHE A CA 1
ATOM 1931 C C . PHE A 1 248 ? 5.885 -12.053 -11.074 1.00 58.16 248 PHE A C 1
ATOM 1933 O O . PHE A 1 248 ? 6.231 -12.431 -12.193 1.00 58.16 248 PHE A O 1
ATOM 1940 N N . GLU A 1 249 ? 4.606 -11.898 -10.735 1.00 58.75 249 GLU A N 1
ATOM 1941 C CA . GLU A 1 249 ? 3.492 -11.974 -11.684 1.00 58.75 249 GLU A CA 1
ATOM 1942 C C . GLU A 1 249 ? 3.464 -10.747 -12.597 1.00 58.75 249 GLU A C 1
ATOM 1944 O O . GLU A 1 249 ? 3.483 -10.939 -13.805 1.00 58.75 249 GLU A O 1
ATOM 1949 N N . ASP A 1 250 ? 3.565 -9.534 -12.051 1.00 55.09 250 ASP A N 1
ATOM 1950 C CA . ASP A 1 250 ? 3.650 -8.274 -12.796 1.00 55.09 250 ASP A CA 1
ATOM 1951 C C . ASP A 1 250 ? 4.858 -8.278 -13.735 1.00 55.09 250 ASP A C 1
ATOM 1953 O O . ASP A 1 250 ? 4.709 -8.008 -14.922 1.00 55.09 250 ASP A O 1
ATOM 1957 N N . CYS A 1 251 ? 6.044 -8.686 -13.257 1.00 56.72 251 CYS A N 1
ATOM 1958 C CA . CYS A 1 251 ? 7.205 -8.834 -14.133 1.00 56.72 251 CYS A CA 1
ATOM 1959 C C . CYS A 1 251 ? 6.923 -9.833 -15.263 1.00 56.72 251 CYS A C 1
ATOM 1961 O O . CYS A 1 251 ? 7.230 -9.556 -16.417 1.00 56.72 251 CYS A O 1
ATOM 1963 N N . LYS A 1 252 ? 6.336 -11.002 -14.968 1.00 55.38 252 LYS A N 1
ATOM 1964 C CA . LYS A 1 252 ? 6.005 -12.000 -16.002 1.00 55.38 252 LYS A CA 1
ATOM 1965 C C . LYS A 1 252 ? 4.963 -11.490 -16.995 1.00 55.38 252 LYS A C 1
ATOM 1967 O O . LYS A 1 252 ? 5.063 -11.808 -18.177 1.00 55.38 252 LYS A O 1
ATOM 1972 N N . GLU A 1 253 ? 3.970 -10.747 -16.523 1.00 51.72 253 GLU A N 1
ATOM 1973 C CA . GLU A 1 253 ? 2.893 -10.201 -17.338 1.00 51.72 253 GLU A CA 1
ATOM 1974 C C . GLU A 1 253 ? 3.420 -9.080 -18.242 1.00 51.72 253 GLU A C 1
ATOM 1976 O O . GLU A 1 253 ? 3.205 -9.142 -19.453 1.00 51.72 253 GLU A O 1
ATOM 1981 N N . GLU A 1 254 ? 4.231 -8.161 -17.710 1.00 52.25 254 GLU A N 1
ATOM 1982 C CA . GLU A 1 254 ? 4.946 -7.132 -18.476 1.00 52.25 254 GLU A CA 1
ATOM 1983 C C . GLU A 1 254 ? 5.869 -7.753 -19.540 1.00 52.25 254 GLU A C 1
ATOM 1985 O O . GLU A 1 254 ? 5.843 -7.346 -20.704 1.00 52.25 254 GLU A O 1
ATOM 1990 N N . TYR A 1 255 ? 6.605 -8.817 -19.191 1.00 53.94 255 TYR A N 1
ATOM 1991 C CA . TYR A 1 255 ? 7.398 -9.581 -20.159 1.00 53.94 255 TYR A CA 1
ATOM 1992 C C . TYR A 1 255 ? 6.544 -10.211 -21.270 1.00 53.94 255 TYR A C 1
ATOM 1994 O O . TYR A 1 255 ? 7.013 -10.320 -22.402 1.00 53.94 255 TYR A O 1
ATOM 2002 N N . SER A 1 256 ? 5.313 -10.635 -20.969 1.00 49.03 256 SER A N 1
ATOM 2003 C CA . SER A 1 256 ? 4.431 -11.314 -21.927 1.00 49.03 256 SER A CA 1
ATOM 2004 C C . SER A 1 256 ? 3.650 -10.361 -22.841 1.00 49.03 256 SER A C 1
ATOM 2006 O O . SER A 1 256 ? 3.434 -10.678 -24.011 1.00 49.03 256 SER A O 1
ATOM 2008 N N . ILE A 1 257 ? 3.247 -9.188 -22.341 1.00 51.91 257 ILE A N 1
ATOM 2009 C CA . ILE A 1 257 ? 2.432 -8.214 -23.083 1.00 51.91 257 ILE A CA 1
ATOM 2010 C C . ILE A 1 257 ? 3.309 -7.397 -24.042 1.00 51.91 257 ILE A C 1
ATOM 2012 O O . ILE A 1 257 ? 2.961 -7.246 -25.215 1.00 51.91 257 ILE A O 1
ATOM 2016 N N . ASN A 1 258 ? 4.500 -6.981 -23.603 1.00 53.66 258 ASN A N 1
ATOM 2017 C CA . ASN A 1 258 ? 5.385 -6.097 -24.372 1.00 53.66 258 ASN A CA 1
ATOM 2018 C C . ASN A 1 258 ? 6.213 -6.809 -25.469 1.00 53.66 258 ASN A C 1
ATOM 2020 O O . ASN A 1 258 ? 7.161 -6.247 -26.025 1.00 53.66 258 ASN A O 1
ATOM 2024 N N . ARG A 1 259 ? 5.913 -8.086 -25.752 1.00 65.19 259 ARG A N 1
ATOM 2025 C CA . ARG A 1 259 ? 6.684 -8.947 -26.673 1.00 65.19 259 ARG A CA 1
ATOM 2026 C C . ARG A 1 259 ? 5.824 -9.773 -27.618 1.00 65.19 259 ARG A C 1
ATOM 2028 O O . ARG A 1 259 ? 6.260 -10.802 -28.129 1.00 65.19 259 ARG A O 1
ATOM 2035 N N . SER A 1 260 ? 4.605 -9.314 -27.886 1.00 64.94 260 SER A N 1
ATOM 2036 C CA . SER A 1 260 ? 3.706 -9.988 -28.829 1.00 64.94 260 SER A CA 1
ATOM 2037 C C . SER A 1 260 ? 4.289 -10.107 -30.249 1.00 64.94 260 SER A C 1
ATOM 2039 O O . SER A 1 260 ? 3.896 -11.009 -30.991 1.00 64.94 260 SER A O 1
ATOM 2041 N N . VAL A 1 261 ? 5.241 -9.237 -30.623 1.00 84.25 261 VAL A N 1
ATOM 2042 C CA . VAL A 1 261 ? 5.919 -9.226 -31.928 1.00 84.25 261 VAL A CA 1
ATOM 2043 C C . VAL A 1 261 ? 7.395 -8.860 -31.761 1.00 84.25 261 VAL A C 1
ATOM 2045 O O . VAL A 1 261 ? 7.722 -7.896 -31.081 1.00 84.25 261 VAL A O 1
ATOM 2048 N N . TYR A 1 262 ? 8.284 -9.593 -32.431 1.00 90.94 262 TYR A N 1
ATOM 2049 C CA . TYR A 1 262 ? 9.729 -9.355 -32.431 1.00 90.94 262 TYR A CA 1
ATOM 2050 C C . TYR A 1 262 ? 10.328 -9.622 -33.819 1.00 90.94 262 TYR A C 1
ATOM 2052 O O . TYR A 1 262 ? 9.740 -10.326 -34.645 1.00 90.94 262 TYR A O 1
ATOM 2060 N N . THR A 1 263 ? 11.499 -9.048 -34.095 1.00 93.69 263 THR A N 1
ATOM 2061 C CA . THR A 1 263 ? 12.223 -9.260 -35.358 1.00 93.69 263 THR A CA 1
ATOM 2062 C C . THR A 1 263 ? 12.832 -10.654 -35.434 1.00 93.69 263 THR A C 1
ATOM 2064 O O . THR A 1 263 ? 13.024 -11.316 -34.416 1.00 93.69 263 THR A O 1
ATOM 2067 N N . GLU A 1 264 ? 13.250 -11.085 -36.626 1.00 93.00 264 GLU A N 1
ATOM 2068 C CA . GLU A 1 264 ? 14.149 -12.237 -36.709 1.00 93.00 264 GLU A CA 1
ATOM 2069 C C . GLU A 1 264 ? 15.393 -12.008 -35.838 1.00 93.00 264 GLU A C 1
ATOM 2071 O O . GLU A 1 264 ? 15.969 -10.917 -35.793 1.00 93.00 264 GLU A O 1
ATOM 2076 N N . SER A 1 265 ? 15.763 -13.045 -35.095 1.00 93.81 265 SER A N 1
ATOM 2077 C CA . SER A 1 265 ? 16.880 -13.028 -34.161 1.00 93.81 265 SER A CA 1
ATOM 2078 C C . SER A 1 265 ? 18.212 -13.141 -34.892 1.00 93.81 265 SER A C 1
ATOM 2080 O O . SER A 1 265 ? 18.362 -13.987 -35.779 1.00 93.81 265 SER A O 1
ATOM 2082 N N . VAL A 1 266 ? 19.221 -12.397 -34.450 1.00 96.00 266 VAL A N 1
ATOM 2083 C CA . VAL A 1 266 ? 20.566 -12.441 -35.034 1.00 96.00 266 VAL A CA 1
ATOM 2084 C C . VAL A 1 266 ? 21.598 -12.714 -33.945 1.0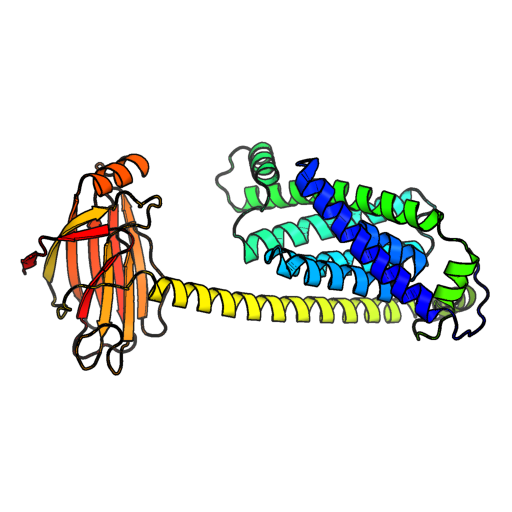0 96.00 266 VAL A C 1
ATOM 2086 O O . VAL A 1 266 ? 21.502 -12.206 -32.830 1.00 96.00 266 VAL A O 1
ATOM 2089 N N . GLY A 1 267 ? 22.587 -13.557 -34.245 1.00 96.56 267 GLY A N 1
ATOM 2090 C CA . GLY A 1 267 ? 23.668 -13.866 -33.311 1.00 96.56 267 GLY A CA 1
ATOM 2091 C C . GLY A 1 267 ? 24.551 -12.644 -33.052 1.00 96.56 267 GLY A C 1
ATOM 2092 O O . GLY A 1 267 ? 25.021 -12.006 -33.987 1.00 96.56 267 GLY A O 1
ATOM 2093 N N . VAL A 1 268 ? 24.809 -12.334 -31.783 1.00 96.25 268 VAL A N 1
ATOM 2094 C CA . VAL A 1 268 ? 25.642 -11.198 -31.382 1.00 96.25 268 VAL A CA 1
ATOM 2095 C C . VAL A 1 268 ? 27.118 -11.487 -31.647 1.00 96.25 268 VAL A C 1
ATOM 2097 O O . VAL A 1 268 ? 27.712 -12.412 -31.072 1.00 96.25 268 VAL A O 1
ATOM 2100 N N . GLU A 1 269 ? 27.730 -10.629 -32.461 1.00 94.94 269 GLU A N 1
ATOM 2101 C CA . GLU A 1 269 ? 29.165 -10.613 -32.736 1.00 94.94 269 GLU A CA 1
ATOM 2102 C C . GLU A 1 269 ? 29.875 -9.421 -32.083 1.00 94.94 269 GLU A C 1
ATOM 2104 O O . GLU A 1 269 ? 29.283 -8.372 -31.833 1.00 94.94 269 GLU A O 1
ATOM 2109 N N . ASP A 1 270 ? 31.180 -9.570 -31.832 1.00 95.44 270 ASP A N 1
ATOM 2110 C CA . ASP A 1 270 ? 32.004 -8.450 -31.376 1.00 95.44 270 ASP A CA 1
ATOM 2111 C C . ASP A 1 270 ? 32.161 -7.401 -32.486 1.00 95.44 270 ASP A C 1
ATOM 2113 O O . ASP A 1 270 ? 32.583 -7.736 -33.596 1.00 95.44 270 ASP A O 1
ATOM 2117 N N . GLY A 1 271 ? 31.832 -6.143 -32.178 1.00 94.31 271 GLY A N 1
ATOM 2118 C CA . GLY A 1 271 ? 31.890 -5.024 -33.121 1.00 94.31 271 GLY A CA 1
ATOM 2119 C C . GLY A 1 271 ? 30.641 -4.851 -33.987 1.00 94.31 271 GLY A C 1
ATOM 2120 O O . GLY A 1 271 ? 30.647 -3.999 -34.865 1.00 94.31 271 GLY A O 1
ATOM 2121 N N . MET A 1 272 ? 29.581 -5.629 -33.756 1.00 96.62 272 MET A N 1
ATOM 2122 C CA . MET A 1 272 ? 28.329 -5.516 -34.505 1.00 96.62 272 MET A CA 1
ATOM 2123 C C . MET A 1 272 ? 27.602 -4.203 -34.193 1.00 96.62 272 MET A C 1
ATOM 2125 O O . MET A 1 272 ? 27.480 -3.820 -33.029 1.00 96.62 272 MET A O 1
ATOM 2129 N N . ASN A 1 273 ? 27.073 -3.553 -35.227 1.00 97.62 273 ASN A N 1
ATOM 2130 C CA . ASN A 1 273 ? 26.254 -2.351 -35.137 1.00 97.62 273 ASN A CA 1
ATOM 2131 C C . ASN A 1 273 ? 24.899 -2.587 -35.808 1.00 97.62 273 ASN A C 1
ATOM 2133 O O . ASN A 1 273 ? 24.797 -3.302 -36.808 1.00 97.62 273 ASN A O 1
ATOM 2137 N N . VAL A 1 274 ? 23.864 -1.972 -35.250 1.00 97.56 274 VAL A N 1
ATOM 2138 C CA . VAL A 1 274 ? 22.489 -2.043 -35.735 1.00 97.56 274 VAL A CA 1
ATOM 2139 C C . VAL A 1 274 ? 21.941 -0.629 -35.783 1.00 97.56 274 VAL A C 1
ATOM 2141 O O . VAL A 1 274 ? 22.024 0.101 -34.799 1.00 97.56 274 VAL A O 1
ATOM 2144 N N . ILE A 1 275 ? 21.380 -0.251 -36.922 1.00 97.50 275 ILE A N 1
ATOM 2145 C CA . ILE A 1 275 ? 20.636 0.993 -37.088 1.00 97.50 275 ILE A CA 1
ATOM 2146 C C . ILE A 1 275 ? 19.233 0.624 -37.529 1.00 97.50 275 ILE A C 1
ATOM 2148 O O . ILE A 1 275 ? 19.068 -0.243 -38.385 1.00 97.50 275 ILE A O 1
ATOM 2152 N N . PHE A 1 276 ? 18.225 1.264 -36.961 1.00 97.69 276 PHE A N 1
ATOM 2153 C CA . PHE A 1 276 ? 16.845 1.071 -37.383 1.00 97.69 276 PHE A CA 1
ATOM 2154 C C . PHE A 1 276 ? 16.035 2.337 -37.148 1.00 97.69 276 PHE A C 1
ATOM 2156 O O . PHE A 1 276 ? 16.405 3.189 -36.346 1.00 97.69 276 PHE A O 1
ATOM 2163 N N . HIS A 1 277 ? 14.924 2.451 -37.862 1.00 97.69 277 HIS A N 1
ATOM 2164 C CA . HIS A 1 277 ? 13.970 3.529 -37.680 1.00 97.69 277 HIS A CA 1
ATOM 2165 C C . HIS A 1 277 ? 12.848 3.086 -36.735 1.00 97.69 277 HIS A C 1
ATOM 2167 O O . HIS A 1 277 ? 12.226 2.040 -36.950 1.00 97.69 277 HIS A O 1
ATOM 2173 N N . SER A 1 278 ? 12.578 3.896 -35.716 1.00 96.12 278 SER A N 1
ATOM 2174 C CA . SER A 1 278 ? 11.508 3.712 -34.736 1.00 96.12 278 SER A CA 1
ATOM 2175 C C . SER A 1 278 ? 10.483 4.833 -34.833 1.00 96.12 278 SER A C 1
ATOM 2177 O O . SER A 1 278 ? 10.851 5.983 -35.049 1.00 96.12 278 SER A O 1
ATOM 2179 N N . MET A 1 279 ? 9.206 4.517 -34.621 1.00 95.56 279 MET A N 1
ATOM 2180 C CA . MET A 1 279 ? 8.157 5.516 -34.429 1.00 95.56 279 MET A CA 1
ATOM 2181 C C . MET A 1 279 ? 7.126 5.034 -33.403 1.00 95.56 279 MET A C 1
ATOM 2183 O O . MET A 1 279 ? 6.540 3.964 -33.575 1.00 95.56 279 MET A O 1
ATOM 2187 N N . SER A 1 280 ? 6.857 5.820 -32.361 1.00 92.88 280 SER A N 1
ATOM 2188 C CA . SER A 1 280 ? 5.791 5.526 -31.395 1.00 92.88 280 SER A CA 1
ATOM 2189 C C . SER A 1 280 ? 4.409 5.675 -32.041 1.00 92.88 280 SER A C 1
ATOM 2191 O O . SER A 1 280 ? 4.153 6.598 -32.818 1.00 92.88 280 SER A O 1
ATOM 2193 N N . LEU A 1 281 ? 3.490 4.770 -31.712 1.00 89.19 281 LEU A N 1
ATOM 2194 C CA . LEU A 1 281 ? 2.125 4.778 -32.228 1.00 89.19 281 LEU A CA 1
ATOM 2195 C C . LEU A 1 281 ? 1.316 5.956 -31.652 1.00 89.19 281 LEU A C 1
ATOM 2197 O O . LEU A 1 281 ? 1.611 6.448 -30.561 1.00 89.19 281 LEU A O 1
ATOM 2201 N N . PRO A 1 282 ? 0.236 6.406 -32.324 1.00 86.31 282 PRO A N 1
ATOM 2202 C CA . PRO A 1 282 ? -0.616 7.486 -31.811 1.00 86.31 282 PRO A CA 1
ATOM 2203 C C . PRO A 1 282 ? -1.246 7.200 -30.438 1.00 86.31 282 PRO A C 1
ATOM 2205 O O . PRO A 1 282 ? -1.582 8.130 -29.705 1.00 86.31 282 PRO A O 1
ATOM 2208 N N . SER A 1 283 ? -1.420 5.921 -30.095 1.00 84.31 283 SER A N 1
ATOM 2209 C CA . SER A 1 283 ? -1.892 5.433 -28.795 1.00 84.31 283 SER A CA 1
ATOM 2210 C C . SER A 1 283 ? -0.853 5.558 -27.679 1.00 84.31 283 SER A C 1
ATOM 2212 O O . SER A 1 283 ? -1.232 5.472 -26.509 1.00 84.31 283 SER A O 1
ATOM 2214 N N . ALA A 1 284 ? 0.420 5.814 -28.003 1.00 83.69 284 ALA A N 1
ATOM 2215 C CA . ALA A 1 284 ? 1.480 5.920 -27.017 1.00 83.69 284 ALA A CA 1
ATOM 2216 C C . ALA A 1 284 ? 1.331 7.159 -26.121 1.00 83.69 284 ALA A C 1
ATOM 2218 O O . ALA A 1 284 ? 1.137 8.281 -26.605 1.00 83.69 284 ALA A O 1
ATOM 2219 N N . LYS A 1 285 ? 1.407 6.947 -24.801 1.00 80.12 285 LYS A N 1
ATOM 2220 C CA . LYS A 1 285 ? 1.188 7.979 -23.765 1.00 80.12 285 LYS A CA 1
ATOM 2221 C C . LYS A 1 285 ? 2.272 8.018 -22.691 1.00 80.12 285 LYS A C 1
ATOM 2223 O O . LYS A 1 285 ? 2.170 8.820 -21.769 1.00 80.12 285 LYS A O 1
ATOM 2228 N N . LEU A 1 286 ? 3.224 7.094 -22.750 1.00 80.44 286 LEU A N 1
ATOM 2229 C CA . LEU A 1 286 ? 4.191 6.844 -21.691 1.00 80.44 286 LEU A CA 1
ATOM 2230 C C . LEU A 1 286 ? 5.579 6.719 -22.316 1.00 80.44 286 LEU A C 1
ATOM 2232 O O . LEU A 1 286 ? 5.712 6.220 -23.432 1.00 80.44 286 LEU A O 1
ATOM 2236 N N . VAL A 1 287 ? 6.610 7.155 -21.592 1.00 79.00 287 VAL A N 1
ATOM 2237 C CA . VAL A 1 287 ? 7.999 7.170 -22.089 1.00 79.00 287 VAL A CA 1
ATOM 2238 C C . VAL A 1 287 ? 8.560 5.768 -22.346 1.00 79.00 287 VAL A C 1
ATOM 2240 O O . VAL A 1 287 ? 9.480 5.604 -23.140 1.00 79.00 287 VAL A O 1
ATOM 2243 N N . TRP A 1 288 ? 7.981 4.740 -21.725 1.00 79.69 288 TRP A N 1
ATOM 2244 C CA . TRP A 1 288 ? 8.335 3.341 -21.957 1.00 79.69 288 TRP A CA 1
ATOM 2245 C C . TRP A 1 288 ? 7.703 2.736 -23.221 1.00 79.69 288 TRP A C 1
ATOM 2247 O O . TRP A 1 288 ? 8.062 1.619 -23.574 1.00 79.69 288 TRP A O 1
ATOM 2257 N N . HIS A 1 289 ? 6.834 3.446 -23.951 1.00 86.31 289 HIS A N 1
ATOM 2258 C CA . HIS A 1 289 ? 6.309 3.000 -25.252 1.00 86.31 289 HIS A CA 1
ATOM 2259 C C . HIS A 1 289 ? 7.321 3.262 -26.380 1.00 86.31 289 HIS A C 1
ATOM 2261 O O . HIS A 1 289 ? 7.199 4.209 -27.170 1.00 86.31 289 HIS A O 1
ATOM 2267 N N . CYS A 1 290 ? 8.374 2.451 -26.395 1.00 89.81 290 CYS A N 1
ATOM 2268 C CA . CYS A 1 290 ? 9.525 2.596 -27.273 1.00 89.81 290 CYS A CA 1
ATOM 2269 C C . CYS A 1 290 ? 10.102 1.228 -27.680 1.00 89.81 290 CYS A C 1
ATOM 2271 O O . CYS A 1 290 ? 9.634 0.188 -27.205 1.00 89.81 290 CYS A O 1
ATOM 2273 N N . PRO A 1 291 ? 11.108 1.195 -28.570 1.00 93.06 291 PRO A N 1
ATOM 2274 C CA . PRO A 1 291 ? 11.759 -0.047 -28.952 1.00 93.06 291 PRO A CA 1
ATOM 2275 C C . PRO A 1 291 ? 12.664 -0.572 -27.850 1.00 93.06 291 PRO A C 1
ATOM 2277 O O . PRO A 1 291 ? 13.326 0.177 -27.128 1.00 93.06 291 PRO A O 1
ATOM 2280 N N . TYR A 1 292 ? 12.744 -1.891 -27.778 1.00 92.62 292 TYR A N 1
ATOM 2281 C CA . TYR A 1 292 ? 13.537 -2.642 -26.827 1.00 92.62 292 TYR A CA 1
ATOM 2282 C C . TYR A 1 292 ? 14.488 -3.598 -27.546 1.00 92.62 292 TYR A C 1
ATOM 2284 O O . TYR A 1 292 ? 14.232 -4.071 -28.658 1.00 92.62 292 TYR A O 1
ATOM 2292 N N . VAL A 1 293 ? 15.572 -3.947 -26.858 1.00 93.00 293 VAL A N 1
ATOM 2293 C CA . VAL A 1 293 ? 16.550 -4.941 -27.305 1.00 93.00 293 VAL A CA 1
ATOM 2294 C C . VAL A 1 293 ? 16.553 -6.109 -26.333 1.00 93.00 293 VAL A C 1
ATOM 2296 O O . VAL A 1 293 ? 16.891 -5.946 -25.160 1.00 93.00 293 VAL A O 1
ATOM 2299 N N . VAL A 1 294 ? 16.212 -7.298 -26.825 1.00 92.31 294 VAL A N 1
ATOM 2300 C CA . VAL A 1 294 ? 16.271 -8.539 -26.043 1.00 92.31 294 VAL A CA 1
ATOM 2301 C C . VAL A 1 294 ? 17.599 -9.227 -26.315 1.00 92.31 294 VAL A C 1
ATOM 2303 O O . VAL A 1 294 ? 17.958 -9.417 -27.474 1.00 92.31 294 VAL A O 1
ATOM 2306 N N . LEU A 1 295 ? 18.302 -9.652 -25.265 1.00 93.44 295 LEU A N 1
ATOM 2307 C CA . LEU A 1 295 ? 19.441 -10.567 -25.345 1.00 93.44 295 LEU A CA 1
ATOM 2308 C C . LEU A 1 295 ? 19.056 -11.919 -24.758 1.00 93.44 295 LEU A C 1
ATOM 2310 O O . LEU A 1 295 ? 18.681 -11.998 -23.588 1.00 93.44 295 LEU A O 1
ATOM 2314 N N . PHE A 1 296 ? 19.196 -12.989 -25.537 1.00 93.69 296 PHE A N 1
ATOM 2315 C CA . PHE A 1 296 ? 18.757 -14.320 -25.119 1.00 93.69 296 PHE A CA 1
ATOM 2316 C C . PHE A 1 296 ? 19.546 -15.452 -25.789 1.00 93.69 296 PHE A C 1
ATOM 2318 O O . PHE A 1 296 ? 20.380 -15.238 -26.667 1.00 93.69 296 PHE A O 1
ATOM 2325 N N . SER A 1 297 ? 19.285 -16.686 -25.371 1.00 95.44 297 SER A N 1
ATOM 2326 C CA . SER A 1 297 ? 19.644 -17.895 -26.111 1.00 95.44 297 SER A CA 1
ATOM 2327 C C . SER A 1 297 ? 18.489 -18.888 -26.100 1.00 95.44 297 SER A C 1
ATOM 2329 O O . SER A 1 297 ? 17.714 -18.919 -25.149 1.00 95.44 297 SER A O 1
ATOM 2331 N N . SER A 1 298 ? 18.382 -19.686 -27.152 1.00 94.88 298 SER A N 1
ATOM 2332 C CA . SER A 1 298 ? 17.464 -20.818 -27.279 1.00 94.88 298 SER A CA 1
ATOM 2333 C C . SER A 1 298 ? 18.030 -21.783 -28.319 1.00 94.88 298 SER A C 1
ATOM 2335 O O . SER A 1 298 ? 18.948 -21.429 -29.068 1.00 94.88 298 SER A O 1
ATOM 2337 N N . ASP A 1 299 ? 17.513 -23.009 -28.361 1.00 93.75 299 ASP A N 1
ATOM 2338 C CA . ASP A 1 299 ? 18.023 -24.041 -29.271 1.00 93.75 299 ASP A CA 1
ATOM 2339 C C . ASP A 1 299 ? 17.757 -23.713 -30.748 1.00 93.75 299 ASP A C 1
ATOM 2341 O O . ASP A 1 299 ? 18.541 -24.090 -31.620 1.00 93.75 299 ASP A O 1
ATOM 2345 N N . ASP A 1 300 ? 16.657 -23.015 -31.032 1.00 94.25 300 ASP A N 1
ATOM 2346 C CA . ASP A 1 300 ? 16.206 -22.657 -32.379 1.00 94.25 300 ASP A CA 1
ATOM 2347 C C . ASP A 1 300 ? 16.393 -21.167 -32.713 1.00 94.25 300 ASP A C 1
ATOM 2349 O O . ASP A 1 300 ? 15.992 -20.722 -33.790 1.00 94.25 300 ASP A O 1
ATOM 2353 N N . GLY A 1 301 ? 16.995 -20.399 -31.801 1.00 92.12 301 GLY A N 1
ATOM 2354 C CA . GLY A 1 301 ? 17.180 -18.957 -31.931 1.00 92.12 301 GLY A CA 1
ATOM 2355 C C . GLY A 1 301 ? 15.899 -18.140 -31.759 1.00 92.12 301 GLY A C 1
ATOM 2356 O O . GLY A 1 301 ? 15.953 -16.929 -31.903 1.00 92.12 301 GLY A O 1
ATOM 2357 N N . LYS A 1 302 ? 14.747 -18.733 -31.427 1.00 91.44 302 LYS A N 1
ATOM 2358 C CA . LYS A 1 302 ? 13.494 -17.984 -31.245 1.00 91.44 302 LYS A CA 1
ATOM 2359 C C . LYS A 1 302 ? 13.273 -17.576 -29.792 1.00 91.44 302 LYS A C 1
ATOM 2361 O O . LYS A 1 302 ? 13.666 -18.300 -28.871 1.00 91.44 302 LYS A O 1
ATOM 2366 N N . ILE A 1 303 ? 12.617 -16.431 -29.598 1.00 87.94 303 ILE A N 1
ATOM 2367 C CA . ILE A 1 303 ? 12.073 -16.038 -28.293 1.00 87.94 303 ILE A CA 1
ATOM 2368 C C . ILE A 1 303 ? 11.025 -17.077 -27.876 1.00 87.94 303 ILE A C 1
ATOM 2370 O O . ILE A 1 303 ? 10.274 -17.563 -28.721 1.00 87.94 303 ILE A O 1
ATOM 2374 N N . ASP A 1 304 ? 11.054 -17.482 -26.604 1.00 87.19 304 ASP A N 1
ATOM 2375 C CA . ASP A 1 304 ? 10.242 -18.569 -26.031 1.00 87.19 304 ASP A CA 1
ATOM 2376 C C . ASP A 1 304 ? 10.404 -19.943 -26.714 1.00 87.19 304 ASP A C 1
ATOM 2378 O O . ASP A 1 304 ? 9.588 -20.852 -26.541 1.00 87.19 304 ASP A O 1
ATOM 2382 N N . GLY A 1 305 ? 11.492 -20.128 -27.470 1.00 87.06 305 GLY A N 1
ATOM 2383 C CA . GLY A 1 305 ? 11.870 -21.413 -28.049 1.00 87.06 305 GLY A CA 1
ATOM 2384 C C . GLY A 1 305 ? 12.337 -22.443 -27.004 1.00 87.06 305 GLY A C 1
ATOM 2385 O O . GLY A 1 305 ? 12.467 -22.152 -25.809 1.00 87.06 305 GLY A O 1
ATOM 2386 N N . PRO A 1 306 ? 12.640 -23.684 -27.424 1.00 90.44 306 PRO A N 1
ATOM 2387 C CA . PRO A 1 306 ? 13.179 -24.701 -26.526 1.00 90.44 306 PRO A CA 1
ATOM 2388 C C . PRO A 1 306 ? 14.470 -24.229 -25.839 1.00 90.44 306 PRO A C 1
ATOM 2390 O O . PRO A 1 306 ? 15.355 -23.656 -26.476 1.00 90.44 306 PRO A O 1
ATOM 2393 N N . ASN A 1 307 ? 14.570 -24.476 -24.528 1.00 90.75 307 ASN A N 1
ATOM 2394 C CA . ASN A 1 307 ? 15.683 -24.035 -23.677 1.00 90.75 307 ASN A CA 1
ATOM 2395 C C . ASN A 1 307 ? 15.941 -22.515 -23.690 1.00 90.75 307 ASN A C 1
ATOM 2397 O O . ASN A 1 307 ? 17.080 -22.086 -23.497 1.00 90.75 307 ASN A O 1
ATOM 2401 N N . TYR A 1 308 ? 14.891 -21.705 -23.872 1.00 90.38 308 TYR A N 1
ATOM 2402 C CA . TYR A 1 308 ? 14.981 -20.249 -23.808 1.00 90.38 308 TYR A CA 1
ATOM 2403 C C . TYR A 1 308 ? 15.572 -19.758 -22.476 1.00 90.38 308 TYR A C 1
ATOM 2405 O O . TYR A 1 308 ? 15.106 -20.105 -21.387 1.00 90.38 308 TYR A O 1
ATOM 2413 N N . ARG A 1 309 ? 16.616 -18.935 -22.573 1.00 91.38 309 ARG A N 1
ATOM 2414 C CA . ARG A 1 309 ? 17.247 -18.221 -21.463 1.00 91.38 309 ARG A CA 1
ATOM 2415 C C . ARG A 1 309 ? 17.431 -16.772 -21.858 1.00 91.38 309 ARG A C 1
ATOM 2417 O O . ARG A 1 309 ? 18.179 -16.471 -22.786 1.00 91.38 309 ARG A O 1
ATOM 2424 N N . GLU A 1 310 ? 16.807 -15.887 -21.105 1.00 90.19 310 GLU A N 1
ATOM 2425 C CA . GLU A 1 310 ? 16.942 -14.453 -21.296 1.00 90.19 310 GLU A CA 1
ATOM 2426 C C . GLU A 1 310 ? 18.018 -13.856 -20.398 1.00 90.19 310 GLU A C 1
ATOM 2428 O O . GLU A 1 310 ? 18.158 -14.218 -19.227 1.00 90.19 310 GLU A O 1
ATOM 2433 N N . TYR A 1 311 ? 18.770 -12.912 -20.950 1.00 90.69 311 TYR A N 1
ATOM 2434 C CA . TYR A 1 311 ? 19.878 -12.257 -20.272 1.00 90.69 311 TYR A CA 1
ATOM 2435 C C . TYR A 1 311 ? 19.620 -10.775 -20.021 1.00 90.69 311 TYR A C 1
ATOM 2437 O O . TYR A 1 311 ? 20.024 -10.282 -18.971 1.00 90.69 311 TYR A O 1
ATOM 2445 N N . ALA A 1 312 ? 18.969 -10.071 -20.947 1.00 89.50 312 ALA A N 1
ATOM 2446 C CA . ALA A 1 312 ? 18.652 -8.655 -20.789 1.00 89.50 312 ALA A CA 1
ATOM 2447 C C . ALA A 1 312 ? 17.449 -8.244 -21.641 1.00 89.50 312 ALA A C 1
ATOM 2449 O O . ALA A 1 312 ? 17.286 -8.748 -22.754 1.00 89.50 312 ALA A O 1
ATOM 2450 N N . LEU A 1 313 ? 16.690 -7.266 -21.147 1.00 89.00 313 LEU A N 1
ATOM 2451 C CA . LEU A 1 313 ? 15.742 -6.475 -21.923 1.00 89.00 313 LEU A CA 1
ATOM 2452 C C . LEU A 1 313 ? 16.085 -5.000 -21.724 1.00 89.00 313 LEU A C 1
ATOM 2454 O O . LEU A 1 313 ? 15.847 -4.439 -20.660 1.00 89.00 313 LEU A O 1
ATOM 2458 N N . VAL A 1 314 ? 16.669 -4.383 -22.745 1.00 89.56 314 VAL A N 1
ATOM 2459 C CA . VAL A 1 314 ? 17.073 -2.976 -22.697 1.00 89.56 314 VAL A CA 1
ATOM 2460 C C . VAL A 1 314 ? 16.003 -2.135 -23.376 1.00 89.56 314 VAL A C 1
ATOM 2462 O O . VAL A 1 314 ? 15.849 -2.244 -24.593 1.00 89.56 314 VAL A O 1
ATOM 2465 N N . LYS A 1 315 ? 15.285 -1.300 -22.617 1.00 89.94 315 LYS A N 1
ATOM 2466 C CA . LYS A 1 315 ? 14.317 -0.347 -23.173 1.00 89.94 315 LYS A CA 1
ATOM 2467 C C . LYS A 1 315 ? 15.051 0.921 -23.612 1.00 89.94 315 LYS A C 1
ATOM 2469 O O . LYS A 1 315 ? 15.863 1.453 -22.856 1.00 89.94 315 LYS A O 1
ATOM 2474 N N . LEU A 1 316 ? 14.791 1.427 -24.820 1.00 90.31 316 LEU A N 1
ATOM 2475 C CA . LEU A 1 316 ? 15.521 2.592 -25.351 1.00 90.31 316 LEU A CA 1
ATOM 2476 C C . LEU A 1 316 ? 15.141 3.932 -24.707 1.00 90.31 316 LEU A C 1
ATOM 2478 O O . LEU A 1 316 ? 15.827 4.927 -24.916 1.00 90.31 316 LEU A O 1
ATOM 2482 N N . SER A 1 317 ? 14.140 3.938 -23.829 1.00 85.38 317 SER A N 1
ATOM 2483 C CA . SER A 1 317 ? 13.890 5.025 -22.876 1.00 85.38 317 SER A CA 1
ATOM 2484 C C . SER A 1 317 ? 14.973 5.143 -21.792 1.00 85.38 317 SER A C 1
ATOM 2486 O O . SER A 1 317 ? 15.007 6.125 -21.054 1.00 85.38 317 SER A O 1
ATOM 2488 N N . GLY A 1 318 ? 15.861 4.150 -21.666 1.00 77.88 318 GLY A N 1
ATOM 2489 C CA . GLY A 1 318 ? 16.842 4.043 -20.587 1.00 77.88 318 GLY A CA 1
ATOM 2490 C C . GLY A 1 318 ? 16.325 3.260 -19.381 1.00 77.88 318 GLY A C 1
ATOM 2491 O O . GLY A 1 318 ? 17.033 3.099 -18.393 1.00 77.88 318 GLY A O 1
ATOM 2492 N N . GLU A 1 319 ? 15.112 2.732 -19.416 1.00 72.44 319 GLU A N 1
ATOM 2493 C CA . GLU A 1 319 ? 14.673 1.828 -18.359 1.00 72.44 319 GLU A CA 1
ATOM 2494 C C . GLU A 1 319 ? 15.270 0.431 -18.563 1.00 72.44 319 GLU A C 1
ATOM 2496 O O . GLU A 1 319 ? 15.429 -0.062 -19.683 1.00 72.44 319 GLU A O 1
ATOM 2501 N N . ASN A 1 320 ? 15.635 -0.207 -17.455 1.00 66.50 320 ASN A N 1
ATOM 2502 C CA . ASN A 1 320 ? 16.075 -1.592 -17.454 1.00 66.50 320 ASN A CA 1
ATOM 2503 C C . ASN A 1 320 ? 15.095 -2.413 -16.638 1.00 66.50 320 ASN A C 1
ATOM 2505 O O . ASN A 1 320 ? 14.913 -2.131 -15.450 1.00 66.50 320 ASN A O 1
ATOM 2509 N N . ASP A 1 321 ? 14.570 -3.471 -17.240 1.00 61.41 321 ASP A N 1
ATOM 2510 C CA . ASP A 1 321 ? 13.903 -4.501 -16.461 1.00 61.41 321 ASP A CA 1
ATOM 2511 C C . ASP A 1 321 ? 14.971 -5.395 -15.817 1.00 61.41 321 ASP A C 1
ATOM 2513 O O . ASP A 1 321 ? 16.060 -5.607 -16.353 1.00 61.41 321 ASP A O 1
ATOM 2517 N N . CYS A 1 322 ? 14.681 -5.817 -14.592 1.00 52.88 322 CYS A N 1
ATOM 2518 C CA . CYS A 1 322 ? 15.627 -6.245 -13.566 1.00 52.88 322 CYS A CA 1
ATOM 2519 C C . CYS A 1 322 ? 16.612 -7.373 -13.948 1.00 52.88 322 CYS A C 1
ATOM 2521 O O . CYS A 1 322 ? 16.497 -8.050 -14.968 1.00 52.88 322 CYS A O 1
ATOM 2523 N N . ASP A 1 323 ? 17.593 -7.606 -13.066 1.00 60.84 323 ASP A N 1
ATOM 2524 C CA . ASP A 1 323 ? 18.501 -8.757 -13.138 1.00 60.84 323 ASP A CA 1
ATOM 2525 C C . ASP A 1 323 ? 17.736 -10.073 -13.337 1.00 60.84 323 ASP A C 1
ATOM 2527 O O . ASP A 1 323 ? 16.750 -10.358 -12.651 1.00 60.84 323 ASP A O 1
ATOM 2531 N N . THR A 1 324 ? 18.227 -10.920 -14.241 1.00 72.00 324 THR A N 1
ATOM 2532 C CA . THR A 1 324 ? 17.621 -12.228 -14.488 1.00 72.00 324 THR A CA 1
ATOM 2533 C C . THR A 1 324 ? 18.290 -13.296 -13.627 1.00 72.00 324 THR A C 1
ATOM 2535 O O . THR A 1 324 ? 19.406 -13.156 -13.114 1.00 72.00 324 THR A O 1
ATOM 2538 N N . ILE A 1 325 ? 17.653 -14.463 -13.509 1.00 80.44 325 ILE A N 1
ATOM 2539 C CA . ILE A 1 325 ? 18.308 -15.613 -12.870 1.00 80.44 325 ILE A CA 1
ATOM 2540 C C . ILE A 1 325 ? 19.586 -16.046 -13.618 1.00 80.44 325 ILE A C 1
ATOM 2542 O O . ILE A 1 325 ? 20.459 -16.663 -13.000 1.00 80.44 325 ILE A O 1
ATOM 2546 N N . TYR A 1 326 ? 19.745 -15.665 -14.893 1.00 85.88 326 TYR A N 1
ATOM 2547 C CA . TYR A 1 326 ? 20.848 -16.063 -15.771 1.00 85.88 326 TYR A CA 1
ATOM 2548 C C . TYR A 1 326 ? 21.940 -14.995 -15.958 1.00 85.88 326 TYR A C 1
ATOM 2550 O O . TYR A 1 326 ? 23.061 -15.351 -16.338 1.00 85.88 326 TYR A O 1
ATOM 2558 N N . ALA A 1 327 ? 21.657 -13.718 -15.686 1.00 86.88 327 ALA A N 1
ATOM 2559 C CA . ALA A 1 327 ? 22.593 -12.617 -15.901 1.00 86.88 327 ALA A CA 1
ATOM 2560 C C . ALA A 1 327 ? 22.364 -11.428 -14.951 1.00 86.88 327 ALA A C 1
ATOM 2562 O O . ALA A 1 327 ? 21.261 -11.201 -14.468 1.00 86.88 327 ALA A O 1
ATOM 2563 N N . GLU A 1 328 ? 23.436 -10.676 -14.712 1.00 85.88 328 GLU A N 1
ATOM 2564 C CA . GLU A 1 328 ? 23.442 -9.394 -13.990 1.00 85.88 328 GLU A CA 1
ATOM 2565 C C . GLU A 1 328 ? 23.602 -8.262 -15.016 1.00 85.88 328 GLU A C 1
ATOM 2567 O O . GLU A 1 328 ? 24.508 -8.326 -15.855 1.00 85.88 328 GLU A O 1
ATOM 2572 N N . ASN A 1 329 ? 22.744 -7.241 -14.965 1.00 84.25 329 ASN A N 1
ATOM 2573 C CA . ASN A 1 329 ? 22.740 -6.117 -15.903 1.00 84.25 329 ASN A CA 1
ATOM 2574 C C . ASN A 1 329 ? 23.168 -4.825 -15.207 1.00 84.25 329 ASN A C 1
ATOM 2576 O O . ASN A 1 329 ? 22.496 -4.321 -14.311 1.00 84.25 329 ASN A O 1
ATOM 2580 N N . ILE A 1 330 ? 24.286 -4.257 -15.657 1.00 86.31 330 ILE A N 1
ATOM 2581 C CA . ILE A 1 330 ? 24.775 -2.964 -15.173 1.00 86.31 330 ILE A CA 1
ATOM 2582 C C . ILE A 1 330 ? 24.506 -1.922 -16.250 1.00 86.31 330 ILE A C 1
ATOM 2584 O O . ILE A 1 330 ? 25.261 -1.829 -17.223 1.00 86.31 330 ILE A O 1
ATOM 2588 N N . MET A 1 331 ? 23.446 -1.137 -16.055 1.00 84.69 331 MET A N 1
ATOM 2589 C CA . MET A 1 331 ? 23.041 -0.078 -16.975 1.00 84.69 331 MET A CA 1
ATOM 2590 C C . MET A 1 331 ? 23.448 1.310 -16.469 1.00 84.69 331 MET A C 1
ATOM 2592 O O . MET A 1 331 ? 23.347 1.619 -15.283 1.00 84.69 331 MET A O 1
ATOM 2596 N N . THR A 1 332 ? 23.887 2.163 -17.392 1.00 84.81 332 THR A N 1
ATOM 2597 C CA . THR A 1 332 ? 24.069 3.601 -17.181 1.00 84.81 332 THR A CA 1
ATOM 2598 C C . THR A 1 332 ? 23.381 4.374 -18.293 1.00 84.81 332 THR A C 1
ATOM 2600 O O . THR A 1 332 ? 23.603 4.060 -19.466 1.00 84.81 332 THR A O 1
ATOM 2603 N N . ASN A 1 333 ? 22.654 5.426 -17.928 1.00 85.88 333 ASN A N 1
ATOM 2604 C CA . ASN A 1 333 ? 21.980 6.308 -18.875 1.00 85.88 333 ASN A CA 1
ATOM 2605 C C . ASN A 1 333 ? 22.544 7.711 -18.765 1.00 85.88 333 ASN A C 1
ATOM 2607 O O . ASN A 1 333 ? 22.737 8.223 -17.662 1.00 85.88 333 ASN A O 1
ATOM 2611 N N . ASN A 1 334 ? 22.779 8.333 -19.911 1.00 86.25 334 ASN A N 1
ATOM 2612 C CA . ASN A 1 334 ? 23.182 9.723 -20.007 1.00 86.25 334 ASN A CA 1
ATOM 2613 C C . ASN A 1 334 ? 22.296 10.439 -21.021 1.00 86.25 334 ASN A C 1
ATOM 2615 O O . ASN A 1 334 ? 21.810 9.833 -21.971 1.00 86.25 334 ASN A O 1
ATOM 2619 N N . GLN A 1 335 ? 22.124 11.740 -20.828 1.00 90.38 335 GLN A N 1
ATOM 2620 C CA . GLN A 1 335 ? 21.415 12.606 -21.761 1.00 90.38 335 GLN A CA 1
ATOM 2621 C C . GLN A 1 335 ? 22.446 13.409 -22.550 1.00 90.38 335 GLN A C 1
ATOM 2623 O O . GLN A 1 335 ? 23.344 14.023 -21.966 1.00 90.38 335 GLN A O 1
ATOM 2628 N N . SER A 1 336 ? 22.344 13.379 -23.874 1.00 87.44 336 SER A N 1
ATOM 2629 C CA . SER A 1 336 ? 23.135 14.238 -24.747 1.00 87.44 336 SER A CA 1
ATOM 2630 C C . SER A 1 336 ? 22.569 15.662 -24.743 1.00 87.44 336 SER A C 1
ATOM 2632 O O . SER A 1 336 ? 21.455 15.916 -24.279 1.00 87.44 336 SER A O 1
ATOM 2634 N N . SER A 1 337 ? 23.312 16.613 -25.310 1.00 84.25 337 SER A N 1
ATOM 2635 C CA . SER A 1 337 ? 22.804 17.973 -25.535 1.00 84.25 337 SER A CA 1
ATOM 2636 C C . SER A 1 337 ? 21.578 18.022 -26.455 1.00 84.25 337 SER A C 1
ATOM 2638 O O . SER A 1 337 ? 20.887 19.035 -26.487 1.00 84.25 337 SER A O 1
ATOM 2640 N N . GLU A 1 338 ? 21.312 16.951 -27.206 1.00 80.88 338 GLU A N 1
ATOM 2641 C CA . GLU A 1 338 ? 20.199 16.851 -28.152 1.00 80.88 338 GLU A CA 1
ATOM 2642 C C . GLU A 1 338 ? 18.915 16.297 -27.520 1.00 80.88 338 GLU A C 1
ATOM 2644 O O . GLU A 1 338 ? 17.859 16.366 -28.153 1.00 80.88 338 GLU A O 1
ATOM 2649 N N . PHE A 1 339 ? 18.985 15.782 -26.286 1.00 87.00 339 PHE A N 1
ATOM 2650 C CA . PHE A 1 339 ? 17.833 15.231 -25.570 1.00 87.00 339 PHE A CA 1
ATOM 2651 C C . PHE A 1 339 ? 16.749 16.292 -25.324 1.00 87.00 339 PHE A C 1
ATOM 2653 O O . PHE A 1 339 ? 15.590 16.097 -25.683 1.00 87.00 339 PHE A O 1
ATOM 2660 N N . GLY A 1 340 ? 17.136 17.446 -24.768 1.00 86.31 340 GLY A N 1
ATOM 2661 C CA . GLY A 1 340 ? 16.190 18.469 -24.322 1.00 86.31 340 GLY A CA 1
ATOM 2662 C C . GLY A 1 340 ? 15.474 18.036 -23.041 1.00 86.31 340 GLY A C 1
ATOM 2663 O O . GLY A 1 340 ? 16.056 18.102 -21.960 1.00 86.31 340 GLY A O 1
ATOM 2664 N N . ASP A 1 341 ? 14.225 17.599 -23.172 1.00 87.75 341 ASP A N 1
ATOM 2665 C CA . ASP A 1 341 ? 13.372 17.084 -22.100 1.00 87.75 341 ASP A CA 1
ATOM 2666 C C . ASP A 1 341 ? 12.525 15.893 -22.593 1.00 87.75 341 ASP A C 1
ATOM 2668 O O . ASP A 1 341 ? 12.529 15.545 -23.776 1.00 87.75 341 ASP A O 1
ATOM 2672 N N . TRP A 1 342 ? 11.800 15.246 -21.677 1.00 86.00 342 TRP A N 1
ATOM 2673 C CA . TRP A 1 342 ? 10.982 14.072 -21.997 1.00 86.00 342 TRP A CA 1
ATOM 2674 C C . TRP A 1 342 ? 9.838 14.372 -22.972 1.00 86.00 342 TRP A C 1
ATOM 2676 O O . TRP A 1 342 ? 9.539 13.527 -23.812 1.00 86.00 342 TRP A O 1
ATOM 2686 N N . ASP A 1 343 ? 9.259 15.574 -22.928 1.00 87.44 343 ASP A N 1
ATOM 2687 C CA . ASP A 1 343 ? 8.210 15.989 -23.868 1.00 87.44 343 ASP A CA 1
ATOM 2688 C C . ASP A 1 343 ? 8.775 16.119 -25.294 1.00 87.44 343 ASP A C 1
ATOM 2690 O O . ASP A 1 343 ? 8.155 15.706 -26.279 1.00 87.44 343 ASP A O 1
ATOM 2694 N N . THR A 1 344 ? 9.990 16.660 -25.418 1.00 88.62 344 THR A N 1
ATOM 2695 C CA . THR A 1 344 ? 10.728 16.754 -26.682 1.00 88.62 344 THR A CA 1
ATOM 2696 C C . THR A 1 344 ? 11.089 15.370 -27.208 1.00 88.62 344 THR A C 1
ATOM 2698 O O . THR A 1 344 ? 10.933 15.109 -28.402 1.00 88.62 344 THR A O 1
ATOM 2701 N N . TRP A 1 345 ? 11.553 14.482 -26.329 1.00 90.12 345 TRP A N 1
ATOM 2702 C CA . TRP A 1 345 ? 11.885 13.105 -26.679 1.00 90.12 345 TRP A CA 1
ATOM 2703 C C . TRP A 1 345 ? 10.653 12.328 -27.160 1.00 90.12 345 TRP A C 1
ATOM 2705 O O . TRP A 1 345 ? 10.715 11.697 -28.215 1.00 90.12 345 TRP A O 1
ATOM 2715 N N . GLU A 1 346 ? 9.515 12.437 -26.464 1.00 87.62 346 GLU A N 1
ATOM 2716 C CA . GLU A 1 346 ? 8.260 11.783 -26.863 1.00 87.62 346 GLU A CA 1
ATOM 2717 C C . GLU A 1 346 ? 7.791 12.300 -28.225 1.00 87.62 346 GLU A C 1
ATOM 2719 O O . GLU A 1 346 ? 7.404 11.524 -29.100 1.00 87.62 346 GLU A O 1
ATOM 2724 N N . LYS A 1 347 ? 7.871 13.618 -28.441 1.00 89.81 347 LYS A N 1
ATOM 2725 C CA . LYS A 1 347 ? 7.511 14.226 -29.721 1.00 89.81 347 LYS A CA 1
ATOM 2726 C C . LYS A 1 347 ? 8.387 13.709 -30.863 1.00 89.81 347 LYS A C 1
ATOM 2728 O O . LYS A 1 347 ? 7.845 13.336 -31.899 1.00 89.81 347 LYS A O 1
ATOM 2733 N N . LYS A 1 348 ? 9.710 13.656 -30.673 1.00 91.88 348 LYS A N 1
ATOM 2734 C CA . LYS A 1 348 ? 10.640 13.106 -31.672 1.00 91.88 348 LYS A CA 1
ATOM 2735 C C . LYS A 1 348 ? 10.311 11.646 -31.972 1.00 91.88 348 LYS A C 1
ATOM 2737 O O . LYS A 1 348 ? 10.142 11.293 -33.132 1.00 91.88 348 LYS A O 1
ATOM 2742 N N . ASN A 1 349 ? 10.126 10.824 -30.941 1.00 92.25 349 ASN A N 1
ATOM 2743 C CA . ASN A 1 349 ? 9.765 9.416 -31.106 1.00 92.25 349 ASN A CA 1
ATOM 2744 C C . ASN A 1 349 ? 8.421 9.224 -31.835 1.00 92.25 349 ASN A C 1
ATOM 2746 O O . ASN A 1 349 ? 8.280 8.286 -32.614 1.00 92.25 349 ASN A O 1
ATOM 2750 N N . LYS A 1 350 ? 7.451 10.132 -31.670 1.00 92.19 350 LYS A N 1
ATOM 2751 C CA . LYS A 1 350 ? 6.200 10.140 -32.456 1.00 92.19 350 LYS A CA 1
ATOM 2752 C C . LYS A 1 350 ? 6.376 10.596 -33.906 1.00 92.19 350 LYS A C 1
ATOM 2754 O O . LYS A 1 350 ? 5.605 10.172 -34.762 1.00 92.19 350 LYS A O 1
ATOM 2759 N N . GLU A 1 351 ? 7.343 11.467 -34.186 1.00 93.94 351 GLU A N 1
ATOM 2760 C CA . GLU A 1 351 ? 7.690 11.901 -35.550 1.00 93.94 351 GLU A CA 1
ATOM 2761 C C . GLU A 1 351 ? 8.494 10.834 -36.312 1.00 93.94 351 GLU A C 1
ATOM 2763 O O . GLU A 1 351 ? 8.394 10.751 -37.537 1.00 93.94 351 GLU A O 1
ATOM 2768 N N . GLY A 1 352 ? 9.236 10.002 -35.583 1.00 94.44 352 GLY A N 1
ATOM 2769 C CA . GLY A 1 352 ? 10.120 8.976 -36.118 1.00 94.44 352 GLY A CA 1
ATOM 2770 C C . GLY A 1 352 ? 11.589 9.332 -35.896 1.00 94.44 352 GLY A C 1
ATOM 2771 O O . GLY A 1 352 ? 12.012 10.469 -36.116 1.00 94.44 352 GLY A O 1
ATOM 2772 N N . VAL A 1 353 ? 12.373 8.362 -35.432 1.00 94.88 353 VAL A N 1
ATOM 2773 C CA . VAL A 1 353 ? 13.773 8.543 -35.029 1.00 94.88 353 VAL A CA 1
ATOM 2774 C C . VAL A 1 353 ? 14.639 7.395 -35.527 1.00 94.88 353 VAL A C 1
ATOM 2776 O O . VAL A 1 353 ? 14.191 6.255 -35.646 1.00 94.88 353 VAL A O 1
ATOM 2779 N N . GLU A 1 354 ? 15.896 7.705 -35.837 1.00 96.50 354 GLU A N 1
ATOM 2780 C CA . GLU A 1 354 ? 16.908 6.694 -36.127 1.00 96.50 354 GLU A CA 1
ATOM 2781 C C . GLU A 1 354 ? 17.586 6.291 -34.813 1.00 96.50 354 GLU A C 1
ATOM 2783 O O . GLU A 1 354 ? 18.178 7.120 -34.122 1.00 96.50 354 GLU A O 1
ATOM 2788 N N . CYS A 1 355 ? 17.462 5.016 -34.457 1.00 96.44 355 CYS A N 1
ATOM 2789 C CA . CYS A 1 355 ? 18.067 4.446 -33.265 1.00 96.44 355 CYS A CA 1
ATOM 2790 C C . CYS A 1 355 ? 19.355 3.718 -33.651 1.00 96.44 355 CYS A C 1
ATOM 2792 O O . CYS A 1 355 ? 19.397 2.966 -34.632 1.00 96.44 355 CYS A O 1
ATOM 2794 N N . HIS A 1 356 ? 20.391 3.880 -32.833 1.00 97.31 356 HIS A N 1
ATOM 2795 C CA . HIS A 1 356 ? 21.689 3.246 -33.048 1.00 97.31 356 HIS A CA 1
ATOM 2796 C C . HIS A 1 356 ? 21.997 2.287 -31.906 1.00 97.31 356 HIS A C 1
ATOM 2798 O O . HIS A 1 356 ? 21.864 2.652 -30.743 1.00 97.31 356 HIS A O 1
ATOM 2804 N N . ILE A 1 357 ? 22.453 1.075 -32.219 1.00 97.12 357 ILE A N 1
ATOM 2805 C CA . ILE A 1 357 ? 22.924 0.088 -31.245 1.00 97.12 357 ILE A CA 1
ATOM 2806 C C . ILE A 1 357 ? 24.295 -0.423 -31.678 1.00 97.12 357 ILE A C 1
ATOM 2808 O O . ILE A 1 357 ? 24.539 -0.688 -32.852 1.00 97.12 357 ILE A O 1
ATOM 2812 N N . SER A 1 358 ? 25.183 -0.631 -30.714 1.00 97.31 358 SER A N 1
ATOM 2813 C CA . SER A 1 358 ? 26.458 -1.312 -30.910 1.00 97.31 358 SER A CA 1
ATOM 2814 C C . SER A 1 358 ? 26.677 -2.373 -29.841 1.00 97.31 358 SER A C 1
ATOM 2816 O O . SER A 1 358 ? 26.301 -2.198 -28.679 1.00 97.31 358 SER A O 1
ATOM 2818 N N . PHE A 1 359 ? 27.314 -3.468 -30.241 1.00 97.38 359 PHE A N 1
ATOM 2819 C CA . PHE A 1 359 ? 27.623 -4.600 -29.382 1.00 97.38 359 PHE A CA 1
ATOM 2820 C C . PHE A 1 359 ? 29.129 -4.831 -29.290 1.00 97.38 359 PHE A C 1
ATOM 2822 O O . PHE A 1 359 ? 29.860 -4.824 -30.286 1.00 97.38 359 PHE A O 1
ATOM 2829 N N . ARG A 1 360 ? 29.599 -5.109 -28.074 1.00 96.19 360 ARG A N 1
ATOM 2830 C CA . ARG A 1 360 ? 30.933 -5.659 -27.816 1.00 96.19 360 ARG A CA 1
ATOM 2831 C C . ARG A 1 360 ? 30.818 -6.941 -27.018 1.00 96.19 360 ARG A C 1
ATOM 2833 O O . ARG A 1 360 ? 30.131 -6.996 -25.998 1.00 96.19 360 ARG A O 1
ATOM 2840 N N . LYS A 1 361 ? 31.509 -7.983 -27.472 1.00 93.19 361 LYS A N 1
ATOM 2841 C CA . LYS A 1 361 ? 31.475 -9.302 -26.839 1.00 93.19 361 LYS A CA 1
ATOM 2842 C C . LYS A 1 361 ? 32.774 -9.534 -26.084 1.00 93.19 361 LYS A C 1
ATOM 2844 O O . LYS A 1 361 ? 33.850 -9.619 -26.667 1.00 93.19 361 LYS A O 1
ATOM 2849 N N . LYS A 1 362 ? 32.668 -9.681 -24.765 1.00 91.19 362 LYS A N 1
ATOM 2850 C CA . LYS A 1 362 ? 33.777 -10.057 -23.880 1.00 91.19 362 LYS A CA 1
ATOM 2851 C C . LYS A 1 362 ? 33.630 -11.515 -23.450 1.00 91.19 362 LYS A C 1
ATOM 2853 O O . LYS A 1 362 ? 32.625 -12.169 -23.719 1.00 91.19 362 LYS A O 1
ATOM 2858 N N . LYS A 1 363 ? 34.642 -12.036 -22.748 1.00 87.81 363 LYS A N 1
ATOM 2859 C CA . LYS A 1 363 ? 34.706 -13.450 -22.332 1.00 87.81 363 LYS A CA 1
ATOM 2860 C C . LYS A 1 363 ? 33.451 -13.925 -21.586 1.00 87.81 363 LYS A C 1
ATOM 2862 O O . LYS A 1 363 ? 33.050 -15.064 -21.783 1.00 87.81 363 LYS A O 1
ATOM 2867 N N . ASN A 1 364 ? 32.864 -13.077 -20.738 1.00 89.81 364 ASN A N 1
ATOM 2868 C CA . ASN A 1 364 ? 31.694 -13.436 -19.929 1.00 89.81 364 ASN A CA 1
ATOM 2869 C C . ASN A 1 364 ? 30.625 -12.332 -19.861 1.00 89.81 364 ASN A C 1
ATOM 2871 O O . ASN A 1 364 ? 29.820 -12.293 -18.932 1.00 89.81 364 ASN A O 1
ATOM 2875 N N . SER A 1 365 ? 30.653 -11.392 -20.805 1.00 93.75 365 SER A N 1
ATOM 2876 C CA . SER A 1 365 ? 29.676 -10.309 -20.847 1.00 93.75 365 SER A CA 1
ATOM 2877 C C . SER A 1 365 ? 29.443 -9.804 -22.261 1.00 93.75 365 SER A C 1
ATOM 2879 O O . SER A 1 365 ? 30.312 -9.926 -23.130 1.00 93.75 365 SER A O 1
ATOM 2881 N N . ILE A 1 366 ? 28.272 -9.214 -22.466 1.00 95.62 366 ILE A N 1
ATOM 2882 C CA . ILE A 1 366 ? 27.931 -8.444 -23.658 1.00 95.62 366 ILE A CA 1
ATOM 2883 C C . ILE A 1 366 ? 27.741 -6.999 -23.225 1.00 95.62 366 ILE A C 1
ATOM 2885 O O . ILE A 1 366 ? 27.019 -6.724 -22.271 1.00 95.62 366 ILE A O 1
ATOM 2889 N N . GLU A 1 367 ? 28.426 -6.090 -23.903 1.00 95.31 367 GLU A N 1
ATOM 2890 C CA . GLU A 1 367 ? 28.240 -4.656 -23.730 1.00 95.31 367 GLU A CA 1
ATOM 2891 C C . GLU A 1 367 ? 27.401 -4.151 -24.895 1.00 95.31 367 GLU A C 1
ATOM 2893 O O . GLU A 1 367 ? 27.801 -4.275 -26.052 1.00 95.31 367 GLU A O 1
ATOM 2898 N N . LEU A 1 368 ? 26.236 -3.606 -24.571 1.00 95.12 368 LEU A N 1
ATOM 2899 C CA . LEU A 1 368 ? 25.336 -2.933 -25.493 1.00 95.12 368 LEU A CA 1
ATOM 2900 C C . LEU A 1 368 ? 25.464 -1.433 -25.240 1.00 95.12 368 LEU A C 1
ATOM 2902 O O . LEU A 1 368 ? 25.322 -0.987 -24.102 1.00 95.12 368 LEU A O 1
ATOM 2906 N N . ALA A 1 369 ? 25.726 -0.652 -26.283 1.00 94.75 369 ALA A N 1
ATOM 2907 C CA . ALA A 1 369 ? 25.543 0.794 -26.241 1.00 94.75 369 ALA A CA 1
ATOM 2908 C C . ALA A 1 369 ? 24.462 1.182 -27.243 1.00 94.75 369 ALA A C 1
ATOM 2910 O O . ALA A 1 369 ? 24.532 0.738 -28.387 1.00 94.75 369 ALA A O 1
ATOM 2911 N N . ALA A 1 370 ? 23.492 1.980 -26.816 1.00 94.31 370 ALA A N 1
ATOM 2912 C CA . ALA A 1 370 ? 22.408 2.439 -27.664 1.00 94.31 370 ALA A CA 1
ATOM 2913 C C . ALA A 1 370 ? 22.200 3.948 -27.552 1.00 94.31 370 ALA A C 1
ATOM 2915 O O . ALA A 1 370 ? 22.515 4.546 -26.522 1.00 94.31 370 ALA A O 1
ATOM 2916 N N . GLU A 1 371 ? 21.678 4.542 -28.615 1.00 93.44 371 GLU A N 1
ATOM 2917 C CA . GLU A 1 371 ? 21.285 5.941 -28.665 1.00 93.44 371 GLU A CA 1
ATOM 2918 C C . GLU A 1 371 ? 19.899 6.075 -29.294 1.00 93.44 371 GLU A C 1
ATOM 2920 O O . GLU A 1 371 ? 19.655 5.528 -30.373 1.00 93.44 371 GLU A O 1
ATOM 2925 N N . ASP A 1 372 ? 19.015 6.801 -28.608 1.00 92.38 372 ASP A N 1
ATOM 2926 C CA . ASP A 1 372 ? 17.675 7.128 -29.085 1.00 92.38 372 ASP A CA 1
ATOM 2927 C C . ASP A 1 372 ? 17.294 8.573 -28.736 1.00 92.38 372 ASP A C 1
ATOM 2929 O O . ASP A 1 372 ? 17.137 8.929 -27.567 1.00 92.38 372 ASP A O 1
ATOM 2933 N N . ALA A 1 373 ? 17.174 9.424 -29.758 1.00 89.50 373 ALA A N 1
ATOM 2934 C CA . ALA A 1 373 ? 16.765 10.827 -29.630 1.00 89.50 373 ALA A CA 1
ATOM 2935 C C . ALA A 1 373 ? 17.486 11.615 -28.506 1.00 89.50 373 ALA A C 1
ATOM 2937 O O . ALA A 1 373 ? 16.896 12.476 -27.848 1.00 89.50 373 ALA A O 1
ATOM 2938 N N . GLY A 1 374 ? 18.778 11.336 -28.298 1.00 86.44 374 GLY A N 1
ATOM 2939 C CA . GLY A 1 374 ? 19.624 11.970 -27.284 1.00 86.44 374 GLY A CA 1
ATOM 2940 C C . GLY A 1 374 ? 19.701 11.241 -25.936 1.00 86.44 374 GLY A C 1
ATOM 2941 O O . GLY A 1 374 ? 20.470 11.660 -25.070 1.00 86.44 374 GLY A O 1
ATOM 2942 N N . ILE A 1 375 ? 18.973 10.139 -25.748 1.00 90.31 375 ILE A N 1
ATOM 2943 C CA . ILE A 1 375 ? 19.198 9.193 -24.650 1.00 90.31 375 ILE A CA 1
ATOM 2944 C C . ILE A 1 375 ? 20.327 8.242 -25.042 1.00 90.31 375 ILE A C 1
ATOM 2946 O O . ILE A 1 375 ? 20.223 7.530 -26.033 1.00 90.31 375 ILE A O 1
ATOM 2950 N N . ILE A 1 376 ? 21.404 8.221 -24.256 1.00 91.19 376 ILE A N 1
ATOM 2951 C CA . ILE A 1 376 ? 22.563 7.345 -24.455 1.00 91.19 376 ILE A CA 1
ATOM 2952 C C . ILE A 1 376 ? 22.566 6.283 -23.361 1.00 91.19 376 ILE A C 1
ATOM 2954 O O . ILE A 1 376 ? 22.783 6.582 -22.184 1.00 91.19 376 ILE A O 1
ATOM 2958 N N . ILE A 1 377 ? 22.402 5.032 -23.767 1.00 92.69 377 ILE A N 1
ATOM 2959 C CA . ILE A 1 377 ? 22.317 3.868 -22.888 1.00 92.69 377 ILE A CA 1
ATOM 2960 C C . ILE A 1 377 ? 23.586 3.052 -23.042 1.00 92.69 377 ILE A C 1
ATOM 2962 O O . ILE A 1 377 ? 24.058 2.793 -24.148 1.00 92.69 377 ILE A O 1
ATOM 2966 N N . ARG A 1 378 ? 24.141 2.601 -21.922 1.00 91.69 378 ARG A N 1
ATOM 2967 C CA . ARG A 1 378 ? 25.165 1.556 -21.909 1.00 91.69 378 ARG A CA 1
ATOM 2968 C C . ARG A 1 378 ? 24.744 0.488 -20.926 1.00 91.69 378 ARG A C 1
ATOM 2970 O O . ARG A 1 378 ? 24.605 0.785 -19.746 1.00 91.69 378 ARG A O 1
ATOM 2977 N N . ASN A 1 379 ? 24.582 -0.738 -21.400 1.00 92.19 379 ASN A N 1
ATOM 2978 C CA . ASN A 1 379 ? 24.293 -1.892 -20.567 1.00 92.19 379 ASN A CA 1
ATOM 2979 C C . ASN A 1 379 ? 25.423 -2.918 -20.670 1.00 92.19 379 ASN A C 1
ATOM 2981 O O . ASN A 1 379 ? 25.826 -3.306 -21.765 1.00 92.19 379 ASN A O 1
ATOM 2985 N N . THR A 1 380 ? 25.927 -3.370 -19.525 1.00 93.12 380 THR A N 1
ATOM 2986 C CA . THR A 1 380 ? 26.850 -4.504 -19.433 1.00 93.12 380 THR A CA 1
ATOM 2987 C C . THR A 1 380 ? 26.111 -5.700 -18.858 1.00 93.12 380 THR A C 1
ATOM 2989 O O . THR A 1 380 ? 25.893 -5.778 -17.650 1.00 93.12 380 THR A O 1
ATOM 2992 N N . THR A 1 381 ? 25.780 -6.661 -19.715 1.00 92.88 381 THR A N 1
ATOM 2993 C CA . THR A 1 381 ? 25.130 -7.916 -19.333 1.00 92.88 381 THR A CA 1
ATOM 2994 C C . THR A 1 381 ? 26.191 -8.957 -18.999 1.00 92.88 381 THR A C 1
ATOM 2996 O O . THR A 1 381 ? 26.833 -9.511 -19.895 1.00 92.88 381 THR A O 1
ATOM 2999 N N . LYS A 1 382 ? 26.405 -9.237 -17.711 1.00 92.44 382 LYS A N 1
ATOM 3000 C CA . LYS A 1 382 ? 27.291 -10.311 -17.237 1.00 92.44 382 LYS A CA 1
ATOM 3001 C C . LYS A 1 382 ? 26.518 -11.623 -17.182 1.00 92.44 382 LYS A C 1
ATOM 3003 O O . LYS A 1 382 ? 25.646 -11.802 -16.336 1.00 92.44 382 LYS A O 1
ATOM 3008 N N . ILE A 1 383 ? 26.862 -12.560 -18.056 1.00 92.88 383 ILE A N 1
ATOM 3009 C CA . ILE A 1 383 ? 26.147 -13.832 -18.176 1.00 92.88 383 ILE A CA 1
ATOM 3010 C C . ILE A 1 383 ? 26.805 -14.864 -17.252 1.00 92.88 383 ILE A C 1
ATOM 3012 O O . ILE A 1 383 ? 28.020 -15.053 -17.292 1.00 92.88 383 ILE A O 1
ATOM 3016 N N . LYS A 1 384 ? 26.017 -15.533 -16.399 1.00 90.12 384 LYS A N 1
ATOM 3017 C CA . LYS A 1 384 ? 26.543 -16.511 -15.425 1.00 90.12 384 LYS A CA 1
ATOM 3018 C C . LYS A 1 384 ? 27.125 -17.745 -16.117 1.00 90.12 384 LYS A C 1
ATOM 3020 O O . LYS A 1 384 ? 28.223 -18.178 -15.784 1.00 90.12 384 LYS A O 1
ATOM 3025 N N . GLU A 1 385 ? 26.395 -18.267 -17.101 1.00 91.25 385 GLU A N 1
ATOM 3026 C CA . GLU A 1 385 ? 26.792 -19.392 -17.952 1.00 91.25 385 GLU A CA 1
ATOM 3027 C C . GLU A 1 385 ? 26.695 -18.973 -19.422 1.00 91.25 385 GLU A C 1
ATOM 3029 O O . GLU A 1 385 ? 25.610 -18.985 -20.006 1.00 91.25 385 GLU A O 1
ATOM 3034 N N . MET A 1 386 ? 27.820 -18.554 -20.009 1.00 91.94 386 MET A N 1
ATOM 3035 C CA . MET A 1 386 ? 27.861 -18.053 -21.385 1.00 91.94 386 MET A CA 1
ATOM 3036 C C . MET A 1 386 ? 27.481 -19.163 -22.389 1.00 91.94 386 MET A C 1
ATOM 3038 O O . MET A 1 386 ? 28.185 -20.176 -22.461 1.00 91.94 386 MET A O 1
ATOM 3042 N N . PRO A 1 387 ? 26.406 -18.999 -23.184 1.00 93.12 387 PRO A N 1
ATOM 3043 C CA . PRO A 1 387 ? 26.011 -19.982 -24.186 1.00 93.12 387 PRO A CA 1
ATOM 3044 C C . PRO A 1 387 ? 26.934 -19.918 -25.412 1.00 93.12 387 PRO A C 1
ATOM 3046 O O . PRO A 1 387 ? 27.728 -18.989 -25.583 1.00 93.12 387 PRO A O 1
ATOM 3049 N N . LYS A 1 388 ? 26.802 -20.897 -26.317 1.00 91.81 388 LYS A N 1
ATOM 3050 C CA . LYS A 1 388 ? 27.547 -20.904 -27.591 1.00 91.81 388 LYS A CA 1
ATOM 3051 C C . LYS A 1 388 ? 27.226 -19.673 -28.440 1.00 91.81 388 LYS A C 1
ATOM 3053 O O . LYS A 1 388 ? 28.131 -19.046 -28.989 1.00 91.81 388 LYS A O 1
ATOM 3058 N N . ILE A 1 389 ? 25.941 -19.342 -28.533 1.00 95.06 389 ILE A N 1
ATOM 3059 C CA . ILE A 1 389 ? 25.426 -18.197 -29.277 1.00 95.06 389 ILE A CA 1
ATOM 3060 C C . ILE A 1 389 ? 24.510 -17.424 -28.335 1.00 95.06 389 ILE A C 1
ATOM 3062 O O . ILE A 1 389 ? 23.669 -18.015 -27.661 1.00 95.06 389 ILE A O 1
ATOM 3066 N N . VAL A 1 390 ? 24.711 -16.110 -28.283 1.00 96.44 390 VAL A N 1
ATOM 3067 C CA . VAL A 1 390 ? 23.736 -15.178 -27.719 1.00 96.44 390 VAL A CA 1
ATOM 3068 C C . VAL A 1 390 ? 23.105 -14.476 -28.903 1.00 96.44 390 VAL A C 1
ATOM 3070 O O . VAL A 1 390 ? 23.830 -13.980 -29.764 1.00 96.44 390 VAL A O 1
ATOM 3073 N N . TYR A 1 391 ? 21.786 -14.477 -28.958 1.00 96.81 391 TYR A N 1
ATOM 3074 C CA . TYR A 1 391 ? 21.004 -13.791 -29.966 1.00 96.81 391 TYR A CA 1
ATOM 3075 C C . TYR A 1 391 ? 20.548 -12.440 -29.430 1.00 96.81 391 TYR A C 1
ATOM 3077 O O . TYR A 1 391 ? 20.354 -12.276 -28.221 1.00 96.81 391 TYR A O 1
ATOM 3085 N N . PHE A 1 392 ? 20.360 -11.492 -30.340 1.00 95.69 392 PHE A N 1
ATOM 3086 C CA . PHE A 1 392 ? 19.540 -10.322 -30.087 1.00 95.69 392 PHE A CA 1
ATOM 3087 C C . PHE A 1 392 ? 18.336 -10.305 -31.026 1.00 95.69 392 PHE A C 1
ATOM 3089 O O . PHE A 1 392 ? 18.400 -10.819 -32.145 1.00 95.69 392 PHE A O 1
ATOM 3096 N N . ALA A 1 393 ? 17.251 -9.699 -30.563 1.00 95.06 393 ALA A N 1
ATOM 3097 C CA . ALA A 1 393 ? 16.100 -9.340 -31.379 1.00 95.06 393 ALA A CA 1
ATOM 3098 C C . ALA A 1 393 ? 15.588 -7.965 -30.940 1.00 95.06 393 ALA A C 1
ATOM 3100 O O . ALA A 1 393 ? 15.751 -7.579 -29.777 1.00 95.06 393 ALA A O 1
ATOM 3101 N N . LEU A 1 394 ? 14.983 -7.236 -31.876 1.00 95.00 394 LEU A N 1
ATOM 3102 C CA . LEU A 1 394 ? 14.274 -5.999 -31.577 1.00 95.00 394 LEU A CA 1
ATOM 3103 C C . LEU A 1 394 ? 12.799 -6.323 -31.330 1.00 95.00 394 LEU A C 1
ATOM 3105 O O . LEU A 1 394 ? 12.196 -7.133 -32.034 1.00 95.00 394 LEU A O 1
ATOM 3109 N N . THR A 1 395 ? 12.234 -5.685 -30.319 1.00 92.75 395 THR A N 1
ATOM 3110 C CA . THR A 1 395 ? 10.812 -5.724 -29.947 1.00 92.75 395 THR A CA 1
ATOM 3111 C C . THR A 1 395 ? 10.441 -4.332 -29.445 1.00 92.75 395 THR A C 1
ATOM 3113 O O . THR A 1 395 ? 11.278 -3.436 -29.477 1.00 92.75 395 THR A O 1
ATOM 3116 N N . GLY A 1 396 ? 9.228 -4.113 -28.970 1.00 90.25 396 GLY A N 1
ATOM 3117 C CA . GLY A 1 396 ? 8.882 -2.874 -28.284 1.00 90.25 396 GLY A CA 1
ATOM 3118 C C . GLY A 1 396 ? 7.419 -2.845 -27.901 1.00 90.25 396 GLY A C 1
ATOM 3119 O O . GLY A 1 396 ? 6.662 -3.743 -28.273 1.00 90.25 396 GLY A O 1
ATOM 3120 N N . ASP A 1 397 ? 7.040 -1.794 -27.188 1.00 88.50 397 ASP A N 1
ATOM 3121 C CA . ASP A 1 397 ? 5.651 -1.535 -26.832 1.00 88.50 397 ASP A CA 1
ATOM 3122 C C . ASP A 1 397 ? 5.154 -0.258 -27.511 1.00 88.50 397 ASP A C 1
ATOM 3124 O O . ASP A 1 397 ? 5.861 0.750 -27.558 1.00 88.50 397 ASP A O 1
ATOM 3128 N N . GLU A 1 398 ? 3.941 -0.321 -28.066 1.00 89.56 398 GLU A N 1
ATOM 3129 C CA . GLU A 1 398 ? 3.267 0.799 -28.736 1.00 89.56 398 GLU A CA 1
ATOM 3130 C C . GLU A 1 398 ? 4.184 1.578 -29.712 1.00 89.56 398 GLU A C 1
ATOM 3132 O O . GLU A 1 398 ? 4.104 2.803 -29.834 1.00 89.56 398 GLU A O 1
ATOM 3137 N N . CYS A 1 399 ? 5.060 0.868 -30.436 1.00 91.50 399 CYS A N 1
ATOM 3138 C CA . CYS A 1 399 ? 5.985 1.434 -31.421 1.00 91.50 399 CYS A CA 1
ATOM 3139 C C . CYS A 1 399 ? 6.096 0.571 -32.688 1.00 91.50 399 CYS A C 1
ATOM 3141 O O . CYS A 1 399 ? 5.871 -0.640 -32.664 1.00 91.50 399 CYS A O 1
ATOM 3143 N N . ALA A 1 400 ? 6.481 1.193 -33.800 1.00 92.94 400 ALA A N 1
ATOM 3144 C CA . ALA A 1 400 ? 6.797 0.540 -35.061 1.00 92.94 400 ALA A CA 1
ATOM 3145 C C . ALA A 1 400 ? 8.307 0.592 -35.325 1.00 92.94 400 ALA A C 1
ATOM 3147 O O . ALA A 1 400 ? 8.909 1.662 -35.290 1.00 92.94 400 ALA A O 1
ATOM 3148 N N . ILE A 1 401 ? 8.895 -0.563 -35.642 1.00 94.81 401 ILE A N 1
ATOM 3149 C CA . ILE A 1 401 ? 10.320 -0.722 -35.959 1.00 94.81 401 ILE A CA 1
ATOM 3150 C C . ILE A 1 401 ? 10.454 -1.078 -37.437 1.00 94.81 401 ILE A C 1
ATOM 3152 O O . ILE A 1 401 ? 9.816 -2.010 -37.927 1.00 94.81 401 ILE A O 1
ATOM 3156 N N . THR A 1 402 ? 11.281 -0.328 -38.159 1.00 95.50 402 THR A N 1
ATOM 3157 C CA . THR A 1 402 ? 11.441 -0.415 -39.617 1.00 95.50 402 THR A CA 1
ATOM 3158 C C . THR A 1 402 ? 12.892 -0.148 -40.028 1.00 95.50 402 THR A C 1
ATOM 3160 O O . THR A 1 402 ? 13.700 0.274 -39.208 1.00 95.50 402 THR A O 1
ATOM 3163 N N . ASP A 1 403 ? 13.238 -0.416 -41.291 1.00 96.62 403 ASP A N 1
ATOM 3164 C CA . ASP A 1 403 ? 14.565 -0.130 -41.878 1.00 96.62 403 ASP A CA 1
ATOM 3165 C C . ASP A 1 403 ? 15.764 -0.624 -41.038 1.00 96.62 403 ASP A C 1
ATOM 3167 O O . ASP A 1 403 ? 16.712 0.108 -40.744 1.00 96.62 403 ASP A O 1
ATOM 3171 N N . ILE A 1 404 ? 15.695 -1.888 -40.612 1.00 97.56 404 ILE A N 1
ATOM 3172 C CA . ILE A 1 404 ? 16.727 -2.513 -39.782 1.00 97.56 404 ILE A CA 1
ATOM 3173 C C . ILE A 1 404 ? 17.945 -2.842 -40.645 1.00 97.56 404 ILE A C 1
ATOM 3175 O O . ILE A 1 404 ? 17.874 -3.630 -41.590 1.00 97.56 404 ILE A O 1
ATOM 3179 N N . ARG A 1 405 ? 19.085 -2.263 -40.282 1.00 97.44 405 ARG A N 1
ATOM 3180 C CA . ARG A 1 405 ? 20.362 -2.367 -40.984 1.00 97.44 405 ARG A CA 1
ATOM 3181 C C . ARG A 1 405 ? 21.424 -2.846 -40.007 1.00 97.44 405 ARG A C 1
ATOM 3183 O O . ARG A 1 405 ? 21.695 -2.191 -39.005 1.00 97.44 405 ARG A O 1
ATOM 3190 N N . ILE A 1 406 ? 22.030 -3.990 -40.307 1.00 96.44 406 ILE A N 1
ATOM 3191 C CA . ILE A 1 406 ? 23.058 -4.615 -39.469 1.00 96.44 406 ILE A CA 1
ATOM 3192 C C . ILE A 1 406 ? 24.375 -4.607 -40.237 1.00 96.44 406 ILE A C 1
ATOM 3194 O O . ILE A 1 406 ? 24.428 -5.031 -41.391 1.00 96.44 406 ILE A O 1
ATOM 3198 N N . TYR A 1 407 ? 25.437 -4.127 -39.598 1.00 94.12 407 TYR A N 1
ATOM 3199 C CA . TYR A 1 407 ? 26.778 -4.084 -40.176 1.00 94.12 407 TYR A CA 1
ATOM 3200 C C . TYR A 1 407 ? 27.850 -4.238 -39.096 1.00 94.12 407 TYR A C 1
ATOM 3202 O O . TYR A 1 407 ? 27.560 -4.295 -37.900 1.00 94.12 407 TYR A O 1
ATOM 3210 N N . LYS A 1 408 ? 29.105 -4.338 -39.528 1.00 86.12 408 LYS A N 1
ATOM 3211 C CA . LYS A 1 408 ? 30.268 -4.543 -38.670 1.00 86.12 408 LYS A CA 1
ATOM 3212 C C . LYS A 1 408 ? 31.355 -3.538 -38.995 1.00 86.12 408 LYS A C 1
ATOM 3214 O O . LYS A 1 408 ? 31.587 -3.326 -40.207 1.00 86.12 408 LYS A O 1
#

Radius of gyration: 29.58 Å; Cα contacts (8 Å, |Δi|>4): 675; chains: 1; bounding box: 63×48×87 Å

Nearest PDB structures (foldseek):
  3p5n-assembly1_B  TM=5.593E-01  e=5.559E-02  Staphylococcus aureus subsp. aureus TCH60
  4tkr-assembly1_A  TM=5.276E-01  e=1.276E-01  Listeria monocytogenes
  1o8v-assembly1_A  TM=7.936E-01  e=1.542E+00  Echinococcus granulosus
  6xvs-assembly2_B  TM=2.776E-01  e=8.577E-01  Homo sapiens
  6u1s-assembly1_A  TM=2.089E-01  e=4.980E+00  synthetic construct

Solvent-accessible surface area (backbone atoms only — not comparable to full-atom values): 21024 Å² total; per-residue (Å²): 138,88,83,86,87,60,90,39,83,79,13,52,64,58,44,55,52,45,30,52,50,15,28,51,42,12,52,51,41,29,48,45,31,56,75,75,62,73,47,97,51,46,38,53,48,16,14,14,31,20,24,10,67,50,60,27,44,67,51,2,29,51,21,19,36,51,38,18,57,60,44,23,80,78,41,65,75,39,44,75,48,18,60,57,30,32,52,50,7,49,54,43,16,51,38,55,74,69,61,36,62,84,40,72,67,41,41,52,52,52,38,52,52,49,8,51,54,41,4,52,52,50,46,49,50,25,50,76,75,63,71,45,69,90,47,65,71,50,47,55,52,14,46,64,75,38,70,76,53,93,41,70,66,56,39,50,53,26,35,33,53,46,37,20,52,45,33,25,52,29,53,43,52,18,40,53,51,10,54,53,58,41,66,75,56,54,67,69,59,37,48,36,35,70,27,27,85,64,88,79,69,78,74,50,73,68,55,51,56,55,36,66,76,66,71,47,68,60,58,58,52,45,52,52,50,50,52,49,49,51,53,54,52,51,48,51,53,51,49,52,52,49,52,52,50,48,51,55,46,52,52,51,48,52,61,56,64,45,51,82,55,67,51,85,56,44,74,70,46,69,58,30,35,38,37,29,36,38,28,29,39,93,85,47,86,53,77,75,33,30,52,27,41,39,34,29,34,28,81,76,57,40,88,88,30,62,79,52,44,62,40,47,47,45,35,54,67,58,53,68,64,73,71,38,101,47,12,46,63,51,71,49,70,47,73,44,94,71,22,83,48,70,70,53,34,52,51,42,34,53,75,46,39,71,33,42,38,36,32,40,61,54,100,52,33,41,36,40,39,36,38,37,66,30,35,37,35,36,35,40,35,38,37,77,74,72,66,99,58,44,32,35,31,48,32,33,28,54,44,48,82,43,76,77,45,78,52,112

Foldseek 3Di:
DAFDADQDQPLPVLLVVLLVVLLVQLVVQQCCCVPPVVDPARLNLLSLLLSCLQQNQPSSLVSLQVSLVVCCVVVVLSNLCSLLSNVLSVLSNVCNLVVQCVDPVSLVVSLLVQLLSQLVSQLVSCCVQVVDRPDPVLQVQLCVVLVNPPDVVSSSVSSSVSRSVRSSVRSSVSNVSSVVVNVPDDPVSSSSSLNNDDPPNSQHPVSVVVVVVVVCPCVVVVVVVVVSCVVVVVSVVVVVVVSVVVVVVVLVVCVVPQPPDWDQKDFDDAWKKKKWKKAFAPPDDDLQQTKKKWKWDAPVRDCVHHPIDTQFIQGQSQDTDAGDPFKHKDKDKDFAPQQPDSVQQNVDNNVMWMKMWTWHDDPFWIWIWIDGRRITMIMIIGGPDDDPTMIMIMTGHRMDIGDMDMDD

pLDDT: mean 81.18, std 14.83, range [32.91, 97.69]

Organism: NCBI:txid46206